Protein AF-0000000078674301 (afdb_homodimer)

Radius of gyration: 21.97 Å; Cα contacts (8 Å, |Δi|>4): 915; chains: 2; bounding box: 63×84×47 Å

Solvent-accessible surface area (backbone atoms only — not comparable to full-atom values): 22573 Å² total; per-residue (Å²): 130,84,71,76,80,65,57,61,42,53,91,57,92,60,60,47,72,66,47,48,52,55,47,49,59,52,52,57,36,29,56,29,76,38,95,85,73,41,79,37,80,34,71,30,40,76,47,84,38,57,36,48,79,76,73,59,85,67,79,62,73,61,69,66,56,79,89,60,79,76,60,46,69,64,46,63,72,61,35,16,27,41,74,49,49,69,79,59,76,49,34,35,72,39,46,37,38,35,37,21,73,89,77,42,33,24,37,30,43,37,36,38,11,31,31,30,21,47,58,88,67,20,46,16,69,22,56,54,46,25,51,52,46,51,46,47,47,52,41,48,24,73,75,66,39,60,61,44,72,37,32,43,38,37,39,48,71,41,86,49,53,42,66,41,39,33,34,34,44,26,37,65,72,49,73,58,89,57,34,40,35,35,36,36,40,32,24,36,70,84,63,82,43,66,27,33,41,35,38,36,34,31,35,50,61,76,71,62,63,75,76,99,128,82,72,75,80,65,60,61,43,53,92,59,91,59,60,47,71,66,48,48,51,55,48,49,59,50,54,56,37,27,56,28,76,38,94,85,75,41,78,36,82,34,71,30,40,76,47,83,37,57,33,48,80,74,72,58,82,66,78,61,71,62,66,66,56,78,90,58,78,75,60,46,68,65,46,62,72,60,34,16,26,41,74,49,47,69,80,59,76,49,35,34,71,38,46,36,39,34,36,22,71,90,78,40,32,24,38,28,42,37,35,37,12,32,31,30,21,47,59,87,67,20,45,16,70,22,55,54,45,26,51,50,44,50,45,47,49,52,41,47,25,74,74,64,38,60,59,42,71,38,32,42,38,39,39,48,70,42,87,48,54,42,66,40,40,35,34,34,44,27,36,66,73,49,72,58,90,56,32,40,34,32,37,36,39,32,22,36,72,84,63,81,44,68,27,33,41,34,40,36,34,30,34,50,62,76,72,61,63,76,76,100

Structure (mmCIF, N/CA/C/O backbone):
data_AF-0000000078674301-model_v1
#
loop_
_entity.id
_entity.type
_entity.pdbx_description
1 polymer 'Acyl-coenzyme A thioesterase THEM4'
#
loop_
_atom_site.group_PDB
_atom_site.id
_atom_site.type_symbol
_atom_site.label_atom_id
_atom_site.label_alt_id
_atom_site.label_comp_id
_atom_site.label_asym_id
_atom_site.label_entity_id
_atom_site.label_seq_id
_atom_site.p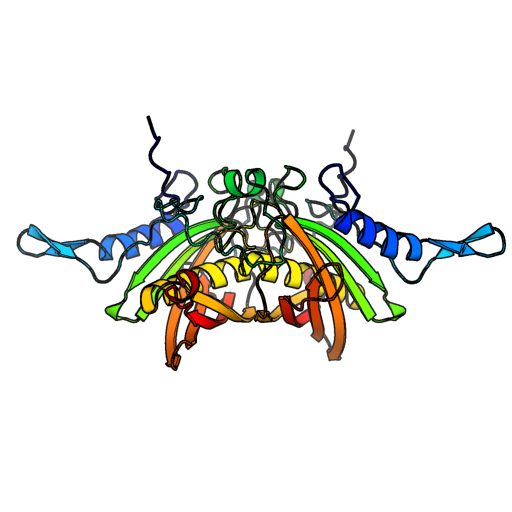dbx_PDB_ins_code
_atom_site.Cartn_x
_atom_site.Cartn_y
_atom_site.Cartn_z
_atom_site.occupancy
_atom_site.B_iso_or_equiv
_atom_site.auth_seq_id
_atom_site.auth_comp_id
_atom_site.auth_asym_id
_atom_site.auth_atom_id
_atom_site.pdbx_PDB_model_num
ATOM 1 N N . PHE A 1 1 ? -22.953 -6.723 -25.891 1 32.94 1 PHE A N 1
ATOM 2 C CA . PHE A 1 1 ? -21.734 -7.508 -25.969 1 32.94 1 PHE A CA 1
ATOM 3 C C . PHE A 1 1 ? -20.906 -7.34 -24.703 1 32.94 1 PHE A C 1
ATOM 5 O O . PHE A 1 1 ? -20.391 -6.254 -24.422 1 32.94 1 PHE A O 1
ATOM 12 N N . PHE A 1 2 ? -21.297 -7.902 -23.578 1 44.72 2 PHE A N 1
ATOM 13 C CA . PHE A 1 2 ? -20.641 -7.816 -22.281 1 44.72 2 PHE A CA 1
ATOM 14 C C . PHE A 1 2 ? -19.172 -8.18 -22.391 1 44.72 2 PHE A C 1
ATOM 16 O O . PHE A 1 2 ? -18.828 -9.305 -22.75 1 44.72 2 PHE A O 1
ATOM 23 N N . SER A 1 3 ? -18.359 -7.301 -22.938 1 56.62 3 SER A N 1
ATOM 24 C CA . SER A 1 3 ? -16.938 -7.527 -23.156 1 56.62 3 SER A CA 1
ATOM 25 C C . SER A 1 3 ? -16.312 -8.266 -21.984 1 56.62 3 SER A C 1
ATOM 27 O O . SER A 1 3 ? -16.656 -8.016 -20.828 1 56.62 3 SER A O 1
ATOM 29 N N . LYS A 1 4 ? -15.922 -9.492 -22.125 1 71.06 4 LYS A N 1
ATOM 30 C CA . LYS A 1 4 ? -15.258 -10.336 -21.141 1 71.06 4 LYS A CA 1
ATOM 31 C C . LYS A 1 4 ? -14.219 -9.547 -20.344 1 71.06 4 LYS A C 1
ATOM 33 O O . LYS A 1 4 ? -13.438 -8.789 -20.922 1 71.06 4 LYS A O 1
ATOM 38 N N . PRO A 1 5 ? -14.375 -9.586 -19.047 1 83 5 PRO A N 1
ATOM 39 C CA . PRO A 1 5 ? -13.398 -8.875 -18.219 1 83 5 PRO A CA 1
ATOM 40 C C . PRO A 1 5 ? -11.961 -9.289 -18.516 1 83 5 PRO A C 1
ATOM 42 O O . PRO A 1 5 ? -11.703 -10.461 -18.812 1 83 5 PRO A O 1
ATOM 45 N N . ARG A 1 6 ? -11.133 -8.391 -18.594 1 87.38 6 ARG A N 1
ATOM 46 C CA . ARG A 1 6 ? -9.711 -8.633 -18.828 1 87.38 6 ARG A CA 1
ATOM 47 C C . ARG A 1 6 ? -9.055 -9.281 -17.609 1 87.38 6 ARG A C 1
ATOM 49 O O . ARG A 1 6 ? -9.203 -8.797 -16.5 1 87.38 6 ARG A O 1
ATOM 56 N N . ASP A 1 7 ? -8.438 -10.375 -17.859 1 92.12 7 ASP A N 1
ATOM 57 C CA . ASP A 1 7 ? -7.652 -11.023 -16.812 1 92.12 7 ASP A CA 1
ATOM 58 C C . ASP A 1 7 ? -6.246 -10.438 -16.734 1 92.12 7 ASP A C 1
ATOM 60 O O . ASP A 1 7 ? -5.418 -10.672 -17.609 1 92.12 7 ASP A O 1
ATOM 64 N N . PHE A 1 8 ? -5.918 -9.734 -15.648 1 94.56 8 PHE A N 1
ATOM 65 C CA . PHE A 1 8 ? -4.664 -9.008 -15.492 1 94.56 8 PHE A CA 1
ATOM 66 C C . PHE A 1 8 ? -3.543 -9.945 -15.062 1 94.56 8 PHE A C 1
ATOM 68 O O . PHE A 1 8 ? -2.389 -9.523 -14.945 1 94.56 8 PHE A O 1
ATOM 75 N N . SER A 1 9 ? -3.836 -11.242 -14.875 1 95.69 9 SER A N 1
ATOM 76 C CA . SER A 1 9 ? -2.83 -12.195 -14.422 1 95.69 9 SER A CA 1
ATOM 77 C C . SER A 1 9 ? -2.152 -12.898 -15.594 1 95.69 9 SER A C 1
ATOM 79 O O . SER A 1 9 ? -1.392 -13.844 -15.398 1 95.69 9 SER A O 1
ATOM 81 N N . LEU A 1 10 ? -2.482 -12.477 -16.812 1 96.44 10 LEU A N 1
ATOM 82 C CA . LEU A 1 10 ? -1.893 -13.062 -18.016 1 96.44 10 LEU A CA 1
ATOM 83 C C . LEU A 1 10 ? -0.792 -12.172 -18.562 1 96.44 10 LEU A C 1
ATOM 85 O O . LEU A 1 10 ? -0.828 -10.945 -18.391 1 96.44 10 LEU A O 1
ATOM 89 N N . PRO A 1 11 ? 0.142 -12.836 -19.219 1 97.56 11 PRO A N 1
ATOM 90 C CA . PRO A 1 11 ? 1.258 -12.062 -19.781 1 97.56 11 PRO A CA 1
ATOM 91 C C . PRO A 1 11 ? 0.798 -10.953 -20.719 1 97.56 11 PRO A C 1
ATOM 93 O O . PRO A 1 11 ? -0.234 -11.086 -21.375 1 97.56 11 PRO A O 1
ATOM 96 N N . ASN A 1 12 ? 1.518 -9.891 -20.766 1 96.62 12 ASN A N 1
ATOM 97 C CA . ASN A 1 12 ? 1.346 -8.781 -21.703 1 96.62 12 ASN A CA 1
ATOM 98 C C . ASN A 1 12 ? 2.689 -8.211 -22.156 1 96.62 12 ASN A C 1
ATOM 100 O O . ASN A 1 12 ? 3.742 -8.688 -21.719 1 96.62 12 ASN A O 1
ATOM 104 N N . SER A 1 13 ? 2.719 -7.219 -22.953 1 96.5 13 SER A N 1
ATOM 105 C CA . SER A 1 13 ? 3.92 -6.734 -23.625 1 96.5 13 SER A CA 1
ATOM 106 C C . SER A 1 13 ? 4.863 -6.047 -22.641 1 96.5 13 SER A C 1
ATOM 108 O O . SER A 1 13 ? 6.043 -5.855 -22.938 1 96.5 13 SER A O 1
ATOM 110 N N . SER A 1 14 ? 4.426 -5.652 -21.453 1 96.88 14 SER A N 1
ATOM 111 C CA . SER A 1 14 ? 5.262 -4.934 -20.5 1 96.88 14 SER A CA 1
ATOM 112 C C . SER A 1 14 ? 6.086 -5.898 -19.656 1 96.88 14 SER A C 1
ATOM 114 O O . SER A 1 14 ? 7.023 -5.488 -18.969 1 96.88 14 SER A O 1
ATOM 116 N N . TRP A 1 15 ? 5.773 -7.195 -19.688 1 97.75 15 TRP A N 1
ATOM 117 C CA . TRP A 1 15 ? 6.496 -8.164 -18.875 1 97.75 15 TRP A CA 1
ATOM 118 C C . TRP A 1 15 ? 7.91 -8.383 -19.406 1 97.75 15 TRP A C 1
ATOM 120 O O . TRP A 1 15 ? 8.102 -8.68 -20.578 1 97.75 15 TRP A O 1
ATOM 130 N N . GLY A 1 16 ? 8.852 -8.156 -18.531 1 97.5 16 GLY A N 1
ATOM 131 C CA . GLY A 1 16 ? 10.242 -8.367 -18.891 1 97.5 16 GLY A CA 1
ATOM 132 C C . GLY A 1 16 ? 10.656 -9.82 -18.859 1 97.5 16 GLY A C 1
ATOM 133 O O . GLY A 1 16 ? 9.852 -10.695 -18.531 1 97.5 16 GLY A O 1
ATOM 134 N N . PRO A 1 17 ? 11.914 -10.07 -19.203 1 97.62 17 PRO A N 1
ATOM 135 C CA . PRO A 1 17 ? 12.391 -11.453 -19.312 1 97.62 17 PRO A CA 1
ATOM 136 C C . PRO A 1 17 ? 12.32 -12.203 -17.984 1 97.62 17 PRO A C 1
ATOM 138 O O . PRO A 1 17 ? 11.992 -13.391 -17.953 1 97.62 17 PRO A O 1
ATOM 141 N N . GLU A 1 18 ? 12.656 -11.531 -16.859 1 97.94 18 GLU A N 1
ATOM 142 C CA . GLU A 1 18 ? 12.633 -12.188 -15.547 1 97.94 18 GLU A CA 1
ATOM 143 C C . GLU A 1 18 ? 11.203 -12.539 -15.133 1 97.94 18 GLU A C 1
ATOM 145 O O . GLU A 1 18 ? 10.961 -13.617 -14.594 1 97.94 18 GLU A O 1
ATOM 150 N N . MET A 1 19 ? 10.273 -11.648 -15.367 1 98.31 19 MET A N 1
ATOM 151 C CA . MET A 1 19 ? 8.859 -11.906 -15.094 1 98.31 19 MET A CA 1
ATOM 152 C C . MET A 1 19 ? 8.359 -13.102 -15.898 1 98.31 19 MET A C 1
ATOM 154 O O . MET A 1 19 ? 7.719 -14 -15.352 1 98.31 19 MET A O 1
ATOM 158 N N . MET A 1 20 ? 8.703 -13.117 -17.156 1 98.62 20 MET A N 1
ATOM 159 C CA . MET A 1 20 ? 8.258 -14.188 -18.047 1 98.62 20 MET A CA 1
ATOM 160 C C . MET A 1 20 ? 8.867 -15.523 -17.641 1 98.62 20 MET A C 1
ATOM 162 O O . MET A 1 20 ? 8.195 -16.562 -17.688 1 98.62 20 MET A O 1
ATOM 166 N N . ARG A 1 21 ? 10.117 -15.453 -17.281 1 98.5 21 ARG A N 1
ATOM 167 C CA . ARG A 1 21 ? 10.797 -16.672 -16.859 1 98.5 21 ARG A CA 1
ATOM 168 C C . ARG A 1 21 ? 10.094 -17.312 -15.656 1 98.5 21 ARG A C 1
ATOM 170 O O . ARG A 1 21 ? 9.812 -18.5 -15.656 1 98.5 21 ARG A O 1
ATOM 177 N N . LEU A 1 22 ? 9.836 -16.531 -14.656 1 98.62 22 LEU A N 1
ATOM 178 C CA . LEU A 1 22 ? 9.172 -17.047 -13.453 1 98.62 22 LEU A CA 1
ATOM 179 C C . LEU A 1 22 ? 7.746 -17.484 -13.766 1 98.62 22 LEU A C 1
ATOM 181 O O . LEU A 1 22 ? 7.293 -18.516 -13.281 1 98.62 22 LEU A O 1
ATOM 185 N N . TYR A 1 23 ? 7.039 -16.688 -14.633 1 98.31 23 TYR A N 1
ATOM 186 C CA . TYR A 1 23 ? 5.688 -17.047 -15.047 1 98.31 23 TYR A CA 1
ATOM 187 C C . TYR A 1 23 ? 5.664 -18.406 -15.711 1 98.31 23 TYR A C 1
ATOM 189 O O . TYR A 1 23 ? 4.844 -19.266 -15.359 1 98.31 23 TYR A O 1
ATOM 197 N N . GLU A 1 24 ? 6.516 -18.609 -16.625 1 97.56 24 GLU A N 1
ATOM 198 C CA . GLU A 1 24 ? 6.559 -19.859 -17.359 1 97.56 24 GLU A CA 1
ATOM 199 C C . GLU A 1 24 ? 6.91 -21.031 -16.438 1 97.56 24 GLU A C 1
ATOM 201 O O . GLU A 1 24 ? 6.367 -22.125 -16.594 1 97.56 24 GLU A O 1
ATOM 206 N N . HIS A 1 25 ? 7.82 -20.766 -15.523 1 97.25 25 HIS A N 1
ATOM 207 C CA . HIS A 1 25 ? 8.203 -21.797 -14.562 1 97.25 25 HIS A CA 1
ATOM 208 C C . HIS A 1 25 ? 6.992 -22.328 -13.797 1 97.25 25 HIS A C 1
ATOM 210 O O . HIS A 1 25 ? 6.746 -23.531 -13.766 1 97.25 25 HIS A O 1
ATOM 216 N N . TYR A 1 26 ? 6.164 -21.484 -13.234 1 97.44 26 TYR A N 1
ATOM 217 C CA . TYR A 1 26 ? 5.023 -21.906 -12.422 1 97.44 26 TYR A CA 1
ATOM 218 C C . TYR A 1 26 ? 3.867 -22.359 -13.312 1 97.44 26 TYR A C 1
ATOM 220 O O . TYR A 1 26 ? 3.17 -23.328 -12.984 1 97.44 26 TYR A O 1
ATOM 228 N N . ASN A 1 27 ? 3.68 -21.625 -14.422 1 96.25 27 ASN A N 1
ATOM 229 C CA . ASN A 1 27 ? 2.588 -21.969 -15.328 1 96.25 27 ASN A CA 1
ATOM 230 C C . ASN A 1 27 ? 2.762 -23.359 -15.906 1 96.25 27 ASN A C 1
ATOM 232 O O . ASN A 1 27 ? 1.782 -24.078 -16.109 1 96.25 27 ASN A O 1
ATOM 236 N N . SER A 1 28 ? 3.992 -23.781 -16.203 1 94.75 28 SER A N 1
ATOM 237 C CA . SER A 1 28 ? 4.266 -25.125 -16.734 1 94.75 28 SER A CA 1
ATOM 238 C C . SER A 1 28 ? 3.902 -26.203 -15.727 1 94.75 28 SER A C 1
ATOM 240 O O . SER A 1 28 ? 3.73 -27.359 -16.094 1 94.75 28 SER A O 1
ATOM 242 N N . GLN A 1 29 ? 3.842 -25.781 -14.477 1 94.69 29 GLN A N 1
ATOM 243 C CA . GLN A 1 29 ? 3.527 -26.734 -13.414 1 94.69 29 GLN A CA 1
ATOM 244 C C . GLN A 1 29 ? 2.029 -26.75 -13.125 1 94.69 29 GLN A C 1
ATOM 246 O O . GLN A 1 29 ? 1.584 -27.406 -12.18 1 94.69 29 GLN A O 1
ATOM 251 N N . CYS A 1 30 ? 1.177 -25.969 -13.742 1 92.69 30 CYS A N 1
ATOM 252 C CA . CYS A 1 30 ? -0.274 -25.984 -13.602 1 92.69 30 CYS A CA 1
ATOM 253 C C . CYS A 1 30 ? -0.896 -27.109 -14.414 1 92.69 30 CYS A C 1
ATOM 255 O O . CYS A 1 30 ? -1.941 -27.641 -14.047 1 92.69 30 CYS A O 1
ATOM 257 N N . GLU A 1 31 ? -0.549 -27.312 -15.727 1 79.31 31 GLU A N 1
ATOM 258 C CA . GLU A 1 31 ? -1.006 -28.422 -16.547 1 79.31 31 GLU A CA 1
ATOM 259 C C . GLU A 1 31 ? 0.14 -29.391 -16.875 1 79.31 31 GLU A C 1
ATOM 261 O O . GLU A 1 31 ? 1.242 -28.953 -17.203 1 79.31 31 GLU A O 1
ATOM 266 N N . ALA A 1 32 ? 0.13 -30.547 -16.219 1 62.53 32 ALA A N 1
ATOM 267 C CA . ALA A 1 32 ? 1.209 -31.484 -16.516 1 62.53 32 ALA A CA 1
ATOM 268 C C . ALA A 1 32 ? 0.761 -32.531 -17.516 1 62.53 32 ALA A C 1
ATOM 270 O O . ALA A 1 32 ? -0.368 -33.031 -17.453 1 62.53 32 ALA A O 1
ATOM 271 N N . GLU A 1 33 ? 1.485 -32.531 -18.625 1 59.09 33 GLU A N 1
ATOM 272 C CA . GLU A 1 33 ? 1.258 -33.625 -19.594 1 59.09 33 GLU A CA 1
ATOM 273 C C . GLU A 1 33 ? 1.597 -34.969 -19 1 59.09 33 GLU A C 1
ATOM 275 O O . GLU A 1 33 ? 2.607 -35.125 -18.297 1 59.09 33 GLU A O 1
ATOM 280 N N . THR A 1 34 ? 0.58 -35.812 -18.891 1 60.25 34 THR A N 1
ATOM 281 C CA . THR A 1 34 ? 0.829 -37.188 -18.438 1 60.25 34 THR A CA 1
ATOM 282 C C . THR A 1 34 ? 1.525 -38 -19.531 1 60.25 34 THR A C 1
ATOM 284 O O . THR A 1 34 ? 1.52 -37.594 -20.703 1 60.25 34 THR A O 1
ATOM 287 N N . GLU A 1 35 ? 2.316 -38.969 -19.156 1 60.12 35 GLU A N 1
ATOM 288 C CA . GLU A 1 35 ? 3.002 -39.844 -20.078 1 60.12 35 GLU A CA 1
ATOM 289 C C . GLU A 1 35 ? 2.051 -40.375 -21.156 1 60.12 35 GLU A C 1
ATOM 291 O O . GLU A 1 35 ? 2.477 -40.688 -22.266 1 60.12 35 GLU A O 1
ATOM 296 N N . GLY A 1 36 ? 0.863 -40.562 -20.875 1 58.81 36 GLY A N 1
ATOM 297 C CA . GLY A 1 36 ? -0.095 -41.125 -21.828 1 58.81 36 GLY A CA 1
ATOM 298 C C . GLY A 1 36 ? -0.779 -40.062 -22.656 1 58.81 36 GLY A C 1
ATOM 299 O O . GLY A 1 36 ? -1.773 -40.312 -23.344 1 58.81 36 GLY A O 1
ATOM 300 N N . GLY A 1 37 ? -0.198 -38.875 -22.719 1 59.34 37 GLY A N 1
ATOM 301 C CA . GLY A 1 37 ? -0.761 -37.812 -23.547 1 59.34 37 GLY A CA 1
ATOM 302 C C . GLY A 1 37 ? -1.894 -37.062 -22.859 1 59.34 37 GLY A C 1
ATOM 303 O O . GLY A 1 37 ? -2.533 -36.219 -23.469 1 59.34 37 GLY A O 1
ATOM 304 N N . GLY A 1 38 ? -2.277 -37.531 -21.672 1 61 38 GLY A N 1
ATOM 305 C CA . GLY A 1 38 ? -3.371 -36.875 -20.969 1 61 38 GLY A CA 1
ATOM 306 C C . GLY A 1 38 ? -2.924 -35.688 -20.156 1 61 38 GLY A C 1
ATOM 307 O O . GLY A 1 38 ? -1.725 -35.469 -20 1 61 38 GLY A O 1
ATOM 308 N N . LYS A 1 39 ? -3.703 -34.688 -20.125 1 67.44 39 LYS A N 1
ATOM 309 C CA . LYS A 1 39 ? -3.42 -33.531 -19.297 1 67.44 39 LYS A CA 1
ATOM 310 C C . LYS A 1 39 ? -3.863 -33.75 -17.859 1 67.44 39 LYS A C 1
ATOM 312 O O . LYS A 1 39 ? -4.996 -34.156 -17.609 1 67.44 39 LYS A O 1
ATOM 317 N N . GLN A 1 40 ? -2.793 -33.938 -17 1 72.44 40 GLN A N 1
ATOM 318 C CA . GLN A 1 40 ? -3.162 -34 -15.594 1 72.44 40 GLN A CA 1
ATOM 319 C C . GLN A 1 40 ? -2.9 -32.656 -14.891 1 72.44 40 GLN A C 1
ATOM 321 O O . GLN A 1 40 ? -1.997 -31.922 -15.281 1 72.44 40 GLN A O 1
ATOM 326 N N . LYS A 1 41 ? -3.771 -32.344 -13.992 1 78.5 41 LYS A N 1
ATOM 327 C CA . LYS A 1 41 ? -3.666 -31.078 -13.234 1 78.5 41 LYS A CA 1
ATOM 328 C C . LYS A 1 41 ? -2.42 -31.078 -12.352 1 78.5 41 LYS A C 1
ATOM 330 O O . LYS A 1 41 ? -2.15 -32.062 -11.648 1 78.5 41 LYS A O 1
ATOM 335 N N . GLY A 1 42 ? -1.396 -30.203 -12.594 1 87.62 42 GLY A N 1
ATOM 336 C CA . GLY A 1 42 ? -0.214 -30.016 -11.773 1 87.62 42 GLY A CA 1
ATOM 337 C C . GLY A 1 42 ? -0.527 -29.422 -10.406 1 87.62 42 GLY A C 1
ATOM 338 O O . GLY A 1 42 ? -1.692 -29.188 -10.078 1 87.62 42 GLY A O 1
ATOM 339 N N . PRO A 1 43 ? 0.483 -29.312 -9.609 1 93.12 43 PRO A N 1
ATOM 340 C CA . PRO A 1 43 ? 0.299 -28.891 -8.219 1 93.12 43 PRO A CA 1
ATOM 341 C C . PRO A 1 43 ? -0.043 -27.406 -8.094 1 93.12 43 PRO A C 1
ATOM 343 O O . PRO A 1 43 ? -0.588 -26.969 -7.074 1 93.12 43 PRO A O 1
ATOM 346 N N . TRP A 1 44 ? 0.276 -26.656 -9.086 1 96.62 44 TRP A N 1
ATOM 347 C CA . TRP A 1 44 ? 0.05 -25.203 -9.023 1 96.62 44 TRP A CA 1
ATOM 348 C C . TRP A 1 44 ? -1.159 -24.812 -9.859 1 96.62 44 TRP A C 1
ATOM 350 O O . TRP A 1 44 ? -1.476 -25.469 -10.859 1 96.62 44 TRP A O 1
ATOM 360 N N . ARG A 1 45 ? -1.853 -23.766 -9.383 1 96 45 ARG A N 1
ATOM 361 C CA . ARG A 1 45 ? -2.971 -23.156 -10.102 1 96 45 ARG A CA 1
ATOM 362 C C . ARG A 1 45 ? -2.848 -21.641 -10.133 1 96 45 ARG A C 1
ATOM 364 O O . ARG A 1 45 ? -2.609 -21 -9.094 1 96 45 ARG A O 1
ATOM 371 N N . ARG A 1 46 ? -2.949 -21.109 -11.305 1 97 46 ARG A N 1
ATOM 372 C CA . ARG A 1 46 ? -2.926 -19.656 -11.43 1 97 46 ARG A CA 1
ATOM 373 C C . ARG A 1 46 ? -4.211 -19.047 -10.883 1 97 46 ARG A C 1
ATOM 375 O O . ARG A 1 46 ? -5.301 -19.562 -11.125 1 97 46 ARG A O 1
ATOM 382 N N . ILE A 1 47 ? -4.109 -17.953 -10.219 1 95.81 47 ILE A N 1
ATOM 383 C CA . ILE A 1 47 ? -5.27 -17.219 -9.711 1 95.81 47 ILE A CA 1
ATOM 384 C C . ILE A 1 47 ? -5.602 -16.062 -10.641 1 95.81 47 ILE A C 1
ATOM 386 O O . ILE A 1 47 ? -4.82 -15.109 -10.766 1 95.81 47 ILE A O 1
ATOM 390 N N . PRO A 1 48 ? -6.738 -16.109 -11.305 1 93.81 48 PRO A N 1
ATOM 391 C CA . PRO A 1 48 ? -7.121 -14.969 -12.133 1 93.81 48 PRO A CA 1
ATOM 392 C C . PRO A 1 48 ? -7.297 -13.688 -11.328 1 93.81 48 PRO A C 1
ATOM 394 O O . PRO A 1 48 ? -7.504 -13.734 -10.117 1 93.81 48 PRO A O 1
ATOM 397 N N . SER A 1 49 ? -7.102 -12.586 -11.992 1 93.31 49 SER A N 1
ATOM 398 C CA . SER A 1 49 ? -7.199 -11.281 -11.352 1 93.31 49 SER A CA 1
ATOM 399 C C . SER A 1 49 ? -7.898 -10.266 -12.25 1 93.31 49 SER A C 1
ATOM 401 O O . SER A 1 49 ? -7.5 -10.078 -13.398 1 93.31 49 SER A O 1
ATOM 403 N N . TYR A 1 50 ? -8.938 -9.617 -11.711 1 90.12 50 TYR A N 1
ATOM 404 C CA . TYR A 1 50 ? -9.727 -8.633 -12.445 1 90.12 50 TYR A CA 1
ATOM 405 C C . TYR A 1 50 ? -9.773 -7.305 -11.703 1 90.12 50 TYR A C 1
ATOM 407 O O . TYR A 1 50 ? -9.414 -7.23 -10.523 1 90.12 50 TYR A O 1
ATOM 415 N N . ASN A 1 51 ? -10.062 -6.238 -12.414 1 90.81 51 ASN A N 1
ATOM 416 C CA . ASN A 1 51 ? -10.055 -4.926 -11.781 1 90.81 51 ASN A CA 1
ATOM 417 C C . ASN A 1 51 ? -11.383 -4.621 -11.094 1 90.81 51 ASN A C 1
ATOM 419 O O . ASN A 1 51 ? -11.516 -3.6 -10.422 1 90.81 51 ASN A O 1
ATOM 423 N N . ARG A 1 52 ? -12.406 -5.414 -11.352 1 82.62 52 ARG A N 1
ATOM 424 C CA . ARG A 1 52 ? -13.695 -5.285 -10.68 1 82.62 52 ARG A CA 1
ATOM 425 C C . ARG A 1 52 ? -14.141 -6.621 -10.086 1 82.62 52 ARG A C 1
ATOM 427 O O . ARG A 1 52 ? -13.82 -7.684 -10.633 1 82.62 52 ARG A O 1
ATOM 434 N N . SER A 1 53 ? -14.617 -6.496 -8.938 1 64.25 53 SER A N 1
ATOM 435 C CA . SER A 1 53 ? -15.203 -7.727 -8.406 1 64.25 53 SER A CA 1
ATOM 436 C C . SER A 1 53 ? -16.312 -8.25 -9.312 1 64.25 53 SER A C 1
ATOM 438 O O . SER A 1 53 ? -17.125 -7.473 -9.82 1 64.25 53 SER A O 1
ATOM 440 N N . LEU A 1 54 ? -16.062 -9.258 -10.055 1 53.91 54 LEU A N 1
ATOM 441 C CA . LEU A 1 54 ? -17.094 -9.859 -10.891 1 53.91 54 LEU A CA 1
ATOM 442 C C . LEU A 1 54 ? -18.391 -10.055 -10.102 1 53.91 54 LEU A C 1
ATOM 444 O O . LEU A 1 54 ? -18.359 -10.602 -8.992 1 53.91 54 LEU A O 1
ATOM 448 N N . LYS A 1 55 ? -19.156 -8.914 -10.266 1 45.97 55 LYS A N 1
ATOM 449 C CA . LYS A 1 55 ? -20.469 -8.93 -9.641 1 45.97 55 LYS A CA 1
ATOM 450 C C . LYS A 1 55 ? -21.094 -10.32 -9.703 1 45.97 55 LYS A C 1
ATOM 452 O O . LYS A 1 55 ? -21.531 -10.766 -10.773 1 45.97 55 LYS A O 1
ATOM 457 N N . ARG A 1 56 ? -20.578 -11.422 -9.234 1 38.25 56 ARG A N 1
ATOM 458 C CA . ARG A 1 56 ? -21.703 -12.344 -9.172 1 38.25 56 ARG A CA 1
ATOM 459 C C . ARG A 1 56 ? -22.953 -11.641 -8.625 1 38.25 56 ARG A C 1
ATOM 461 O O . ARG A 1 56 ? -22.844 -10.742 -7.797 1 38.25 56 ARG A O 1
ATOM 468 N N . LYS A 1 57 ? -24.078 -11.719 -9.234 1 32.88 57 LYS A N 1
ATOM 469 C CA . LYS A 1 57 ? -25.422 -11.289 -8.898 1 32.88 57 LYS A CA 1
ATOM 470 C C . LYS A 1 57 ? -25.609 -11.18 -7.383 1 32.88 57 LYS A C 1
ATOM 472 O O . LYS A 1 57 ? -26.734 -11.203 -6.883 1 32.88 57 LYS A O 1
ATOM 477 N N . THR A 1 58 ? -24.609 -11.602 -6.547 1 30.97 58 THR A N 1
ATOM 478 C CA . THR A 1 58 ? -25.172 -11.625 -5.199 1 30.97 58 THR A CA 1
ATOM 479 C C . THR A 1 58 ? -25.359 -10.203 -4.672 1 30.97 58 THR A C 1
ATOM 481 O O . THR A 1 58 ? -24.438 -9.398 -4.684 1 30.97 58 THR A O 1
ATOM 484 N N . SER A 1 59 ? -26.516 -9.539 -4.773 1 32.59 59 SER A N 1
ATOM 485 C CA . SER A 1 59 ? -27.141 -8.406 -4.086 1 32.59 59 SER A CA 1
ATOM 486 C C . SER A 1 59 ? -26.453 -8.133 -2.75 1 32.59 59 SER A C 1
ATOM 488 O O . SER A 1 59 ? -26.75 -7.137 -2.086 1 32.59 59 SER A O 1
ATOM 490 N N . PHE A 1 60 ? -26.047 -9.227 -1.98 1 32.12 60 PHE A N 1
ATOM 491 C CA . PHE A 1 60 ? -26 -9.242 -0.523 1 32.12 60 PHE A CA 1
ATOM 492 C C . PHE A 1 60 ? -24.859 -8.367 -0.01 1 32.12 60 PHE A C 1
ATOM 494 O O . PHE A 1 60 ? -24.906 -7.871 1.119 1 32.12 60 PHE A O 1
ATOM 501 N N . PHE A 1 61 ? -23.703 -8.555 -0.593 1 33.19 61 PHE A N 1
ATOM 502 C CA . PHE A 1 61 ? -22.734 -8.047 0.372 1 33.19 61 PHE A CA 1
ATOM 503 C C . PHE A 1 61 ? -22.75 -6.523 0.406 1 33.19 61 PHE A C 1
ATOM 505 O O . PHE A 1 61 ? -21.703 -5.887 0.539 1 33.19 61 PHE A O 1
ATOM 512 N N . CYS A 1 62 ? -23.656 -5.965 -0.281 1 34.38 62 CYS A N 1
ATOM 513 C CA . CYS A 1 62 ? -23.812 -4.582 0.155 1 34.38 62 CYS A CA 1
ATOM 514 C C . CYS A 1 62 ? -23.859 -4.492 1.676 1 34.38 62 CYS A C 1
ATOM 516 O O . CYS A 1 62 ? -24.875 -4.828 2.293 1 34.38 62 CYS A O 1
ATOM 518 N N . VAL A 1 63 ? -23.031 -5.184 2.367 1 33.66 63 VAL A N 1
ATOM 519 C CA . VAL A 1 63 ? -23.016 -4.887 3.795 1 33.66 63 VAL A CA 1
ATOM 520 C C . VAL A 1 63 ? -23.469 -3.443 4.023 1 33.66 63 VAL A C 1
ATOM 522 O O . VAL A 1 63 ? -22.766 -2.502 3.648 1 33.66 63 VAL A O 1
ATOM 525 N N . CYS A 1 64 ? -24.719 -3.213 3.848 1 33.66 64 CYS A N 1
ATOM 526 C CA . CYS A 1 64 ? -25.312 -2.01 4.426 1 33.66 64 CYS A CA 1
ATOM 527 C C . CYS A 1 64 ? -24.844 -1.812 5.863 1 33.66 64 CYS A C 1
ATOM 529 O O . CYS A 1 64 ? -25.281 -2.523 6.766 1 33.66 64 CYS A O 1
ATOM 531 N N . PHE A 1 65 ? -23.641 -1.973 6.207 1 33.19 65 PHE A N 1
ATOM 532 C CA . PHE A 1 65 ? -23.469 -1.438 7.555 1 33.19 65 PHE A CA 1
ATOM 533 C C . PHE A 1 65 ? -24.438 -0.286 7.805 1 33.19 65 PHE A C 1
ATOM 535 O O . PHE A 1 65 ? -24.609 0.587 6.949 1 33.19 65 PHE A O 1
ATOM 542 N N . SER A 1 66 ? -25.547 -0.593 8.523 1 34.5 66 SER A N 1
ATOM 543 C CA . SER A 1 66 ? -26.594 0.317 8.969 1 34.5 66 SER A CA 1
ATOM 544 C C . SER A 1 66 ? -26.125 1.768 8.93 1 34.5 66 SER A C 1
ATOM 546 O O . SER A 1 66 ? -26.844 2.643 8.438 1 34.5 66 SER A O 1
ATOM 548 N N . GLY A 1 67 ? -25.438 2.213 9.992 1 37.22 67 GLY A N 1
ATOM 549 C CA . GLY A 1 67 ? -25.219 3.639 10.18 1 37.22 67 GLY A CA 1
ATOM 550 C C . GLY A 1 67 ? -24.484 4.285 9.023 1 37.22 67 GLY A C 1
ATOM 551 O O . GLY A 1 67 ? -24.266 5.496 9.023 1 37.22 67 GLY A O 1
ATOM 552 N N . GLY A 1 68 ? -23.453 3.656 8.43 1 37.41 68 GLY A N 1
ATOM 553 C CA . GLY A 1 68 ? -22.5 4.297 7.52 1 37.41 68 GLY A CA 1
ATOM 554 C C . GLY A 1 68 ? -23.109 4.594 6.156 1 37.41 68 GLY A C 1
ATOM 555 O O . GLY A 1 68 ? -24.172 4.078 5.816 1 37.41 68 GLY A O 1
ATOM 556 N N . VAL A 1 69 ? -22.359 5.543 5.32 1 44.03 69 VAL A N 1
ATOM 557 C CA . VAL A 1 69 ? -22.516 6.352 4.117 1 44.03 69 VAL A CA 1
ATOM 558 C C . VAL A 1 69 ? -22.781 5.449 2.916 1 44.03 69 VAL A C 1
ATOM 560 O O . VAL A 1 69 ? -22.109 4.426 2.74 1 44.03 69 VAL A O 1
ATOM 563 N N . TYR A 1 70 ? -24.062 5.207 2.619 1 47.53 70 TYR A N 1
ATOM 564 C CA . TYR A 1 70 ? -24.453 4.91 1.244 1 47.53 70 TYR A CA 1
ATOM 565 C C . TYR A 1 70 ? -23.344 5.297 0.272 1 47.53 70 TYR A C 1
ATOM 567 O O . TYR A 1 70 ? -23.062 6.484 0.076 1 47.53 70 TYR A O 1
ATOM 575 N N . LEU A 1 71 ? -22.312 4.371 0.347 1 59.09 71 LEU A N 1
ATOM 576 C CA . LEU A 1 71 ? -21.422 4.637 -0.767 1 59.09 71 LEU A CA 1
ATOM 577 C C . LEU A 1 71 ? -22.203 4.902 -2.049 1 59.09 71 LEU A C 1
ATOM 579 O O . LEU A 1 71 ? -23.094 4.129 -2.41 1 59.09 71 LEU A O 1
ATOM 583 N N . SER A 1 72 ? -22.094 6.027 -2.508 1 65 72 SER A N 1
ATOM 584 C CA . SER A 1 72 ? -22.781 6.438 -3.727 1 65 72 SER A CA 1
ATOM 585 C C . SER A 1 72 ? -22.656 5.383 -4.82 1 65 72 SER A C 1
ATOM 587 O O . SER A 1 72 ? -21.656 4.672 -4.891 1 65 72 SER A O 1
ATOM 589 N N . LYS A 1 73 ? -23.781 4.93 -5.242 1 66.88 73 LYS A N 1
ATOM 590 C CA . LYS A 1 73 ? -23.828 4.051 -6.406 1 66.88 73 LYS A CA 1
ATOM 591 C C . LYS A 1 73 ? -22.719 4.414 -7.406 1 66.88 73 LYS A C 1
ATOM 593 O O . LYS A 1 73 ? -22.125 3.531 -8.031 1 66.88 73 LYS A O 1
ATOM 598 N N . LEU A 1 74 ? -22.453 5.695 -7.406 1 68.38 74 LEU A N 1
ATOM 599 C CA . LEU A 1 74 ? -21.422 6.168 -8.336 1 68.38 74 LEU A CA 1
ATOM 600 C C . LEU A 1 74 ? -20.047 5.664 -7.93 1 68.38 74 LEU A C 1
ATOM 602 O O . LEU A 1 74 ? -19.281 5.203 -8.773 1 68.38 74 LEU A O 1
ATOM 606 N N . ILE A 1 75 ? -19.812 5.699 -6.691 1 73.88 75 ILE A N 1
ATOM 607 C CA . ILE A 1 75 ? -18.5 5.242 -6.219 1 73.88 75 ILE A CA 1
ATOM 608 C C . ILE A 1 75 ? -18.375 3.738 -6.445 1 73.88 75 ILE A C 1
ATOM 610 O O . ILE A 1 75 ? -17.328 3.262 -6.902 1 73.88 75 ILE A O 1
ATOM 614 N N . GLN A 1 76 ? -19.406 3.092 -6.258 1 75.94 76 GLN A N 1
ATOM 615 C CA . GLN A 1 76 ? -19.391 1.64 -6.406 1 75.94 76 GLN A CA 1
ATOM 616 C C . GLN A 1 76 ? -19.188 1.241 -7.863 1 75.94 76 GLN A C 1
ATOM 618 O O . GLN A 1 76 ? -18.453 0.295 -8.156 1 75.94 76 GLN A O 1
ATOM 623 N N . SER A 1 77 ? -19.797 2.018 -8.688 1 80.44 77 SER A N 1
ATOM 624 C CA . SER A 1 77 ? -19.719 1.675 -10.102 1 80.44 77 SER A CA 1
ATOM 625 C C . SER A 1 77 ? -18.328 1.952 -10.656 1 80.44 77 SER A C 1
ATOM 627 O O . SER A 1 77 ? -17.875 1.284 -11.586 1 80.44 77 SER A O 1
ATOM 629 N N . LYS A 1 78 ? -17.641 2.875 -10.016 1 88.81 78 LYS A N 1
ATOM 630 C CA . LYS A 1 78 ? -16.328 3.287 -10.516 1 88.81 78 LYS A CA 1
ATOM 631 C C . LYS A 1 78 ? -15.203 2.605 -9.75 1 88.81 78 LYS A C 1
ATOM 633 O O . LYS A 1 78 ? -14.031 2.74 -10.102 1 88.81 78 LYS A O 1
ATOM 638 N N . ALA A 1 79 ? -15.578 1.898 -8.75 1 91.81 79 ALA A N 1
ATOM 639 C CA . ALA A 1 79 ? -14.57 1.297 -7.875 1 91.81 79 ALA A CA 1
ATOM 640 C C . ALA A 1 79 ? -13.75 0.25 -8.625 1 91.81 79 ALA A C 1
ATOM 642 O O . ALA A 1 79 ? -14.281 -0.478 -9.469 1 91.81 79 ALA A O 1
ATOM 643 N N . ARG A 1 80 ? -12.445 0.259 -8.422 1 93.75 80 ARG A N 1
ATOM 644 C CA . ARG A 1 80 ? -11.516 -0.729 -8.969 1 93.75 80 ARG A CA 1
ATOM 645 C C . ARG A 1 80 ? -10.594 -1.275 -7.883 1 93.75 80 ARG A C 1
ATOM 647 O O . ARG A 1 80 ? -10.258 -0.564 -6.934 1 93.75 80 ARG A O 1
ATOM 654 N N . LEU A 1 81 ? -10.25 -2.512 -8.094 1 95.81 81 LEU A N 1
ATOM 655 C CA . LEU A 1 81 ? -9.258 -3.117 -7.211 1 95.81 81 LEU A CA 1
ATOM 656 C C . LEU A 1 81 ? -7.965 -2.303 -7.207 1 95.81 81 LEU A C 1
ATOM 658 O O . LEU A 1 81 ? -7.398 -2.027 -8.266 1 95.81 81 LEU A O 1
ATOM 662 N N . PHE A 1 82 ? -7.527 -2.016 -6.086 1 98.12 82 PHE A N 1
ATOM 663 C CA . PHE A 1 82 ? -6.418 -1.096 -5.863 1 98.12 82 PHE A CA 1
ATOM 664 C C . PHE A 1 82 ? -5.195 -1.512 -6.676 1 98.12 82 PHE A C 1
ATOM 666 O O . PHE A 1 82 ? -4.582 -0.684 -7.352 1 98.12 82 PHE A O 1
ATOM 673 N N . THR A 1 83 ? -4.863 -2.773 -6.723 1 98.19 83 THR A N 1
ATOM 674 C CA . THR A 1 83 ? -3.643 -3.246 -7.363 1 98.19 83 THR A CA 1
ATOM 675 C C . THR A 1 83 ? -3.854 -3.414 -8.867 1 98.19 83 THR A C 1
ATOM 677 O O . THR A 1 83 ? -2.922 -3.77 -9.594 1 98.19 83 THR A O 1
ATOM 680 N N . ARG A 1 84 ? -5.062 -3.197 -9.312 1 97.06 84 ARG A N 1
ATOM 681 C CA . ARG A 1 84 ? -5.383 -3.312 -10.734 1 97.06 84 ARG A CA 1
ATOM 682 C C . ARG A 1 84 ? -6.047 -2.041 -11.25 1 97.06 84 ARG A C 1
ATOM 684 O O . ARG A 1 84 ? -6.789 -2.076 -12.234 1 97.06 84 ARG A O 1
ATOM 691 N N . SER A 1 85 ? -5.812 -0.934 -10.602 1 95.25 85 SER A N 1
ATOM 692 C CA . SER A 1 85 ? -6.539 0.299 -10.891 1 95.25 85 SER A CA 1
ATOM 693 C C . SER A 1 85 ? -5.844 1.104 -11.984 1 95.25 85 SER A C 1
ATOM 695 O O . SER A 1 85 ? -6.441 2.018 -12.562 1 95.25 85 SER A O 1
ATOM 697 N N . ILE A 1 86 ? -4.586 0.862 -12.227 1 94.06 86 ILE A N 1
ATOM 698 C CA . ILE A 1 86 ? -3.84 1.579 -13.258 1 94.06 86 ILE A CA 1
ATOM 699 C C . ILE A 1 86 ? -3.883 0.795 -14.57 1 94.06 86 ILE A C 1
ATOM 701 O O . ILE A 1 86 ? -3.449 -0.358 -14.625 1 94.06 86 ILE A O 1
ATOM 705 N N . LYS A 1 87 ? -4.273 1.42 -15.586 1 87.5 87 LYS A N 1
ATOM 706 C CA . LYS A 1 87 ? -4.543 0.752 -16.859 1 87.5 87 LYS A CA 1
ATOM 707 C C . LYS A 1 87 ? -3.266 0.607 -17.688 1 87.5 87 LYS A C 1
ATOM 709 O O . LYS A 1 87 ? -3.135 -0.325 -18.469 1 87.5 87 LYS A O 1
ATOM 714 N N . GLU A 1 88 ? -2.396 1.518 -17.5 1 93.5 88 GLU A N 1
ATOM 715 C CA . GLU A 1 88 ? -1.168 1.478 -18.297 1 93.5 88 GLU A CA 1
ATOM 716 C C . GLU A 1 88 ? -0.32 0.262 -17.922 1 93.5 88 GLU A C 1
ATOM 718 O O . GLU A 1 88 ? 0.212 0.178 -16.812 1 93.5 88 GLU A O 1
ATOM 723 N N . ALA A 1 89 ? -0.199 -0.637 -18.906 1 95.25 89 ALA A N 1
ATOM 724 C CA . ALA A 1 89 ? 0.574 -1.856 -18.688 1 95.25 89 ALA A CA 1
ATOM 725 C C . ALA A 1 89 ? 2.01 -1.532 -18.281 1 95.25 89 ALA A C 1
ATOM 727 O O . ALA A 1 89 ? 2.646 -0.662 -18.875 1 95.25 89 ALA A O 1
ATOM 728 N N . GLY A 1 90 ? 2.432 -2.107 -17.234 1 96.69 90 GLY A N 1
ATOM 729 C CA . GLY A 1 90 ? 3.828 -2.016 -16.828 1 96.69 90 GLY A CA 1
ATOM 730 C C . GLY A 1 90 ? 4.109 -0.84 -15.922 1 96.69 90 GLY A C 1
ATOM 731 O O . GLY A 1 90 ? 5.215 -0.714 -15.383 1 96.69 90 GLY A O 1
ATOM 732 N N . ALA A 1 91 ? 3.176 0.019 -15.664 1 96.81 91 ALA A N 1
ATOM 733 C CA . ALA A 1 91 ? 3.441 1.291 -15 1 96.81 91 ALA A CA 1
ATOM 734 C C . ALA A 1 91 ? 3.396 1.134 -13.477 1 96.81 91 ALA A C 1
ATOM 736 O O . ALA A 1 91 ? 4.055 1.881 -12.75 1 96.81 91 ALA A O 1
ATOM 737 N N . ALA A 1 92 ? 2.588 0.201 -13.039 1 97.75 92 ALA A N 1
ATOM 738 C CA . ALA A 1 92 ? 2.4 0.026 -11.602 1 97.75 92 ALA A CA 1
ATOM 739 C C . ALA A 1 92 ? 2.604 -1.431 -11.195 1 97.75 92 ALA A C 1
ATOM 741 O O . ALA A 1 92 ? 3.68 -1.996 -11.406 1 97.75 92 ALA A O 1
ATOM 742 N N . PHE A 1 93 ? 1.619 -2.105 -10.594 1 98.38 93 PHE A N 1
ATOM 743 C CA . PHE A 1 93 ? 1.733 -3.488 -10.141 1 98.38 93 PHE A CA 1
ATOM 744 C C . PHE A 1 93 ? 1.479 -4.457 -11.289 1 98.38 93 PHE A C 1
ATOM 746 O O . PHE A 1 93 ? 0.332 -4.676 -11.688 1 98.38 93 PHE A O 1
ATOM 753 N N . GLU A 1 94 ? 2.459 -5.043 -11.93 1 98.25 94 GLU A N 1
ATOM 754 C CA . GLU A 1 94 ? 2.326 -6.203 -12.805 1 98.25 94 GLU A CA 1
ATOM 755 C C . GLU A 1 94 ? 2.582 -7.5 -12.047 1 98.25 94 GLU A C 1
ATOM 757 O O . GLU A 1 94 ? 3.717 -7.785 -11.656 1 98.25 94 GLU A O 1
ATOM 762 N N . TYR A 1 95 ? 1.475 -8.273 -11.828 1 98.69 95 TYR A N 1
ATOM 763 C CA . TYR A 1 95 ? 1.737 -9.445 -11 1 98.69 95 TYR A CA 1
ATOM 764 C C . TYR A 1 95 ? 0.827 -10.602 -11.383 1 98.69 95 TYR A C 1
ATOM 766 O O . TYR A 1 95 ? -0.169 -10.414 -12.086 1 98.69 95 TYR A O 1
ATOM 774 N N . VAL A 1 96 ? 1.189 -11.773 -10.969 1 98.69 96 VAL A N 1
ATOM 775 C CA . VAL A 1 96 ? 0.413 -13 -11.102 1 98.69 96 VAL A CA 1
ATOM 776 C C . VAL A 1 96 ? 0.609 -13.875 -9.867 1 98.69 96 VAL A C 1
ATOM 778 O O . VAL A 1 96 ? 1.701 -13.914 -9.289 1 98.69 96 VAL A O 1
ATOM 781 N N . LEU A 1 97 ? -0.463 -14.5 -9.484 1 98.81 97 LEU A N 1
ATOM 782 C CA . LEU A 1 97 ? -0.434 -15.383 -8.32 1 98.81 97 LEU A CA 1
ATOM 783 C C . LEU A 1 97 ? -0.65 -16.828 -8.727 1 98.81 97 LEU A C 1
ATOM 785 O O . LEU A 1 97 ? -1.448 -17.125 -9.625 1 98.81 97 LEU A O 1
ATOM 789 N N . PHE A 1 98 ? 0.035 -17.734 -8.07 1 98.56 98 PHE A N 1
ATOM 790 C CA . PHE A 1 98 ? -0.149 -19.172 -8.188 1 98.56 98 PHE A CA 1
ATOM 791 C C . PHE A 1 98 ? -0.357 -19.797 -6.812 1 98.56 98 PHE A C 1
ATOM 793 O O . PHE A 1 98 ? 0.307 -19.422 -5.844 1 98.56 98 PHE A O 1
ATOM 800 N N . ASP A 1 99 ? -1.273 -20.703 -6.766 1 97.69 99 ASP A N 1
ATOM 801 C CA . ASP A 1 99 ? -1.571 -21.375 -5.508 1 97.69 99 ASP A CA 1
ATOM 802 C C . ASP A 1 99 ? -1.236 -22.859 -5.594 1 97.69 99 ASP A C 1
ATOM 804 O O . ASP A 1 99 ? -1.45 -23.5 -6.629 1 97.69 99 ASP A O 1
ATOM 808 N N . ASN A 1 100 ? -0.572 -23.391 -4.629 1 97.94 100 ASN A N 1
ATOM 809 C CA . ASN A 1 100 ? -0.386 -24.828 -4.371 1 97.94 100 ASN A CA 1
ATOM 810 C C . ASN A 1 100 ? -1.04 -25.25 -3.059 1 97.94 100 ASN A C 1
ATOM 812 O O . ASN A 1 100 ? -0.4 -25.219 -2.006 1 97.94 100 ASN A O 1
ATOM 816 N N . SER A 1 101 ? -2.295 -25.609 -3.148 1 94.69 101 SER A N 1
ATOM 817 C CA . SER A 1 101 ? -3.094 -25.891 -1.964 1 94.69 101 SER A CA 1
ATOM 818 C C . SER A 1 101 ? -2.537 -27.094 -1.207 1 94.69 101 SER A C 1
ATOM 820 O O . SER A 1 101 ? -2.545 -27.125 0.025 1 94.69 101 SER A O 1
ATOM 822 N N . ASP A 1 102 ? -2.076 -28.062 -1.927 1 95 102 ASP A N 1
ATOM 823 C CA . ASP A 1 102 ? -1.529 -29.25 -1.29 1 95 102 ASP A CA 1
ATOM 824 C C . ASP A 1 102 ? -0.334 -28.906 -0.406 1 95 102 ASP A C 1
ATOM 826 O O . ASP A 1 102 ? -0.212 -29.422 0.71 1 95 102 ASP A O 1
ATOM 830 N N . ALA A 1 103 ? 0.493 -28.031 -0.92 1 97.38 103 ALA A N 1
ATOM 831 C CA . ALA A 1 103 ? 1.675 -27.625 -0.163 1 97.38 103 ALA A CA 1
ATOM 832 C C . ALA A 1 103 ? 1.356 -26.453 0.767 1 97.38 103 ALA A C 1
ATOM 834 O O . ALA A 1 103 ? 2.219 -26 1.525 1 97.38 103 ALA A O 1
ATOM 835 N N . GLN A 1 104 ? 0.129 -25.906 0.746 1 98.12 104 GLN A N 1
ATOM 836 C CA . GLN A 1 104 ? -0.295 -24.734 1.518 1 98.12 104 GLN A CA 1
ATOM 837 C C . GLN A 1 104 ? 0.635 -23.547 1.279 1 98.12 104 GLN A C 1
ATOM 839 O O . GLN A 1 104 ? 1.101 -22.922 2.23 1 98.12 104 GLN A O 1
ATOM 844 N N . LYS A 1 105 ? 0.886 -23.328 0.002 1 98.75 105 LYS A N 1
ATOM 845 C CA . LYS A 1 105 ? 1.75 -22.234 -0.439 1 98.75 105 LYS A CA 1
ATOM 846 C C . LYS A 1 105 ? 1.074 -21.406 -1.526 1 98.75 105 LYS A C 1
ATOM 848 O O . LYS A 1 105 ? 0.237 -21.922 -2.273 1 98.75 105 LYS A O 1
ATOM 853 N N . CYS A 1 106 ? 1.375 -20.219 -1.582 1 98.81 106 CYS A N 1
ATOM 854 C CA . CYS A 1 106 ? 1.003 -19.297 -2.646 1 98.81 106 CYS A CA 1
ATOM 855 C C . CYS A 1 106 ? 2.195 -18.438 -3.07 1 98.81 106 CYS A C 1
ATOM 857 O O . CYS A 1 106 ? 2.982 -18 -2.229 1 98.81 106 CYS A O 1
ATOM 859 N N . VAL A 1 107 ? 2.35 -18.25 -4.336 1 98.88 107 VAL A N 1
ATOM 860 C CA . VAL A 1 107 ? 3.459 -17.453 -4.852 1 98.88 107 VAL A CA 1
ATOM 861 C C . VAL A 1 107 ? 2.922 -16.297 -5.688 1 98.88 107 VAL A C 1
ATOM 863 O O . VAL A 1 107 ? 1.947 -16.453 -6.426 1 98.88 107 VAL A O 1
ATOM 866 N N . GLY A 1 108 ? 3.486 -15.164 -5.469 1 98.88 108 GLY A N 1
ATOM 867 C CA . GLY A 1 108 ? 3.264 -14.008 -6.328 1 98.88 108 GLY A CA 1
ATOM 868 C C . GLY A 1 108 ? 4.512 -13.57 -7.074 1 98.88 108 GLY A C 1
ATOM 869 O O . GLY A 1 108 ? 5.598 -13.516 -6.492 1 98.88 108 GLY A O 1
ATOM 870 N N . ILE A 1 109 ? 4.398 -13.367 -8.32 1 98.94 109 ILE A N 1
ATOM 871 C CA . ILE A 1 109 ? 5.438 -12.742 -9.133 1 98.94 109 ILE A CA 1
ATOM 872 C C . ILE A 1 109 ? 5.066 -11.289 -9.422 1 98.94 109 ILE A C 1
ATOM 874 O O . ILE A 1 109 ? 3.969 -11.016 -9.914 1 98.94 109 ILE A O 1
ATOM 878 N N . LEU A 1 110 ? 6 -10.398 -9.102 1 98.94 110 LEU A N 1
ATOM 879 C CA . LEU A 1 110 ? 5.719 -8.977 -9.273 1 98.94 110 LEU A CA 1
ATOM 880 C C . LEU A 1 110 ? 6.816 -8.297 -10.086 1 98.94 110 LEU A C 1
ATOM 882 O O . LEU A 1 110 ? 8 -8.445 -9.781 1 98.94 110 LEU A O 1
ATOM 886 N N . GLN A 1 111 ? 6.492 -7.645 -11.117 1 98.75 111 GLN A N 1
ATOM 887 C CA . GLN A 1 111 ? 7.316 -6.629 -11.758 1 98.75 111 GLN A CA 1
ATOM 888 C C . GLN A 1 111 ? 6.836 -5.227 -11.406 1 98.75 111 GLN A C 1
ATOM 890 O O . GLN A 1 111 ? 5.715 -4.844 -11.75 1 98.75 111 GLN A O 1
ATOM 895 N N . ALA A 1 112 ? 7.668 -4.496 -10.695 1 98.25 112 ALA A N 1
ATOM 896 C CA . ALA A 1 112 ? 7.27 -3.215 -10.109 1 98.25 112 ALA A CA 1
ATOM 897 C C . ALA A 1 112 ? 7.531 -2.068 -11.086 1 98.25 112 ALA A C 1
ATOM 899 O O . ALA A 1 112 ? 8.68 -1.795 -11.445 1 98.25 112 ALA A O 1
ATOM 900 N N . GLY A 1 113 ? 6.488 -1.326 -11.406 1 97.44 113 GLY A N 1
ATOM 901 C CA . GLY A 1 113 ? 6.598 -0.276 -12.406 1 97.44 113 GLY A CA 1
ATOM 902 C C . GLY A 1 113 ? 7.02 1.06 -11.828 1 97.44 113 GLY A C 1
ATOM 903 O O . GLY A 1 113 ? 7.184 1.19 -10.609 1 97.44 113 GLY A O 1
ATOM 904 N N . HIS A 1 114 ? 7.199 2.041 -12.727 1 96.19 114 HIS A N 1
ATOM 905 C CA . HIS A 1 114 ? 7.801 3.328 -12.391 1 96.19 114 HIS A CA 1
ATOM 906 C C . HIS A 1 114 ? 6.855 4.18 -11.555 1 96.19 114 HIS A C 1
ATOM 908 O O . HIS A 1 114 ? 7.277 5.156 -10.93 1 96.19 114 HIS A O 1
ATOM 914 N N . LEU A 1 115 ? 5.57 3.834 -11.461 1 97.62 115 LEU A N 1
ATOM 915 C CA . LEU A 1 115 ? 4.605 4.625 -10.711 1 97.62 115 LEU A CA 1
ATOM 916 C C . LEU A 1 115 ? 4.574 4.191 -9.25 1 97.62 115 LEU A C 1
ATOM 918 O O . LEU A 1 115 ? 3.785 4.715 -8.453 1 97.62 115 LEU A O 1
ATOM 922 N N . LEU A 1 116 ? 5.434 3.238 -8.875 1 98 116 LEU A N 1
ATOM 923 C CA . LEU A 1 116 ? 5.43 2.701 -7.52 1 98 116 LEU A CA 1
ATOM 924 C C . LEU A 1 116 ? 6.598 3.262 -6.711 1 98 116 LEU A C 1
ATOM 926 O O . LEU A 1 116 ? 6.992 2.678 -5.699 1 98 116 LEU A O 1
ATOM 930 N N . GLU A 1 117 ? 7.117 4.422 -7.102 1 96.44 117 GLU A N 1
ATOM 931 C CA . GLU A 1 117 ? 8.359 4.926 -6.516 1 96.44 117 GLU A CA 1
ATOM 932 C C . GLU A 1 117 ? 8.117 5.477 -5.113 1 96.44 117 GLU A C 1
ATOM 934 O O . GLU A 1 117 ? 7.105 6.141 -4.863 1 96.44 117 GLU A O 1
ATOM 939 N N . GLY A 1 118 ? 8.938 5.086 -4.215 1 94.88 118 GLY A N 1
ATOM 940 C CA . GLY A 1 118 ? 9.141 5.742 -2.934 1 94.88 118 GLY A CA 1
ATOM 941 C C . GLY A 1 118 ? 10.422 6.539 -2.865 1 94.88 118 GLY A C 1
ATOM 942 O O . GLY A 1 118 ? 10.523 7.625 -3.439 1 94.88 118 GLY A O 1
ATOM 943 N N . PRO A 1 119 ? 11.508 6.012 -2.191 1 91.12 119 PRO A N 1
ATOM 944 C CA . PRO A 1 119 ? 12.805 6.672 -2.395 1 91.12 119 PRO A CA 1
ATOM 945 C C . PRO A 1 119 ? 13.25 6.652 -3.854 1 91.12 119 PRO A C 1
ATOM 947 O O . PRO A 1 119 ? 12.828 5.785 -4.621 1 91.12 119 PRO A O 1
ATOM 950 N N . PRO A 1 120 ? 14.023 7.586 -4.207 1 88.06 120 PRO A N 1
ATOM 951 C CA . PRO A 1 120 ? 14.43 7.664 -5.613 1 88.06 120 PRO A CA 1
ATOM 952 C C . PRO A 1 120 ? 15 6.348 -6.141 1 88.06 120 PRO A C 1
ATOM 954 O O . PRO A 1 120 ? 15.984 5.836 -5.602 1 88.06 120 PRO A O 1
ATOM 957 N N . GLY A 1 121 ? 14.281 5.781 -7.152 1 91.56 121 GLY A N 1
ATOM 958 C CA . GLY A 1 121 ? 14.766 4.598 -7.844 1 91.56 121 GLY A CA 1
ATOM 959 C C . GLY A 1 121 ? 14.273 3.303 -7.227 1 91.56 121 GLY A C 1
ATOM 960 O O . GLY A 1 121 ? 14.531 2.219 -7.754 1 91.56 121 GLY A O 1
ATOM 961 N N . PHE A 1 122 ? 13.531 3.441 -6.121 1 95.25 122 PHE A N 1
ATOM 962 C CA . PHE A 1 122 ? 13.156 2.223 -5.414 1 95.25 122 PHE A CA 1
ATOM 963 C C . PHE A 1 122 ? 11.656 2.211 -5.125 1 95.25 122 PHE A C 1
ATOM 965 O O . PHE A 1 122 ? 11.023 3.268 -5.051 1 95.25 122 PHE A O 1
ATOM 972 N N . VAL A 1 123 ? 11.141 1.041 -4.953 1 97.81 123 VAL A N 1
ATOM 973 C CA . VAL A 1 123 ? 9.719 0.825 -4.723 1 97.81 123 VAL A CA 1
ATOM 974 C C . VAL A 1 123 ? 9.328 1.348 -3.342 1 97.81 123 VAL A C 1
ATOM 976 O O . VAL A 1 123 ? 10.047 1.134 -2.365 1 97.81 123 VAL A O 1
ATOM 979 N N . HIS A 1 124 ? 8.242 2.025 -3.277 1 98.25 124 HIS A N 1
ATOM 980 C CA . HIS A 1 124 ? 7.684 2.551 -2.039 1 98.25 124 HIS A CA 1
ATOM 981 C C . HIS A 1 124 ? 7.426 1.434 -1.033 1 98.25 124 HIS A C 1
ATOM 983 O O . HIS A 1 124 ? 6.91 0.374 -1.395 1 98.25 124 HIS A O 1
ATOM 989 N N . GLY A 1 125 ? 7.785 1.626 0.24 1 98.62 125 GLY A N 1
ATOM 990 C CA . GLY A 1 125 ? 7.516 0.631 1.266 1 98.62 125 GLY A CA 1
ATOM 991 C C . GLY A 1 125 ? 6.051 0.239 1.349 1 98.62 125 GLY A C 1
ATOM 992 O O . GLY A 1 125 ? 5.73 -0.924 1.6 1 98.62 125 GLY A O 1
ATOM 993 N N . GLY A 1 126 ? 5.16 1.177 1.215 1 98.88 126 GLY A N 1
ATOM 994 C CA . GLY A 1 126 ? 3.73 0.904 1.188 1 98.88 126 GLY A CA 1
ATOM 995 C C . GLY A 1 126 ? 3.307 0.058 0.003 1 98.88 126 GLY A C 1
ATOM 996 O O . GLY A 1 126 ? 2.363 -0.729 0.102 1 98.88 126 GLY A O 1
ATOM 997 N N . ALA A 1 127 ? 3.947 0.236 -1.152 1 98.88 127 ALA A N 1
ATOM 998 C CA . ALA A 1 127 ? 3.668 -0.604 -2.314 1 98.88 127 ALA A CA 1
ATOM 999 C C . ALA A 1 127 ? 4.074 -2.051 -2.055 1 98.88 127 ALA A C 1
ATOM 1001 O O . ALA A 1 127 ? 3.365 -2.982 -2.441 1 98.88 127 ALA A O 1
ATOM 1002 N N . ILE A 1 128 ? 5.211 -2.201 -1.416 1 98.94 128 ILE A N 1
ATOM 1003 C CA . ILE A 1 128 ? 5.664 -3.539 -1.045 1 98.94 128 ILE A CA 1
ATOM 1004 C C . ILE A 1 128 ? 4.664 -4.172 -0.081 1 98.94 128 ILE A C 1
ATOM 1006 O O . ILE A 1 128 ? 4.27 -5.328 -0.257 1 98.94 128 ILE A O 1
ATOM 1010 N N . ALA A 1 129 ? 4.211 -3.412 0.947 1 98.94 129 ALA A N 1
ATOM 1011 C CA . ALA A 1 129 ? 3.205 -3.885 1.895 1 98.94 129 ALA A CA 1
ATOM 1012 C C . ALA A 1 129 ? 1.923 -4.293 1.175 1 98.94 129 ALA A C 1
ATOM 1014 O O . ALA A 1 129 ? 1.295 -5.293 1.533 1 98.94 129 ALA A O 1
ATOM 1015 N N . THR A 1 130 ? 1.531 -3.504 0.192 1 98.94 130 TH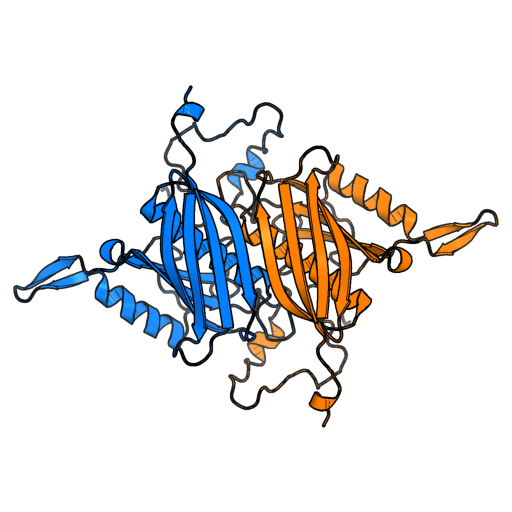R A N 1
ATOM 1016 C CA . THR A 1 130 ? 0.334 -3.775 -0.596 1 98.94 130 THR A CA 1
ATOM 1017 C C . THR A 1 130 ? 0.422 -5.152 -1.253 1 98.94 130 THR A C 1
ATOM 1019 O O . THR A 1 130 ? -0.531 -5.93 -1.201 1 98.94 130 THR A O 1
ATOM 1022 N N . MET A 1 131 ? 1.557 -5.434 -1.856 1 98.94 131 MET A N 1
ATOM 1023 C CA . MET A 1 131 ? 1.698 -6.707 -2.559 1 98.94 131 MET A CA 1
ATOM 1024 C C . MET A 1 131 ? 1.753 -7.871 -1.574 1 98.94 131 MET A C 1
ATOM 1026 O O . MET A 1 131 ? 1.208 -8.945 -1.843 1 98.94 131 MET A O 1
ATOM 1030 N N . ILE A 1 132 ? 2.432 -7.664 -0.45 1 98.94 132 ILE A N 1
ATOM 1031 C CA . ILE A 1 132 ? 2.451 -8.695 0.58 1 98.94 132 ILE A CA 1
ATOM 1032 C C . ILE A 1 132 ? 1.027 -8.977 1.057 1 98.94 132 ILE A C 1
ATOM 1034 O O . ILE A 1 132 ? 0.616 -10.141 1.159 1 98.94 132 ILE A O 1
ATOM 1038 N N . ASP A 1 133 ? 0.25 -7.949 1.333 1 98.94 133 ASP A N 1
ATOM 1039 C CA . ASP A 1 133 ? -1.15 -8.086 1.72 1 98.94 133 ASP A CA 1
ATOM 1040 C C . ASP A 1 133 ? -1.938 -8.859 0.663 1 98.94 133 ASP A C 1
ATOM 1042 O O . ASP A 1 133 ? -2.746 -9.727 0.996 1 98.94 133 ASP A O 1
ATOM 1046 N N . THR A 1 134 ? -1.702 -8.547 -0.597 1 98.75 134 THR A N 1
ATOM 1047 C CA . THR A 1 134 ? -2.414 -9.156 -1.716 1 98.75 134 THR A CA 1
ATOM 1048 C C . THR A 1 134 ? -2.104 -10.648 -1.809 1 98.75 134 THR A C 1
ATOM 1050 O O . THR A 1 134 ? -3.016 -11.477 -1.896 1 98.75 134 THR A O 1
ATOM 1053 N N . VAL A 1 135 ? -0.851 -11.055 -1.739 1 98.88 135 VAL A N 1
ATOM 1054 C CA . VAL A 1 135 ? -0.44 -12.445 -1.914 1 98.88 135 VAL A CA 1
ATOM 1055 C C . VAL A 1 135 ? -0.884 -13.266 -0.709 1 98.88 135 VAL A C 1
ATOM 1057 O O . VAL A 1 135 ? -1.458 -14.352 -0.867 1 98.88 135 VAL A O 1
ATOM 1060 N N . THR A 1 136 ? -0.636 -12.719 0.494 1 98.88 136 THR A N 1
ATOM 1061 C CA . THR A 1 136 ? -1.003 -13.469 1.692 1 98.88 136 THR A CA 1
ATOM 1062 C C . THR A 1 136 ? -2.52 -13.523 1.853 1 98.88 136 THR A C 1
ATOM 1064 O O . THR A 1 136 ? -3.064 -14.523 2.32 1 98.88 136 THR A O 1
ATOM 1067 N N . GLY A 1 137 ? -3.195 -12.414 1.505 1 98.56 137 GLY A N 1
ATOM 1068 C CA . GLY A 1 137 ? -4.648 -12.422 1.53 1 98.56 137 GLY A CA 1
ATOM 1069 C C . GLY A 1 137 ? -5.258 -13.438 0.583 1 98.56 137 GLY A C 1
ATOM 1070 O O . GLY A 1 137 ? -6.195 -14.156 0.949 1 98.56 137 GLY A O 1
ATOM 1071 N N . ALA A 1 138 ? -4.777 -13.484 -0.647 1 98.19 138 ALA A N 1
ATOM 1072 C CA . ALA A 1 138 ? -5.234 -14.484 -1.611 1 98.19 138 ALA A CA 1
ATOM 1073 C C . ALA A 1 138 ? -4.98 -15.898 -1.096 1 98.19 138 ALA A C 1
ATOM 1075 O O . ALA A 1 138 ? -5.836 -16.781 -1.228 1 98.19 138 ALA A O 1
ATOM 1076 N N . HIS A 1 139 ? -3.795 -16.109 -0.532 1 98.69 139 HIS A N 1
ATOM 1077 C CA . HIS A 1 139 ? -3.443 -17.406 0.039 1 98.69 139 HIS A CA 1
ATOM 1078 C C . HIS A 1 139 ? -4.441 -17.812 1.113 1 98.69 139 HIS A C 1
ATOM 1080 O O . HIS A 1 139 ? -4.977 -18.922 1.069 1 98.69 139 HIS A O 1
ATOM 1086 N N . ALA A 1 140 ? -4.691 -16.906 2.031 1 98.31 140 ALA A N 1
ATOM 1087 C CA . ALA A 1 140 ? -5.633 -17.172 3.115 1 98.31 140 ALA A CA 1
ATOM 1088 C C . ALA A 1 140 ? -7.031 -17.453 2.572 1 98.31 140 ALA A C 1
ATOM 1090 O O . ALA A 1 140 ? -7.73 -18.344 3.066 1 98.31 140 ALA A O 1
ATOM 1091 N N . ALA A 1 141 ? -7.453 -16.672 1.565 1 96.69 141 ALA A N 1
ATOM 1092 C CA . ALA A 1 141 ? -8.789 -16.828 0.994 1 96.69 141 ALA A CA 1
ATOM 1093 C C . ALA A 1 141 ? -8.945 -18.203 0.335 1 96.69 141 ALA A C 1
ATOM 1095 O O . ALA A 1 141 ? -10.016 -18.812 0.41 1 96.69 141 ALA A O 1
ATOM 1096 N N . VAL A 1 142 ? -7.906 -18.625 -0.367 1 95.81 142 VAL A N 1
ATOM 1097 C CA . VAL A 1 142 ? -7.938 -19.938 -0.994 1 95.81 142 VAL A CA 1
ATOM 1098 C C . VAL A 1 142 ? -8.117 -21.016 0.074 1 95.81 142 VAL A C 1
ATOM 1100 O O . VAL A 1 142 ? -8.852 -21.984 -0.129 1 95.81 142 VAL A O 1
ATOM 1103 N N . LEU A 1 143 ? -7.531 -20.797 1.216 1 94.69 143 LEU A N 1
ATOM 1104 C CA . LEU A 1 143 ? -7.5 -21.797 2.271 1 94.69 143 LEU A CA 1
ATOM 1105 C C . LEU A 1 143 ? -8.789 -21.781 3.09 1 94.69 143 LEU A C 1
ATOM 1107 O O . LEU A 1 143 ? -9.25 -22.812 3.568 1 94.69 143 LEU A O 1
ATOM 1111 N N . SER A 1 144 ? -9.406 -20.578 3.205 1 93.19 144 SER A N 1
ATOM 1112 C CA . SER A 1 144 ? -10.445 -20.484 4.23 1 93.19 144 SER A CA 1
ATOM 1113 C C . SER A 1 144 ? -11.672 -19.734 3.715 1 93.19 144 SER A C 1
ATOM 1115 O O . SER A 1 144 ? -12.633 -19.531 4.453 1 93.19 144 SER A O 1
ATOM 1117 N N . GLY A 1 145 ? -11.641 -19.328 2.459 1 91 145 GLY A N 1
ATOM 1118 C CA . GLY A 1 145 ? -12.703 -18.484 1.952 1 91 145 GLY A CA 1
ATOM 1119 C C . GLY A 1 145 ? -12.438 -17 2.178 1 91 145 GLY A C 1
ATOM 1120 O O . GLY A 1 145 ? -11.297 -16.609 2.443 1 91 145 GLY A O 1
ATOM 1121 N N . PRO A 1 146 ? -13.453 -16.156 2.1 1 91.88 146 PRO A N 1
ATOM 1122 C CA . PRO A 1 146 ? -13.266 -14.719 2.277 1 91.88 146 PRO A CA 1
ATOM 1123 C C . PRO A 1 146 ? -12.68 -14.367 3.643 1 91.88 146 PRO A C 1
ATOM 1125 O O . PRO A 1 146 ? -13.109 -14.914 4.664 1 91.88 146 PRO A O 1
ATOM 1128 N N . VAL A 1 147 ? -11.703 -13.477 3.652 1 96 147 VAL A N 1
ATOM 1129 C CA . VAL A 1 147 ? 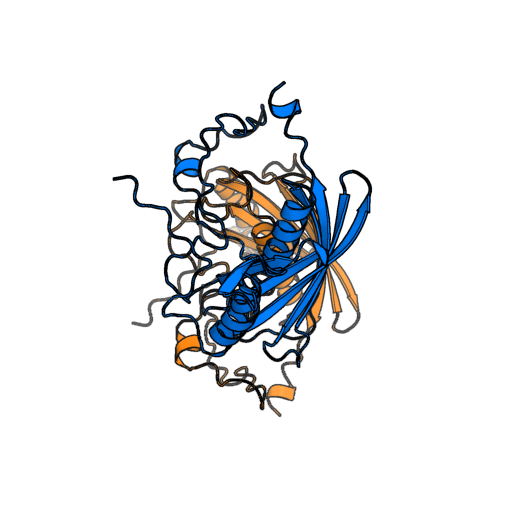-11.008 -13.117 4.883 1 96 147 VAL A CA 1
ATOM 1130 C C . VAL A 1 147 ? -10.812 -11.609 4.941 1 96 147 VAL A C 1
ATOM 1132 O O . VAL A 1 147 ? -10.938 -10.922 3.926 1 96 147 VAL A O 1
ATOM 1135 N N . MET A 1 148 ? -10.516 -11.086 6.16 1 96.19 148 MET A N 1
ATOM 1136 C CA . MET A 1 148 ? -10.055 -9.719 6.402 1 96.19 148 MET A CA 1
ATOM 1137 C C . MET A 1 148 ? -8.711 -9.711 7.117 1 96.19 148 MET A C 1
ATOM 1139 O O . MET A 1 148 ? -8.461 -10.547 7.984 1 96.19 148 MET A O 1
ATOM 1143 N N . THR A 1 149 ? -7.938 -8.773 6.668 1 98.25 149 THR A N 1
ATOM 1144 C CA . THR A 1 149 ? -6.641 -8.648 7.32 1 98.25 149 THR A CA 1
ATOM 1145 C C . THR A 1 149 ? -6.801 -8.172 8.758 1 98.25 149 THR A C 1
ATOM 1147 O O . THR A 1 149 ? -7.461 -7.16 9.016 1 98.25 149 THR A O 1
ATOM 1150 N N . ALA A 1 150 ? -6.246 -8.891 9.672 1 98.81 150 ALA A N 1
ATOM 1151 C CA . ALA A 1 150 ? -6.277 -8.5 11.078 1 98.81 150 ALA A CA 1
ATOM 1152 C C . ALA A 1 150 ? -4.934 -7.922 11.516 1 98.81 150 ALA A C 1
ATOM 1154 O O . ALA A 1 150 ? -4.891 -6.973 12.305 1 98.81 150 ALA A O 1
ATOM 1155 N N . ASN A 1 151 ? -3.887 -8.523 11.047 1 98.94 151 ASN A N 1
ATOM 1156 C CA . ASN A 1 151 ? -2.553 -8 11.328 1 98.94 151 ASN A CA 1
ATOM 1157 C C . ASN A 1 151 ? -1.61 -8.195 10.148 1 98.94 151 ASN A C 1
ATOM 1159 O O . ASN A 1 151 ? -1.669 -9.227 9.469 1 98.94 151 ASN A O 1
ATOM 1163 N N . LEU A 1 152 ? -0.807 -7.297 9.859 1 98.94 152 LEU A N 1
ATOM 1164 C CA . LEU A 1 152 ? 0.282 -7.336 8.891 1 98.94 152 LEU A CA 1
ATOM 1165 C C . LEU A 1 152 ? 1.578 -6.82 9.508 1 98.94 152 LEU A C 1
ATOM 1167 O O . LEU A 1 152 ? 1.655 -5.66 9.93 1 98.94 152 LEU A O 1
ATOM 1171 N N . ASN A 1 153 ? 2.592 -7.641 9.656 1 99 153 ASN A N 1
ATOM 1172 C CA . ASN A 1 153 ? 3.895 -7.316 10.227 1 99 153 ASN A CA 1
ATOM 1173 C C . ASN A 1 153 ? 5.02 -7.527 9.219 1 99 153 ASN A C 1
ATOM 1175 O O . ASN A 1 153 ? 5.285 -8.656 8.805 1 99 153 ASN A O 1
ATOM 1179 N N . ILE A 1 154 ? 5.719 -6.465 8.883 1 98.94 154 ILE A N 1
ATOM 1180 C CA . ILE A 1 154 ? 6.656 -6.508 7.766 1 98.94 154 ILE A CA 1
ATOM 1181 C C . ILE A 1 154 ? 8.031 -6.02 8.227 1 98.94 154 ILE A C 1
ATOM 1183 O O . ILE A 1 154 ? 8.156 -4.926 8.781 1 98.94 154 ILE A O 1
ATOM 1187 N N . ASN A 1 155 ? 9.016 -6.781 7.996 1 98.94 155 ASN A N 1
ATOM 1188 C CA . ASN A 1 155 ? 10.414 -6.418 8.188 1 98.94 155 ASN A CA 1
ATOM 1189 C C . ASN A 1 155 ? 11.109 -6.164 6.852 1 98.94 155 ASN A C 1
ATOM 1191 O O . ASN A 1 155 ? 11.305 -7.094 6.062 1 98.94 155 ASN A O 1
ATOM 1195 N N . TYR A 1 156 ? 11.469 -4.949 6.645 1 98.81 156 TYR A N 1
ATOM 1196 C CA . TYR A 1 156 ? 12.156 -4.566 5.418 1 98.81 156 TYR A CA 1
ATOM 1197 C C . TYR A 1 156 ? 13.664 -4.773 5.551 1 98.81 156 TYR A C 1
ATOM 1199 O O . TYR A 1 156 ? 14.289 -4.258 6.484 1 98.81 156 TYR A O 1
ATOM 1207 N N . ARG A 1 157 ? 14.258 -5.469 4.547 1 98.56 157 ARG A N 1
ATOM 1208 C CA . ARG A 1 157 ? 15.664 -5.848 4.656 1 98.56 157 ARG A CA 1
ATOM 1209 C C . ARG A 1 157 ? 16.5 -5.129 3.609 1 98.56 157 ARG A C 1
ATOM 1211 O O . ARG A 1 157 ? 17.594 -4.633 3.914 1 98.56 157 ARG A O 1
ATOM 1218 N N . SER A 1 158 ? 16.078 -5.109 2.391 1 97.88 158 SER A N 1
ATOM 1219 C CA . SER A 1 158 ? 16.781 -4.426 1.308 1 97.88 158 SER A CA 1
ATOM 1220 C C . SER A 1 158 ? 15.797 -3.785 0.334 1 97.88 158 SER A C 1
ATOM 1222 O O . SER A 1 158 ? 14.695 -4.289 0.137 1 97.88 158 SER A O 1
ATOM 1224 N N . PRO A 1 159 ? 16.188 -2.686 -0.225 1 96.88 159 PRO A N 1
ATOM 1225 C CA . PRO A 1 159 ? 15.273 -1.998 -1.146 1 96.88 159 PRO A CA 1
ATOM 1226 C C . PRO A 1 159 ? 15.023 -2.791 -2.426 1 96.88 159 PRO A C 1
ATOM 1228 O O . PRO A 1 159 ? 15.805 -3.678 -2.771 1 96.88 159 PRO A O 1
ATOM 1231 N N . ILE A 1 160 ? 13.906 -2.58 -3.057 1 97.69 160 ILE A N 1
ATOM 1232 C CA . ILE A 1 160 ? 13.555 -3.17 -4.344 1 97.69 160 ILE A CA 1
ATOM 1233 C C . ILE A 1 160 ? 13.68 -2.119 -5.445 1 97.69 160 ILE A C 1
ATOM 1235 O O . ILE A 1 160 ? 12.961 -1.116 -5.438 1 97.69 160 ILE A O 1
ATOM 1239 N N . PRO A 1 161 ? 14.547 -2.295 -6.43 1 95.94 161 PRO A N 1
ATOM 1240 C CA . PRO A 1 161 ? 14.656 -1.314 -7.512 1 95.94 161 PRO A CA 1
ATOM 1241 C C . PRO A 1 161 ? 13.414 -1.268 -8.391 1 95.94 161 PRO A C 1
ATOM 1243 O O . PRO A 1 161 ? 12.805 -2.307 -8.664 1 95.94 161 PRO A O 1
ATOM 1246 N N . LEU A 1 162 ? 13.094 -0.074 -8.836 1 95.81 162 LEU A N 1
ATOM 1247 C CA . LEU A 1 162 ? 12.023 0.031 -9.828 1 95.81 162 LEU A CA 1
ATOM 1248 C C . LEU A 1 162 ? 12.367 -0.77 -11.078 1 95.81 162 LEU A C 1
ATOM 1250 O O . LEU A 1 162 ? 13.523 -0.837 -11.484 1 95.81 162 LEU A O 1
ATOM 1254 N N . GLY A 1 163 ? 11.336 -1.386 -11.602 1 95 163 GLY A N 1
ATOM 1255 C CA . GLY A 1 163 ? 11.523 -2.139 -12.836 1 95 163 GLY A CA 1
ATOM 1256 C C . GLY A 1 163 ? 11.953 -3.574 -12.594 1 95 163 GLY A C 1
ATOM 1257 O O . GLY A 1 163 ? 11.922 -4.398 -13.508 1 95 163 GLY A O 1
ATOM 1258 N N . SER A 1 164 ? 12.344 -3.889 -11.398 1 96.5 164 SER A N 1
ATOM 1259 C CA . SER A 1 164 ? 12.828 -5.238 -11.117 1 96.5 164 SER A CA 1
ATOM 1260 C C . SER A 1 164 ? 11.664 -6.203 -10.906 1 96.5 164 SER A C 1
ATOM 1262 O O . SER A 1 164 ? 10.516 -5.781 -10.742 1 96.5 164 SER A O 1
ATOM 1264 N N . THR A 1 165 ? 11.953 -7.453 -11.039 1 98.56 165 THR A N 1
ATOM 1265 C CA . THR A 1 165 ? 11.023 -8.539 -10.75 1 98.56 165 THR A CA 1
ATOM 1266 C C . THR A 1 165 ? 11.383 -9.227 -9.438 1 98.56 165 THR A C 1
ATOM 1268 O O . THR A 1 165 ? 12.547 -9.523 -9.18 1 98.56 165 THR A O 1
ATOM 1271 N N . VAL A 1 166 ? 10.406 -9.398 -8.602 1 98.88 166 VAL A N 1
ATOM 1272 C CA . VAL A 1 166 ? 10.625 -10.062 -7.316 1 98.88 166 VAL A CA 1
ATOM 1273 C C . VAL A 1 166 ? 9.633 -11.211 -7.152 1 98.88 166 VAL A C 1
ATOM 1275 O O . VAL A 1 166 ? 8.617 -11.266 -7.855 1 98.88 166 VAL A O 1
ATOM 1278 N N . LEU A 1 167 ? 9.977 -12.141 -6.328 1 98.94 167 LEU A N 1
ATOM 1279 C CA . LEU A 1 167 ? 9.141 -13.289 -5.977 1 98.94 167 LEU A CA 1
ATOM 1280 C C . LEU A 1 167 ? 8.633 -13.172 -4.539 1 98.94 167 LEU A C 1
ATOM 1282 O O . LEU A 1 167 ? 9.422 -12.922 -3.621 1 98.94 167 LEU A O 1
ATOM 1286 N N . LEU A 1 168 ? 7.344 -13.219 -4.355 1 98.94 168 LEU A N 1
ATOM 1287 C CA . LEU A 1 168 ? 6.723 -13.305 -3.037 1 98.94 168 LEU A CA 1
ATOM 1288 C C . LEU A 1 168 ? 6.266 -14.734 -2.744 1 98.94 168 LEU A C 1
ATOM 1290 O O . LEU A 1 168 ? 5.492 -15.312 -3.512 1 98.94 168 LEU A O 1
ATOM 1294 N N . GLU A 1 169 ? 6.715 -15.305 -1.686 1 98.94 169 GLU A N 1
ATOM 1295 C CA . GLU A 1 169 ? 6.332 -16.656 -1.303 1 98.94 169 GLU A CA 1
ATOM 1296 C C . GLU A 1 169 ? 5.605 -16.672 0.04 1 98.94 169 GLU A C 1
ATOM 1298 O O . GLU A 1 169 ? 6.176 -16.281 1.062 1 98.94 169 GLU A O 1
ATOM 1303 N N . SER A 1 170 ? 4.406 -17.094 0.002 1 98.94 170 SER A N 1
ATOM 1304 C CA . SER A 1 170 ? 3.559 -17.188 1.186 1 98.94 170 SER A CA 1
ATOM 1305 C C . SER A 1 170 ? 3.373 -18.625 1.619 1 98.94 170 SER A C 1
ATOM 1307 O O . SER A 1 170 ? 3.16 -19.516 0.784 1 98.94 170 SER A O 1
ATOM 1309 N N . SER A 1 171 ? 3.461 -18.875 2.9 1 98.94 171 SER A N 1
ATOM 1310 C CA . SER A 1 171 ? 3.25 -20.203 3.469 1 98.94 171 SER A CA 1
ATOM 1311 C C . SER A 1 171 ? 2.311 -20.156 4.668 1 98.94 171 SER A C 1
ATOM 1313 O O . SER A 1 171 ? 2.393 -19.234 5.484 1 98.94 171 SER A O 1
ATOM 1315 N N . LEU A 1 172 ? 1.504 -21.141 4.793 1 98.88 172 LEU A N 1
ATOM 1316 C CA . LEU A 1 172 ? 0.643 -21.25 5.969 1 98.88 172 LEU A CA 1
ATOM 1317 C C . LEU A 1 172 ? 1.446 -21.656 7.199 1 98.88 172 LEU A C 1
ATOM 1319 O O . LEU A 1 172 ? 2.209 -22.625 7.152 1 98.88 172 LEU A O 1
ATOM 1323 N N . ASP A 1 173 ? 1.326 -20.891 8.227 1 98.81 173 ASP A N 1
ATOM 1324 C CA . ASP A 1 173 ? 1.946 -21.281 9.492 1 98.81 173 ASP A CA 1
ATOM 1325 C C . ASP A 1 173 ? 1.012 -22.172 10.312 1 98.81 173 ASP A C 1
ATOM 1327 O O . ASP A 1 173 ? 1.396 -23.25 10.734 1 98.81 173 ASP A O 1
ATOM 1331 N N . LYS A 1 174 ? -0.185 -21.656 10.5 1 98.56 174 LYS A N 1
ATOM 1332 C CA . LYS A 1 174 ? -1.196 -22.391 11.258 1 98.56 174 LYS A CA 1
ATOM 1333 C C . LYS A 1 174 ? -2.578 -21.766 11.078 1 98.56 174 LYS A C 1
ATOM 1335 O O . LYS A 1 174 ? -2.695 -20.641 10.602 1 98.56 174 LYS A O 1
ATOM 1340 N N . THR A 1 175 ? -3.566 -22.547 11.406 1 98.06 175 THR A N 1
ATOM 1341 C CA . THR A 1 175 ? -4.953 -22.094 11.484 1 98.06 175 THR A CA 1
ATOM 1342 C C . THR A 1 175 ? -5.523 -22.344 12.875 1 98.06 175 THR A C 1
ATOM 1344 O O . THR A 1 175 ? -5.348 -23.438 13.438 1 98.06 175 THR A O 1
ATOM 1347 N N . GLU A 1 176 ? -6.07 -21.344 13.461 1 98.06 176 GLU A N 1
ATOM 1348 C CA . GLU A 1 176 ? -6.75 -21.422 14.75 1 98.06 176 GLU A CA 1
ATOM 1349 C C . GLU A 1 176 ? -8.156 -20.844 14.672 1 98.06 176 GLU A C 1
ATOM 1351 O O . GLU A 1 176 ? -8.344 -19.641 14.812 1 98.06 176 GLU A O 1
ATOM 1356 N N . GLY A 1 177 ? -9.172 -21.734 14.609 1 96.44 177 GLY A N 1
ATOM 1357 C CA . GLY A 1 177 ? -10.523 -21.234 14.383 1 96.44 177 GLY A CA 1
ATOM 1358 C C . GLY A 1 177 ? -10.664 -20.453 13.102 1 96.44 177 GLY A C 1
ATOM 1359 O O . GLY A 1 177 ? -10.359 -20.953 12.016 1 96.44 177 GLY A O 1
ATOM 1360 N N . ARG A 1 178 ? -11.094 -19.25 13.289 1 97 178 ARG A N 1
ATOM 1361 C CA . ARG A 1 178 ? -11.289 -18.391 12.125 1 97 178 ARG A CA 1
ATOM 1362 C C . ARG A 1 178 ? -9.992 -17.688 11.742 1 97 178 ARG A C 1
ATOM 1364 O O . ARG A 1 178 ? -9.945 -16.938 10.758 1 97 178 ARG A O 1
ATOM 1371 N N . LYS A 1 179 ? -8.961 -17.922 12.484 1 98.31 179 LYS A N 1
ATOM 1372 C CA . LYS A 1 179 ? -7.703 -17.203 12.273 1 98.31 179 LYS A CA 1
ATOM 1373 C C . LYS A 1 179 ? -6.75 -18.016 11.391 1 98.31 179 LYS A C 1
ATOM 1375 O O . LYS A 1 179 ? -6.496 -19.188 11.656 1 98.31 179 LYS A O 1
ATOM 1380 N N . THR A 1 180 ? -6.289 -17.422 10.344 1 98.69 180 THR A N 1
ATOM 1381 C CA . THR A 1 180 ? -5.27 -18 9.477 1 98.69 180 THR A CA 1
ATOM 1382 C C . THR A 1 180 ? -3.961 -17.219 9.586 1 98.69 180 THR A C 1
ATOM 1384 O O . THR A 1 180 ? -3.924 -16.016 9.312 1 98.69 180 THR A O 1
ATOM 1387 N N . PHE A 1 181 ? -2.891 -17.875 10.047 1 98.88 181 PHE A N 1
ATOM 1388 C CA . PHE A 1 181 ? -1.564 -17.281 10.188 1 98.88 181 PHE A CA 1
ATOM 1389 C C . PHE A 1 181 ? -0.676 -17.672 9.008 1 98.88 181 PHE A C 1
ATOM 1391 O O . PHE A 1 181 ? -0.5 -18.859 8.727 1 98.88 181 PHE A O 1
ATOM 1398 N N . VAL A 1 182 ? -0.106 -16.641 8.336 1 98.88 182 VAL A N 1
ATOM 1399 C CA . VAL A 1 182 ? 0.702 -16.906 7.148 1 98.88 182 VAL A CA 1
ATOM 1400 C C . VAL A 1 182 ? 2.016 -16.125 7.242 1 98.88 182 VAL A C 1
ATOM 1402 O O . VAL A 1 182 ? 2.072 -15.062 7.848 1 98.88 182 VAL A O 1
ATOM 1405 N N . SER A 1 183 ? 3.047 -16.672 6.68 1 98.94 183 SER A N 1
ATOM 1406 C CA . SER A 1 183 ? 4.328 -16 6.5 1 98.94 183 SER A CA 1
ATOM 1407 C C . SER A 1 183 ? 4.609 -15.727 5.027 1 98.94 183 SER A C 1
ATOM 1409 O O . SER A 1 183 ? 4.078 -16.406 4.152 1 98.94 183 SER A O 1
ATOM 1411 N N . CYS A 1 184 ? 5.445 -14.734 4.781 1 98.94 184 CYS A N 1
ATOM 1412 C CA . CYS A 1 184 ? 5.758 -14.344 3.408 1 98.94 184 CYS A CA 1
ATOM 1413 C C . CYS A 1 184 ? 7.184 -13.812 3.303 1 98.94 184 CYS A C 1
ATOM 1415 O O . CYS A 1 184 ? 7.637 -13.07 4.172 1 98.94 184 CYS A O 1
ATOM 1417 N N . GLN A 1 185 ? 7.863 -14.188 2.295 1 98.94 185 GLN A N 1
ATOM 1418 C CA . GLN A 1 185 ? 9.172 -13.641 1.943 1 98.94 185 GLN A CA 1
ATOM 1419 C C . GLN A 1 185 ? 9.156 -13.039 0.539 1 98.94 185 GLN A C 1
ATOM 1421 O O . GLN A 1 185 ? 8.547 -13.602 -0.374 1 98.94 185 GLN A O 1
ATOM 1426 N N . VAL A 1 186 ? 9.805 -11.914 0.385 1 98.94 186 VAL A N 1
ATOM 1427 C CA . VAL A 1 186 ? 10.016 -11.289 -0.918 1 98.94 186 VAL A CA 1
ATOM 1428 C C . VAL A 1 186 ? 11.492 -11.352 -1.289 1 98.94 186 VAL A C 1
ATOM 1430 O O . VAL A 1 186 ? 12.344 -10.828 -0.568 1 98.94 186 VAL A O 1
ATOM 1433 N N . THR A 1 187 ? 11.805 -11.961 -2.385 1 98.94 187 THR A N 1
ATOM 1434 C CA . THR A 1 187 ? 13.18 -12.109 -2.834 1 98.94 187 THR A CA 1
ATOM 1435 C C . THR A 1 187 ? 13.328 -11.656 -4.285 1 98.94 187 THR A C 1
ATOM 1437 O O . THR A 1 187 ? 12.336 -11.523 -5.004 1 98.94 187 THR A O 1
ATOM 1440 N N . SER A 1 188 ? 14.562 -11.398 -4.625 1 98.5 188 SER A N 1
ATOM 1441 C CA . SER A 1 188 ? 14.859 -11.148 -6.035 1 98.5 188 SER A CA 1
ATOM 1442 C C . SER A 1 188 ? 14.477 -12.344 -6.902 1 98.5 188 SER A C 1
ATOM 1444 O O . SER A 1 188 ? 14.25 -13.445 -6.391 1 98.5 188 SER A O 1
ATOM 1446 N N . SER A 1 189 ? 14.391 -12.117 -8.148 1 97.56 189 SER A N 1
ATOM 1447 C CA . SER A 1 189 ? 13.914 -13.148 -9.07 1 97.56 189 SER A CA 1
ATOM 1448 C C . SER A 1 189 ? 14.82 -14.375 -9.039 1 97.56 189 SER A C 1
ATOM 1450 O O . SER A 1 189 ? 14.359 -15.492 -9.289 1 97.56 189 SER A O 1
ATOM 1452 N N . ASP A 1 190 ? 16.047 -14.164 -8.758 1 96.56 190 ASP A N 1
ATOM 1453 C CA . ASP A 1 190 ? 16.969 -15.289 -8.711 1 96.56 190 ASP A CA 1
ATOM 1454 C C . ASP A 1 190 ? 17.094 -15.852 -7.293 1 96.56 190 ASP A C 1
ATOM 1456 O O . ASP A 1 190 ? 17.859 -16.781 -7.055 1 96.56 190 ASP A O 1
ATOM 1460 N N . GLY A 1 191 ? 16.453 -15.281 -6.336 1 97.31 191 GLY A N 1
ATOM 1461 C CA . GLY A 1 191 ? 16.438 -15.766 -4.969 1 97.31 191 GLY A CA 1
ATOM 1462 C C . GLY A 1 191 ? 17.641 -15.328 -4.156 1 97.31 191 GLY A C 1
ATOM 1463 O O . GLY A 1 191 ? 17.766 -15.664 -2.979 1 97.31 191 GLY A O 1
ATOM 1464 N N . ALA A 1 192 ? 18.484 -14.469 -4.703 1 97.31 192 ALA A N 1
ATOM 1465 C CA . ALA A 1 192 ? 19.781 -14.148 -4.09 1 97.31 192 ALA A CA 1
ATOM 1466 C C . ALA A 1 192 ? 19.625 -13.078 -3.008 1 97.31 192 ALA A C 1
ATOM 1468 O O . ALA A 1 192 ? 20.406 -13.031 -2.053 1 97.31 192 ALA A O 1
ATOM 1469 N N . THR A 1 193 ? 18.688 -12.195 -3.203 1 98.31 193 THR A N 1
ATOM 1470 C CA . THR A 1 193 ? 18.516 -11.078 -2.289 1 98.31 193 THR A CA 1
ATOM 1471 C C . THR A 1 193 ? 17.172 -11.172 -1.564 1 98.31 193 THR A C 1
ATOM 1473 O O . THR A 1 193 ? 16.141 -11.328 -2.199 1 98.31 193 THR A O 1
ATOM 1476 N N . LEU A 1 194 ? 17.219 -11.195 -0.196 1 98.81 194 LEU A N 1
ATOM 1477 C CA . LEU A 1 194 ? 16.016 -11.062 0.611 1 98.81 194 LEU A CA 1
ATOM 1478 C C . LEU A 1 194 ? 15.641 -9.602 0.789 1 98.81 194 LEU A C 1
ATOM 1480 O O . LEU A 1 194 ? 16.391 -8.828 1.393 1 98.81 194 LEU A O 1
ATOM 1484 N N . HIS A 1 195 ? 14.469 -9.164 0.271 1 98.88 195 HIS A N 1
ATOM 1485 C CA . HIS A 1 195 ? 14.039 -7.77 0.349 1 98.88 195 HIS A CA 1
ATOM 1486 C C . HIS A 1 195 ? 13.148 -7.535 1.564 1 98.88 195 HIS A C 1
ATOM 1488 O O . HIS A 1 195 ? 13.219 -6.473 2.191 1 98.88 195 HIS A O 1
ATOM 1494 N N . THR A 1 196 ? 12.258 -8.516 1.876 1 98.88 196 THR A N 1
ATOM 1495 C CA . THR A 1 196 ? 11.289 -8.32 2.947 1 98.88 196 THR A CA 1
ATOM 1496 C C . THR A 1 196 ? 10.844 -9.656 3.529 1 98.88 196 THR A C 1
ATOM 1498 O O . THR A 1 196 ? 10.734 -10.648 2.803 1 98.88 196 THR A O 1
ATOM 1501 N N . GLU A 1 197 ? 10.617 -9.719 4.797 1 98.88 197 GLU A N 1
ATOM 1502 C CA . GLU A 1 197 ? 9.93 -10.797 5.512 1 98.88 197 GLU A CA 1
ATOM 1503 C C . GLU A 1 197 ? 8.688 -10.273 6.23 1 98.88 197 GLU A C 1
ATOM 1505 O O . GLU A 1 197 ? 8.703 -9.172 6.789 1 98.88 197 GLU A O 1
ATOM 1510 N N . ALA A 1 198 ? 7.672 -11.125 6.211 1 98.94 198 ALA A N 1
ATOM 1511 C CA . ALA A 1 198 ? 6.438 -10.633 6.809 1 98.94 198 ALA A CA 1
ATOM 1512 C C . ALA A 1 198 ? 5.605 -11.773 7.379 1 98.94 198 ALA A C 1
ATOM 1514 O O . ALA A 1 198 ? 5.797 -12.938 7.012 1 98.94 198 ALA A O 1
ATOM 1515 N N . THR A 1 199 ? 4.781 -11.469 8.32 1 98.94 199 THR A N 1
ATOM 1516 C CA . THR A 1 199 ? 3.691 -12.32 8.789 1 98.94 199 THR A CA 1
ATOM 1517 C C . THR A 1 199 ? 2.357 -11.586 8.688 1 98.94 199 THR A C 1
ATOM 1519 O O . THR A 1 199 ? 2.311 -10.359 8.758 1 98.94 199 THR A O 1
ATOM 1522 N N . ALA A 1 200 ? 1.374 -12.344 8.477 1 98.94 200 ALA A N 1
ATOM 1523 C CA . ALA A 1 200 ? 0.027 -11.789 8.391 1 98.94 200 ALA A CA 1
ATOM 1524 C C . ALA A 1 200 ? -0.982 -12.672 9.117 1 98.94 200 ALA A C 1
ATOM 1526 O O . ALA A 1 200 ? -0.825 -13.898 9.156 1 98.94 200 ALA A O 1
ATOM 1527 N N . LEU A 1 201 ? -1.922 -12.055 9.711 1 98.94 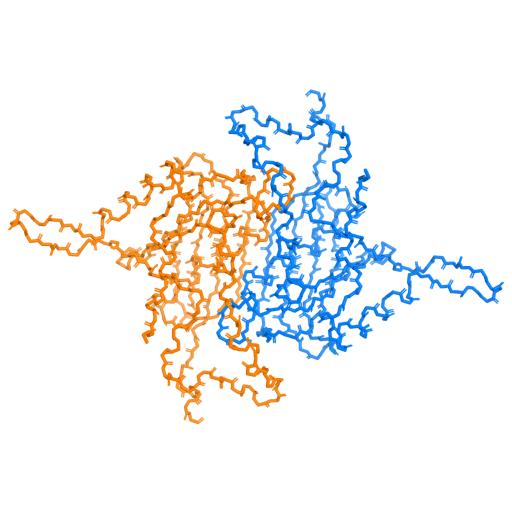201 LEU A N 1
ATOM 1528 C CA . LEU A 1 201 ? -3.074 -12.711 10.328 1 98.94 201 LEU A CA 1
ATOM 1529 C C . LEU A 1 201 ? -4.363 -12.312 9.617 1 98.94 201 LEU A C 1
ATOM 1531 O O . LEU A 1 201 ? -4.652 -11.125 9.477 1 98.94 201 LEU A O 1
ATOM 1535 N N . PHE A 1 202 ? -5.098 -13.266 9.172 1 98.69 202 PHE A N 1
ATOM 1536 C CA . PHE A 1 202 ? -6.398 -13.047 8.555 1 98.69 202 PHE A CA 1
ATOM 1537 C C . PHE A 1 202 ? -7.504 -13.727 9.359 1 98.69 202 PHE A C 1
ATOM 1539 O O . PHE A 1 202 ? -7.277 -14.766 9.984 1 98.69 202 PHE A O 1
ATOM 1546 N N . VAL A 1 203 ? -8.688 -13.156 9.305 1 97.88 203 VAL A N 1
ATOM 1547 C CA . VAL A 1 203 ? -9.867 -13.711 9.961 1 97.88 203 VAL A CA 1
ATOM 1548 C C . VAL A 1 203 ? -10.961 -13.977 8.938 1 97.88 203 VAL A C 1
ATOM 1550 O O . VAL A 1 203 ? -11.328 -13.086 8.164 1 97.88 203 VAL A O 1
ATOM 1553 N N . SER A 1 204 ? -11.484 -15.172 8.922 1 95.81 204 SER A N 1
ATOM 1554 C CA . SER A 1 204 ? -12.555 -15.531 7.992 1 95.81 204 SER A CA 1
ATOM 1555 C C . SER A 1 204 ? -13.852 -14.805 8.336 1 95.81 204 SER A C 1
ATOM 1557 O O . SER A 1 204 ? -14.164 -14.609 9.516 1 95.81 204 SER A O 1
ATOM 1559 N N . ILE A 1 205 ? -14.578 -14.375 7.305 1 88.81 205 ILE A N 1
ATOM 1560 C CA . ILE A 1 205 ? -15.836 -13.664 7.512 1 88.81 205 ILE A CA 1
ATOM 1561 C C . ILE A 1 205 ? -17 -14.609 7.23 1 88.81 205 ILE A C 1
ATOM 1563 O O . ILE A 1 205 ? -16.953 -15.414 6.305 1 88.81 205 ILE A O 1
ATOM 1567 N N . SER A 1 206 ? -17.906 -14.891 8.234 1 73.38 206 SER A N 1
ATOM 1568 C CA . SER A 1 206 ? -19.062 -15.766 8.062 1 73.38 206 SER A CA 1
ATOM 1569 C C . SER A 1 206 ? -20.094 -15.133 7.137 1 73.38 206 SER A C 1
ATOM 1571 O O . SER A 1 206 ? -20.484 -13.977 7.316 1 73.38 206 SER A O 1
ATOM 1573 N N . VAL A 1 207 ? -20.219 -15.508 5.934 1 56.28 207 VAL A N 1
ATOM 1574 C CA . VAL A 1 207 ? -21.25 -15.047 5.012 1 56.28 207 VAL A CA 1
ATOM 1575 C C . VAL A 1 207 ? -22.625 -15.359 5.578 1 56.28 207 VAL A C 1
ATOM 1577 O O . VAL A 1 207 ? -23.656 -14.93 5.027 1 56.28 207 VAL A O 1
ATOM 1580 N N . ARG A 1 208 ? -22.906 -16.234 6.461 1 41.53 208 ARG A N 1
ATOM 1581 C CA . ARG A 1 208 ? -24.281 -16.484 6.879 1 41.53 208 ARG A CA 1
ATOM 1582 C C . ARG A 1 208 ? -24.938 -15.203 7.398 1 41.53 208 ARG A C 1
ATOM 1584 O O . ARG A 1 208 ? -26.109 -14.953 7.137 1 41.53 208 ARG A O 1
ATOM 1591 N N . LYS A 1 209 ? -24.438 -14.727 8.453 1 37.97 209 LYS A N 1
ATOM 1592 C CA . LYS A 1 209 ? -25.234 -13.711 9.141 1 37.97 209 LYS A CA 1
ATOM 1593 C C . LYS A 1 209 ? -25.531 -12.531 8.219 1 37.97 209 LYS A C 1
ATOM 1595 O O . LYS A 1 209 ? -26.234 -11.602 8.602 1 37.97 209 LYS A O 1
ATOM 1600 N N . ILE A 1 210 ? -24.703 -12.305 7.234 1 35.25 210 ILE A N 1
ATOM 1601 C CA . ILE A 1 210 ? -25.188 -11.125 6.523 1 35.25 210 ILE A CA 1
ATOM 1602 C C . ILE A 1 210 ? -26.562 -11.406 5.93 1 35.25 210 ILE A C 1
ATOM 1604 O O . ILE A 1 210 ? -27.297 -10.484 5.582 1 35.25 210 ILE A O 1
ATOM 1608 N N . LEU A 1 211 ? -26.891 -12.633 5.664 1 31.28 211 LEU A N 1
ATOM 1609 C CA . LEU A 1 211 ? -28.234 -12.93 5.148 1 31.28 211 LEU A CA 1
ATOM 1610 C C . LEU A 1 211 ? -29.25 -12.992 6.281 1 31.28 211 LEU A C 1
ATOM 1612 O O . LEU A 1 211 ? -30.453 -13.094 6.035 1 31.28 211 LEU A O 1
ATOM 1616 N N . ASP A 1 212 ? -28.891 -13.078 7.504 1 29.56 212 ASP A N 1
ATOM 1617 C CA . ASP A 1 212 ? -30.016 -12.992 8.422 1 29.56 212 ASP A CA 1
ATOM 1618 C C . ASP A 1 212 ? -30.281 -11.547 8.844 1 29.56 212 ASP A C 1
ATOM 1620 O O . ASP A 1 212 ? -29.344 -10.781 9.055 1 29.56 212 ASP A O 1
ATOM 1624 N N . PHE B 1 1 ? 9.75 27.438 -19.844 1 32.69 1 PHE B N 1
ATOM 1625 C CA . PHE B 1 1 ? 8.844 27.766 -18.734 1 32.69 1 PHE B CA 1
ATOM 1626 C C . PHE B 1 1 ? 8.664 26.562 -17.812 1 32.69 1 PHE B C 1
ATOM 1628 O O . PHE B 1 1 ? 8.102 25.547 -18.203 1 32.69 1 PHE B O 1
ATOM 1635 N N . PHE B 1 2 ? 9.625 26.234 -17.016 1 44.62 2 PHE B N 1
ATOM 1636 C CA . PHE B 1 2 ? 9.625 25.094 -16.094 1 44.62 2 PHE B CA 1
ATOM 1637 C C . PHE B 1 2 ? 8.383 25.125 -15.211 1 44.62 2 PHE B C 1
ATOM 1639 O O . PHE B 1 2 ? 8.18 26.047 -14.438 1 44.62 2 PHE B O 1
ATOM 1646 N N . SER B 1 3 ? 7.262 24.766 -15.742 1 56.41 3 SER B N 1
ATOM 1647 C CA . SER B 1 3 ? 5.977 24.781 -15.047 1 56.41 3 SER B CA 1
ATOM 1648 C C . SER B 1 3 ? 6.121 24.297 -13.609 1 56.41 3 SER B C 1
ATOM 1650 O O . SER B 1 3 ? 6.91 23.391 -13.32 1 56.41 3 SER B O 1
ATOM 1652 N N . LYS B 1 4 ? 5.969 25.156 -12.633 1 70.75 4 LYS B N 1
ATOM 1653 C CA . LYS B 1 4 ? 6.023 24.875 -11.203 1 70.75 4 LYS B CA 1
ATOM 1654 C C . LYS B 1 4 ? 5.328 23.562 -10.875 1 70.75 4 LYS B C 1
ATOM 1656 O O . LYS B 1 4 ? 4.227 23.297 -11.359 1 70.75 4 LYS B O 1
ATOM 1661 N N . PRO B 1 5 ? 6.066 22.703 -10.227 1 83 5 PRO B N 1
ATOM 1662 C CA . PRO B 1 5 ? 5.445 21.422 -9.844 1 83 5 PRO B CA 1
ATOM 1663 C C . PRO B 1 5 ? 4.16 21.609 -9.047 1 83 5 PRO B C 1
ATOM 1665 O O . PRO B 1 5 ? 4.047 22.547 -8.258 1 83 5 PRO B O 1
ATOM 1668 N N . ARG B 1 6 ? 3.217 20.891 -9.352 1 87.44 6 ARG B N 1
ATOM 1669 C CA . ARG B 1 6 ? 1.937 20.922 -8.656 1 87.44 6 ARG B CA 1
ATOM 1670 C C . ARG B 1 6 ? 2.07 20.359 -7.242 1 87.44 6 ARG B C 1
ATOM 1672 O O . ARG B 1 6 ? 2.605 19.266 -7.051 1 87.44 6 ARG B O 1
ATOM 1679 N N . ASP B 1 7 ? 1.661 21.141 -6.312 1 92.19 7 ASP B N 1
ATOM 1680 C CA . ASP B 1 7 ? 1.604 20.656 -4.93 1 92.19 7 ASP B CA 1
ATOM 1681 C C . ASP B 1 7 ? 0.299 19.922 -4.66 1 92.19 7 ASP B C 1
ATOM 1683 O O . ASP B 1 7 ? -0.768 20.531 -4.582 1 92.19 7 ASP B O 1
ATOM 1687 N N . PHE B 1 8 ? 0.368 18.609 -4.426 1 94.56 8 PHE B N 1
ATOM 1688 C CA . PHE B 1 8 ? -0.798 17.75 -4.285 1 94.56 8 PHE B CA 1
ATOM 1689 C C . PHE B 1 8 ? -1.366 17.828 -2.873 1 94.56 8 PHE B C 1
ATOM 1691 O O . PHE B 1 8 ? -2.398 17.234 -2.576 1 94.56 8 PHE B O 1
ATOM 1698 N N . SER B 1 9 ? -0.755 18.641 -1.989 1 95.69 9 SER B N 1
ATOM 1699 C CA . SER B 1 9 ? -1.21 18.734 -0.606 1 95.69 9 SER B CA 1
ATOM 1700 C C . SER B 1 9 ? -2.182 19.906 -0.427 1 95.69 9 SER B C 1
ATOM 1702 O O . SER B 1 9 ? -2.545 20.25 0.7 1 95.69 9 SER B O 1
ATOM 1704 N N . LEU B 1 10 ? -2.537 20.547 -1.516 1 96.44 10 LEU B N 1
ATOM 1705 C CA . LEU B 1 10 ? -3.471 21.672 -1.466 1 96.44 10 LEU B CA 1
ATOM 1706 C C . LEU B 1 10 ? -4.867 21.234 -1.893 1 96.44 10 LEU B C 1
ATOM 1708 O O . LEU B 1 10 ? -5.016 20.297 -2.682 1 96.44 10 LEU B O 1
ATOM 1712 N N . PRO B 1 11 ? -5.84 21.953 -1.345 1 97.56 11 PRO B N 1
ATOM 1713 C CA . PRO B 1 11 ? -7.219 21.578 -1.675 1 97.56 11 PRO B CA 1
ATOM 1714 C C . PRO B 1 11 ? -7.492 21.609 -3.176 1 97.56 11 PRO B C 1
ATOM 1716 O O . PRO B 1 11 ? -6.879 22.391 -3.908 1 97.56 11 PRO B O 1
ATOM 1719 N N . ASN B 1 12 ? -8.359 20.766 -3.621 1 96.62 12 ASN B N 1
ATOM 1720 C CA . ASN B 1 12 ? -8.875 20.719 -4.984 1 96.62 12 ASN B CA 1
ATOM 1721 C C . ASN B 1 12 ? -10.359 20.359 -5.012 1 96.62 12 ASN B C 1
ATOM 1723 O O . ASN B 1 12 ? -10.969 20.156 -3.963 1 96.62 12 ASN B O 1
ATOM 1727 N N . SER B 1 13 ? -10.961 20.266 -6.141 1 96.44 13 SER B N 1
ATOM 1728 C CA . SER B 1 13 ? -12.414 20.156 -6.293 1 96.44 13 SER B CA 1
ATOM 1729 C C . SER B 1 13 ? -12.914 18.797 -5.82 1 96.44 13 SER B C 1
ATOM 1731 O O . SER B 1 13 ? -14.109 18.625 -5.574 1 96.44 13 SER B O 1
ATOM 1733 N N . SER B 1 14 ? -12.094 17.797 -5.676 1 96.81 14 SER B N 1
ATOM 1734 C CA . SER B 1 14 ? -12.523 16.453 -5.285 1 96.81 14 SER B CA 1
ATOM 1735 C C . SER B 1 14 ? -12.641 16.328 -3.771 1 96.81 14 SER B C 1
ATOM 1737 O O . SER B 1 14 ? -13.219 15.367 -3.266 1 96.81 14 SER B O 1
ATOM 1739 N N . TRP B 1 15 ? -12.102 17.281 -3.014 1 97.75 15 TRP B N 1
ATOM 1740 C CA . TRP B 1 15 ? -12.141 17.203 -1.558 1 97.75 15 TRP B CA 1
ATOM 1741 C C . TRP B 1 15 ? -13.555 17.422 -1.034 1 97.75 15 TRP B C 1
ATOM 1743 O O . TRP B 1 15 ? -14.195 18.422 -1.368 1 97.75 15 TRP B O 1
ATOM 1753 N N . GLY B 1 16 ? -14.023 16.453 -0.278 1 97.44 16 GLY B N 1
ATOM 1754 C CA . GLY B 1 16 ? -15.344 16.562 0.313 1 97.44 16 GLY B CA 1
ATOM 1755 C C . GLY B 1 16 ? -15.375 17.438 1.555 1 97.44 16 GLY B C 1
ATOM 1756 O O . GLY B 1 16 ? -14.344 17.953 1.979 1 97.44 16 GLY B O 1
ATOM 1757 N N . PRO B 1 17 ? -16.562 17.578 2.127 1 97.56 17 PRO B N 1
ATOM 1758 C CA . PRO B 1 17 ? -16.719 18.484 3.27 1 97.56 17 PRO B CA 1
ATOM 1759 C C . PRO B 1 17 ? -15.898 18.047 4.48 1 97.56 17 PRO B C 1
ATOM 1761 O O . PRO B 1 17 ? -15.352 18.906 5.191 1 97.56 17 PRO B O 1
ATOM 1764 N N . GLU B 1 18 ? -15.805 16.734 4.754 1 97.88 18 GLU B N 1
ATOM 1765 C CA . GLU B 1 18 ? -15.047 16.25 5.902 1 97.88 18 GLU B CA 1
ATOM 1766 C C . GLU B 1 18 ? -13.555 16.5 5.727 1 97.88 18 GLU B C 1
ATOM 1768 O O . GLU B 1 18 ? -12.867 16.891 6.672 1 97.88 18 GLU B O 1
ATOM 1773 N N . MET B 1 19 ? -13.047 16.266 4.539 1 98.31 19 MET B N 1
ATOM 1774 C CA . MET B 1 19 ? -11.656 16.547 4.215 1 98.31 19 MET B CA 1
ATOM 1775 C C . MET B 1 19 ? -11.336 18.031 4.402 1 98.31 19 MET B C 1
ATOM 1777 O O . MET B 1 19 ? -10.344 18.375 5.035 1 98.31 19 MET B O 1
ATOM 1781 N N . MET B 1 20 ? -12.203 18.859 3.902 1 98.56 20 MET B N 1
ATOM 1782 C CA . MET B 1 20 ? -12 20.297 3.98 1 98.56 20 MET B CA 1
ATOM 1783 C C . MET B 1 20 ? -12.055 20.781 5.426 1 98.56 20 MET B C 1
ATOM 1785 O O . MET B 1 20 ? -11.273 21.656 5.828 1 98.56 20 MET B O 1
ATOM 1789 N N . ARG B 1 21 ? -12.977 20.203 6.148 1 98.5 21 ARG B N 1
ATOM 1790 C CA . ARG B 1 21 ? -13.109 20.594 7.551 1 98.5 21 ARG B CA 1
ATOM 1791 C C . ARG B 1 21 ? -11.82 20.312 8.312 1 98.5 21 ARG B C 1
ATOM 1793 O O . ARG B 1 21 ? -11.32 21.172 9.039 1 98.5 21 ARG B O 1
ATOM 1800 N N . LEU B 1 22 ? -11.289 19.141 8.188 1 98.56 22 LEU B N 1
ATOM 1801 C CA . LEU B 1 22 ? -10.062 18.766 8.875 1 98.56 22 LEU B CA 1
ATOM 1802 C C . LEU B 1 22 ? -8.883 19.594 8.359 1 98.56 22 LEU B C 1
ATOM 1804 O O . LEU B 1 22 ? -8.047 20.031 9.148 1 98.56 22 LEU B O 1
ATOM 1808 N N . TYR B 1 23 ? -8.852 19.812 7.016 1 98.25 23 TYR B N 1
ATOM 1809 C CA . TYR B 1 23 ? -7.797 20.641 6.43 1 98.25 23 TYR B CA 1
ATOM 1810 C C . TYR B 1 23 ? -7.789 22.031 7.035 1 98.25 23 TYR B C 1
ATOM 1812 O O . TYR B 1 23 ? -6.738 22.531 7.453 1 98.25 23 TYR B O 1
ATOM 1820 N N . GLU B 1 24 ? -8.898 22.609 7.082 1 97.5 24 GLU B N 1
ATOM 1821 C CA . GLU B 1 24 ? -9.008 23.984 7.602 1 97.5 24 GLU B CA 1
ATOM 1822 C C . GLU B 1 24 ? -8.641 24.031 9.086 1 97.5 24 GLU B C 1
ATOM 1824 O O . GLU B 1 24 ? -8.008 24.984 9.531 1 97.5 24 GLU B O 1
ATOM 1829 N N . HIS B 1 25 ? -9.055 23.016 9.805 1 97.19 25 HIS B N 1
ATOM 1830 C CA . HIS B 1 25 ? -8.727 22.953 11.227 1 97.19 25 HIS B CA 1
ATOM 1831 C C .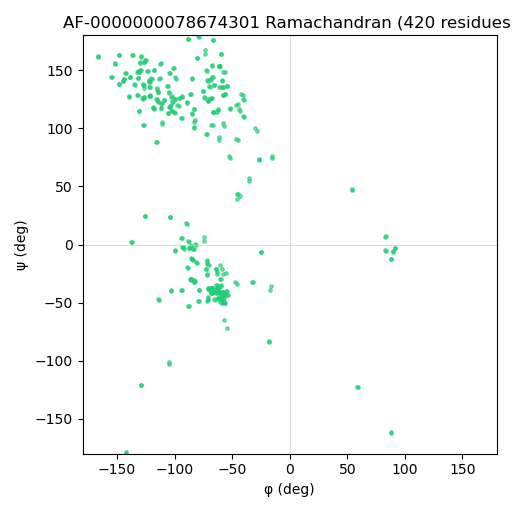 HIS B 1 25 ? -7.223 23.016 11.445 1 97.19 25 HIS B C 1
ATOM 1833 O O . HIS B 1 25 ? -6.738 23.844 12.211 1 97.19 25 HIS B O 1
ATOM 1839 N N . TYR B 1 26 ? -6.43 22.234 10.766 1 97.38 26 TYR B N 1
ATOM 1840 C CA . TYR B 1 26 ? -4.988 22.188 10.969 1 97.38 26 TYR B CA 1
ATOM 1841 C C . TYR B 1 26 ? -4.301 23.359 10.289 1 97.38 26 TYR B C 1
ATOM 1843 O O . TYR B 1 26 ? -3.35 23.922 10.82 1 97.38 26 TYR B O 1
ATOM 1851 N N . ASN B 1 27 ? -4.805 23.688 9.086 1 96.25 27 ASN B N 1
ATOM 1852 C CA . ASN B 1 27 ? -4.207 24.797 8.352 1 96.25 27 ASN B CA 1
ATOM 1853 C C . ASN B 1 27 ? -4.332 26.109 9.117 1 96.25 27 ASN B C 1
ATOM 1855 O O . ASN B 1 27 ? -3.43 26.953 9.062 1 96.25 27 ASN B O 1
ATOM 1859 N N . SER B 1 28 ? -5.438 26.328 9.812 1 94.75 28 SER B N 1
ATOM 1860 C CA . SER B 1 28 ? -5.637 27.547 10.602 1 94.75 28 SER B CA 1
ATOM 1861 C C . SER B 1 28 ? -4.633 27.641 11.742 1 94.75 28 SER B C 1
ATOM 1863 O O . SER B 1 28 ? -4.402 28.719 12.297 1 94.75 28 SER B O 1
ATOM 1865 N N . GLN B 1 29 ? -4.098 26.484 12.094 1 94.62 29 GLN B N 1
ATOM 1866 C CA . GLN B 1 29 ? -3.133 26.438 13.188 1 94.62 29 GLN B CA 1
ATOM 1867 C C . GLN B 1 29 ? -1.704 26.562 12.672 1 94.62 29 GLN B C 1
ATOM 1869 O O . GLN B 1 29 ? -0.747 26.422 13.438 1 94.62 29 GLN B O 1
ATOM 1874 N N . CYS B 1 30 ? -1.431 26.656 11.391 1 92.75 30 CYS B N 1
ATOM 1875 C CA . CYS B 1 30 ? -0.111 26.875 10.805 1 92.75 30 CYS B CA 1
ATOM 1876 C C . CYS B 1 30 ? 0.29 28.344 10.883 1 92.75 30 CYS B C 1
ATOM 1878 O O . CYS B 1 30 ? 1.476 28.656 10.977 1 92.75 30 CYS B O 1
ATOM 1880 N N . GLU B 1 31 ? -0.567 29.344 10.492 1 79.19 31 GLU B N 1
ATOM 1881 C CA . GLU B 1 31 ? -0.312 30.766 10.617 1 79.19 31 GLU B CA 1
ATOM 1882 C C . GLU B 1 31 ? -1.229 31.406 11.664 1 79.19 31 GLU B C 1
ATOM 1884 O O . GLU B 1 31 ? -2.424 31.094 11.711 1 79.19 31 GLU B O 1
ATOM 1889 N N . ALA B 1 32 ? -0.682 31.703 12.844 1 62.31 32 ALA B N 1
ATOM 1890 C CA . ALA B 1 32 ? -1.534 32.312 13.859 1 62.31 32 ALA B CA 1
ATOM 1891 C C . ALA B 1 32 ? -1.386 33.844 13.859 1 62.31 32 ALA B C 1
ATOM 1893 O O . ALA B 1 32 ? -0.276 34.344 13.727 1 62.31 32 ALA B O 1
ATOM 1894 N N . GLU B 1 33 ? -2.518 34.469 13.602 1 58.94 33 GLU B N 1
ATOM 1895 C CA . GLU B 1 33 ? -2.543 35.906 13.734 1 58.94 33 GLU B CA 1
ATOM 1896 C C . GLU B 1 33 ? -2.26 36.344 15.172 1 58.94 33 GLU B C 1
ATOM 1898 O O . GLU B 1 33 ? -2.76 35.719 16.125 1 58.94 33 GLU B O 1
ATOM 1903 N N . THR B 1 34 ? -1.16 37.031 15.344 1 59.84 34 THR B N 1
ATOM 1904 C CA . THR B 1 34 ? -0.869 37.594 16.656 1 59.84 34 THR B CA 1
ATOM 1905 C C . THR B 1 34 ? -1.796 38.781 16.969 1 59.84 34 THR B C 1
ATOM 1907 O O . THR B 1 34 ? -2.426 39.312 16.078 1 59.84 34 THR B O 1
ATOM 1910 N N . GLU B 1 35 ? -2.1 39 18.219 1 59.72 35 GLU B N 1
ATOM 1911 C CA . GLU B 1 35 ? -2.92 40.094 18.688 1 59.72 35 GLU B CA 1
ATOM 1912 C C . GLU B 1 35 ? -2.49 41.406 18.031 1 59.72 35 GLU B C 1
ATOM 1914 O O . GLU B 1 35 ? -3.301 42.344 17.875 1 59.72 35 GLU B O 1
ATOM 1919 N N . GLY B 1 36 ? -1.317 41.594 17.766 1 57.78 36 GLY B N 1
ATOM 1920 C CA . GLY B 1 36 ? -0.819 42.844 17.188 1 57.78 36 GLY B CA 1
ATOM 1921 C C . GLY B 1 36 ? -0.838 42.875 15.68 1 57.78 36 GLY B C 1
ATOM 1922 O O . GLY B 1 36 ? -0.222 43.719 15.055 1 57.78 36 GLY B O 1
ATOM 1923 N N . GLY B 1 37 ? -1.621 41.969 15.078 1 58.75 37 GLY B N 1
ATOM 1924 C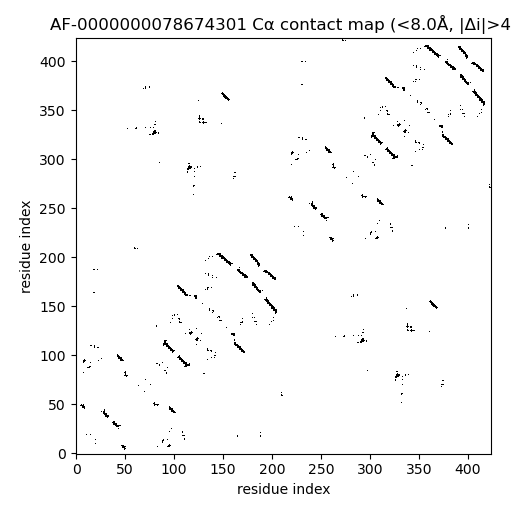 CA . GLY B 1 37 ? -1.736 41.969 13.633 1 58.75 37 GLY B CA 1
ATOM 1925 C C . GLY B 1 37 ? -0.603 41.219 12.953 1 58.75 37 GLY B C 1
ATOM 1926 O O . GLY B 1 37 ? -0.51 41.219 11.719 1 58.75 37 GLY B O 1
ATOM 1927 N N . GLY B 1 38 ? 0.37 40.781 13.75 1 60.53 38 GLY B N 1
ATOM 1928 C CA . GLY B 1 38 ? 1.497 40.062 13.156 1 60.53 38 GLY B CA 1
ATOM 1929 C C . GLY B 1 38 ? 1.239 38.594 12.961 1 60.53 38 GLY B C 1
ATOM 1930 O O . GLY B 1 38 ? 0.223 38.062 13.414 1 60.53 38 GLY B O 1
ATOM 1931 N N . LYS B 1 39 ? 1.72 38.062 11.914 1 67 39 LYS B N 1
ATOM 1932 C CA . LYS B 1 39 ? 1.604 36.625 11.648 1 67 39 LYS B CA 1
ATOM 1933 C C . LYS B 1 39 ? 2.693 35.844 12.367 1 67 39 LYS B C 1
ATOM 1935 O O . LYS B 1 39 ? 3.877 36.188 12.273 1 67 39 LYS B O 1
ATOM 1940 N N . GLN B 1 40 ? 2.203 35.156 13.469 1 72.06 40 GLN B N 1
ATOM 1941 C CA . GLN B 1 40 ? 3.186 34.281 14.102 1 72.06 40 GLN B CA 1
ATOM 1942 C C . GLN B 1 40 ? 2.996 32.812 13.648 1 72.06 40 GLN B C 1
ATOM 1944 O O . GLN B 1 40 ? 1.88 32.406 13.336 1 72.06 40 GLN B O 1
ATOM 1949 N N . LYS B 1 41 ? 4.09 32.156 13.484 1 78.25 41 LYS B N 1
ATOM 1950 C CA . LYS B 1 41 ? 4.082 30.75 13.062 1 78.25 41 LYS B CA 1
ATOM 1951 C C . LYS B 1 41 ? 3.41 29.859 14.102 1 78.25 41 LYS B C 1
ATOM 1953 O O . LYS B 1 41 ? 3.711 29.953 15.289 1 78.25 41 LYS B O 1
ATOM 1958 N N . GLY B 1 42 ? 2.238 29.234 13.812 1 87.5 42 GLY B N 1
ATOM 1959 C CA . GLY B 1 42 ? 1.559 28.266 14.664 1 87.5 42 GLY B CA 1
ATOM 1960 C C . GLY B 1 42 ? 2.328 26.969 14.828 1 87.5 42 GLY B C 1
ATOM 1961 O O . GLY B 1 42 ? 3.434 26.828 14.305 1 87.5 42 GLY B O 1
ATOM 1962 N N . PRO B 1 43 ? 1.797 26.109 15.641 1 93.12 43 PRO B N 1
ATOM 1963 C CA . PRO B 1 43 ? 2.506 24.875 15.992 1 93.12 43 PRO B CA 1
ATOM 1964 C C . PRO B 1 43 ? 2.541 23.875 14.852 1 93.12 43 PRO B C 1
ATOM 1966 O O . PRO B 1 43 ? 3.389 22.969 14.836 1 93.12 43 PRO B O 1
ATOM 1969 N N . TRP B 1 44 ? 1.65 24 13.93 1 96.62 44 TRP B N 1
ATOM 1970 C CA . TRP B 1 44 ? 1.566 23.031 12.836 1 96.62 44 TRP B CA 1
ATOM 1971 C C . TRP B 1 44 ? 2.135 23.625 11.547 1 96.62 44 TRP B C 1
ATOM 1973 O O . TRP B 1 44 ? 2.078 24.828 11.328 1 96.62 44 TRP B O 1
ATOM 1983 N N . ARG B 1 45 ? 2.732 22.734 10.742 1 96 45 ARG B N 1
ATOM 1984 C CA . ARG B 1 45 ? 3.236 23.062 9.422 1 96 45 ARG B CA 1
ATOM 1985 C C . ARG B 1 45 ? 2.793 22.047 8.383 1 96 45 ARG B C 1
ATOM 1987 O O . ARG B 1 45 ? 2.932 20.844 8.602 1 96 45 ARG B O 1
ATOM 1994 N N . ARG B 1 46 ? 2.234 22.547 7.332 1 96.94 46 ARG B N 1
ATOM 1995 C CA . ARG B 1 46 ? 1.851 21.641 6.25 1 96.94 46 ARG B CA 1
ATOM 1996 C C . ARG B 1 46 ? 3.078 21.125 5.512 1 96.94 46 ARG B C 1
ATOM 1998 O O . ARG B 1 46 ? 4.02 21.875 5.25 1 96.94 46 ARG B O 1
ATOM 2005 N N . ILE B 1 47 ? 3.061 19.891 5.129 1 95.81 47 ILE B N 1
ATOM 2006 C CA . ILE B 1 47 ? 4.141 19.297 4.352 1 95.81 47 ILE B CA 1
ATOM 2007 C C . ILE B 1 47 ? 3.748 19.234 2.879 1 95.81 47 ILE B C 1
ATOM 2009 O O . ILE B 1 47 ? 2.82 18.516 2.502 1 95.81 47 ILE B O 1
ATOM 2013 N N . PRO B 1 48 ? 4.441 19.984 2.045 1 93.75 48 PRO B N 1
ATOM 2014 C CA . PRO B 1 48 ? 4.145 19.891 0.612 1 93.75 48 PRO B CA 1
ATOM 2015 C C . PRO B 1 48 ? 4.391 18.5 0.049 1 93.75 48 PRO B C 1
ATOM 2017 O O . PRO B 1 48 ? 5.141 17.703 0.635 1 93.75 48 PRO B O 1
ATOM 2020 N N . SER B 1 49 ? 3.682 18.188 -0.993 1 93.5 49 SER B N 1
ATOM 2021 C CA . SER B 1 49 ? 3.777 16.875 -1.622 1 93.5 49 SER B CA 1
ATOM 2022 C C . SER B 1 49 ? 3.754 16.984 -3.143 1 93.5 49 SER B C 1
ATOM 2024 O O . SER B 1 49 ? 2.846 17.594 -3.711 1 93.5 49 SER B O 1
ATOM 2026 N N . TYR B 1 50 ? 4.75 16.375 -3.797 1 90.19 50 TYR B N 1
ATOM 2027 C CA . TYR B 1 50 ? 4.887 16.406 -5.25 1 90.19 50 TYR B CA 1
ATOM 2028 C C . TYR B 1 50 ? 4.984 14.992 -5.82 1 90.19 50 TYR B C 1
ATOM 2030 O O . TYR B 1 50 ? 5.211 14.031 -5.082 1 90.19 50 TYR B O 1
ATOM 2038 N N . ASN B 1 51 ? 4.68 14.836 -7.086 1 90.88 51 ASN B N 1
ATOM 2039 C CA . ASN B 1 51 ? 4.68 13.5 -7.672 1 90.88 51 ASN B CA 1
ATOM 2040 C C . ASN B 1 51 ? 6.074 13.102 -8.148 1 90.88 51 ASN B C 1
ATOM 2042 O O . ASN B 1 51 ? 6.285 11.961 -8.578 1 90.88 51 ASN B O 1
ATOM 2046 N N . ARG B 1 52 ? 7.008 14.039 -8.203 1 82.56 52 ARG B N 1
ATOM 2047 C CA . ARG B 1 52 ? 8.398 13.75 -8.539 1 82.56 52 ARG B CA 1
ATOM 2048 C C . ARG B 1 52 ? 9.344 14.305 -7.473 1 82.56 52 ARG B C 1
ATOM 2050 O O . ARG B 1 52 ? 9.055 15.328 -6.852 1 82.56 52 ARG B O 1
ATOM 2057 N N . SER B 1 53 ? 10.242 13.477 -7.148 1 63.91 53 SER B N 1
ATOM 2058 C CA . SER B 1 53 ? 11.258 14.031 -6.258 1 63.91 53 SER B CA 1
ATOM 2059 C C . SER B 1 53 ? 11.93 15.25 -6.875 1 63.91 53 SER B C 1
ATOM 2061 O O . SER B 1 53 ? 12.234 15.258 -8.07 1 63.91 53 SER B O 1
ATOM 2063 N N . LEU B 1 54 ? 11.562 16.406 -6.465 1 53.16 54 LEU B N 1
ATOM 2064 C CA . LEU B 1 54 ? 12.219 17.625 -6.957 1 53.16 54 LEU B CA 1
ATOM 2065 C C . LEU B 1 54 ? 13.734 17.453 -6.961 1 53.16 54 LEU B C 1
ATOM 2067 O O . LEU B 1 54 ? 14.32 17.031 -5.961 1 53.16 54 LEU B O 1
ATOM 2071 N N . LYS B 1 55 ? 14.086 16.938 -8.195 1 45.66 55 LYS B N 1
ATOM 2072 C CA . LYS B 1 55 ? 15.516 16.781 -8.43 1 45.66 55 LYS B CA 1
ATOM 2073 C C . LYS B 1 55 ? 16.312 17.906 -7.777 1 45.66 55 LYS B C 1
ATOM 2075 O O . LYS B 1 55 ? 16.297 19.047 -8.266 1 45.66 55 LYS B O 1
ATOM 2080 N N . ARG B 1 56 ? 16.25 18.25 -6.516 1 38.03 56 ARG B N 1
ATOM 2081 C CA . ARG B 1 56 ? 17.438 19.062 -6.336 1 38.03 56 ARG B CA 1
ATOM 2082 C C . ARG B 1 56 ? 18.641 18.469 -7.082 1 38.03 56 ARG B C 1
ATOM 2084 O O . ARG B 1 56 ? 18.734 17.25 -7.23 1 38.03 56 ARG B O 1
ATOM 2091 N N . LYS B 1 57 ? 19.328 19.203 -7.863 1 32.81 57 LYS B N 1
ATOM 2092 C CA . LYS B 1 57 ? 20.578 18.953 -8.586 1 32.81 57 LYS B CA 1
ATOM 2093 C C . LYS B 1 57 ? 21.406 17.875 -7.906 1 32.81 57 LYS B C 1
ATOM 2095 O O . LYS B 1 57 ? 22.625 17.781 -8.125 1 32.81 57 LYS B O 1
ATOM 2100 N N . THR B 1 58 ? 21.031 17.375 -6.707 1 30.56 58 THR B N 1
ATOM 2101 C CA . THR B 1 58 ? 22.141 16.562 -6.215 1 30.56 58 THR B CA 1
ATOM 2102 C C . THR B 1 58 ? 22.266 15.281 -7.016 1 30.56 58 THR B C 1
ATOM 2104 O O . THR B 1 58 ? 21.297 14.531 -7.156 1 30.56 58 THR B O 1
ATOM 2107 N N . SER B 1 59 ? 23.078 15.148 -8.047 1 32.44 59 SER B N 1
ATOM 2108 C CA . SER B 1 59 ? 23.703 14.023 -8.742 1 32.44 59 SER B CA 1
ATOM 2109 C C . SER B 1 59 ? 23.656 12.758 -7.895 1 32.44 59 SER B C 1
ATOM 2111 O O . SER B 1 59 ? 24.062 11.688 -8.352 1 32.44 59 SER B O 1
ATOM 2113 N N . PHE B 1 60 ? 23.797 12.883 -6.523 1 31.73 60 PHE B N 1
ATOM 2114 C CA . PHE B 1 60 ? 24.391 11.859 -5.672 1 31.73 60 PHE B CA 1
ATOM 2115 C C . PHE B 1 60 ? 23.453 10.664 -5.531 1 31.73 60 PHE B C 1
ATOM 2117 O O . PHE B 1 60 ? 23.906 9.539 -5.293 1 31.73 60 PHE B O 1
ATOM 2124 N N . PHE B 1 61 ? 22.203 10.953 -5.234 1 33.09 61 PHE B N 1
ATOM 2125 C CA . PHE B 1 61 ? 21.656 9.719 -4.691 1 33.09 61 PHE B CA 1
ATOM 2126 C C . PHE B 1 61 ? 21.406 8.703 -5.797 1 33.09 61 PHE B C 1
ATOM 2128 O O . PHE B 1 61 ? 20.484 7.898 -5.723 1 33.09 61 PHE B O 1
ATOM 2135 N N . CYS B 1 62 ? 21.766 9.055 -6.977 1 34.47 62 CYS B N 1
ATOM 2136 C CA . CYS B 1 62 ? 21.875 7.867 -7.824 1 34.47 62 CYS B CA 1
ATOM 2137 C C . CYS B 1 62 ? 22.625 6.75 -7.105 1 34.47 62 CYS B C 1
ATOM 2139 O O . CYS B 1 62 ? 23.844 6.781 -7.008 1 34.47 62 CYS B O 1
ATOM 2141 N N . VAL B 1 63 ? 22.406 6.562 -5.844 1 33.28 63 VAL B N 1
ATOM 2142 C CA . VAL B 1 63 ? 23.031 5.355 -5.301 1 33.28 63 VAL B CA 1
ATOM 2143 C C . VAL B 1 63 ? 23.203 4.32 -6.41 1 33.28 63 VAL B C 1
ATOM 2145 O O . VAL B 1 63 ? 22.219 3.791 -6.938 1 33.28 63 VAL B O 1
ATOM 2148 N N . CYS B 1 64 ? 24.141 4.582 -7.266 1 33.66 64 CYS B N 1
ATOM 2149 C CA . CYS B 1 64 ? 24.672 3.492 -8.078 1 33.66 64 CYS B CA 1
ATOM 2150 C C . CYS B 1 64 ? 24.891 2.24 -7.23 1 33.66 64 CYS B C 1
ATOM 2152 O O . CYS B 1 64 ? 25.828 2.176 -6.434 1 33.66 64 CYS B O 1
ATOM 2154 N N . PHE B 1 65 ? 24.047 1.857 -6.355 1 33.31 65 PHE B N 1
ATOM 2155 C CA . PHE B 1 65 ? 24.406 0.498 -5.965 1 33.31 65 PHE B CA 1
ATOM 2156 C C . PHE B 1 65 ? 25.109 -0.225 -7.102 1 33.31 65 PHE B C 1
ATOM 2158 O O . PHE B 1 65 ? 24.672 -0.17 -8.25 1 33.31 65 PHE B O 1
ATOM 2165 N N . SER B 1 66 ? 26.453 -0.228 -7.039 1 34.47 66 SER B N 1
ATOM 2166 C CA . SER B 1 66 ? 27.391 -0.896 -7.941 1 34.47 66 SER B CA 1
ATOM 2167 C C . SER B 1 66 ? 26.703 -1.981 -8.75 1 34.47 66 SER B C 1
ATOM 2169 O O . SER B 1 66 ? 26.906 -2.084 -9.961 1 34.47 66 SER B O 1
ATOM 2171 N N . GLY B 1 67 ? 26.547 -3.176 -8.156 1 37.25 67 GLY B N 1
ATOM 2172 C CA . GLY B 1 67 ? 26.188 -4.34 -8.945 1 37.25 67 GLY B CA 1
ATOM 2173 C C . GLY B 1 67 ? 24.875 -4.164 -9.695 1 37.25 67 GLY B C 1
ATOM 2174 O O . GLY B 1 67 ? 24.469 -5.051 -10.445 1 37.25 67 GLY B O 1
ATOM 2175 N N . GLY B 1 68 ? 23.812 -3.574 -9.102 1 37.44 68 GLY B N 1
ATOM 2176 C CA . GLY B 1 68 ? 22.453 -3.625 -9.617 1 37.44 68 GLY B CA 1
ATOM 2177 C C . GLY B 1 68 ? 22.25 -2.754 -10.844 1 37.44 68 GLY B C 1
ATOM 2178 O O . GLY B 1 68 ? 23.094 -1.918 -11.164 1 37.44 68 GLY B O 1
ATOM 2179 N N . VAL B 1 69 ? 21 -2.975 -11.594 1 43.62 69 VAL B N 1
ATOM 2180 C CA . VAL B 1 69 ? 20.391 -2.65 -12.875 1 43.62 69 VAL B CA 1
ATOM 2181 C C . VAL B 1 69 ? 20.25 -1.136 -13.008 1 43.62 69 VAL B C 1
ATOM 2183 O O . VAL B 1 69 ? 19.812 -0.459 -12.078 1 43.62 69 VAL B O 1
ATOM 2186 N N . TYR B 1 70 ? 21.281 -0.483 -13.555 1 46.91 70 TYR B N 1
ATOM 2187 C CA . TYR B 1 70 ? 21.047 0.777 -14.25 1 46.91 70 TYR B CA 1
ATOM 2188 C C . TYR B 1 70 ? 19.562 0.958 -14.555 1 46.91 70 TYR B C 1
ATOM 2190 O O . TYR B 1 70 ? 19 0.235 -15.375 1 46.91 70 TYR B O 1
ATOM 2198 N N . LEU B 1 71 ? 18.891 1.33 -13.391 1 58.91 71 LEU B N 1
ATOM 2199 C CA . LEU B 1 71 ? 17.547 1.736 -13.781 1 58.91 71 LEU B CA 1
ATOM 2200 C C . LEU B 1 71 ? 17.578 2.623 -15.023 1 58.91 71 LEU B C 1
ATOM 2202 O O . LEU B 1 71 ? 18.328 3.592 -15.078 1 58.91 71 LEU B O 1
ATOM 2206 N N . SER B 1 72 ? 17.031 2.172 -16.016 1 64.69 72 SER B N 1
ATOM 2207 C CA . SER B 1 72 ? 16.984 2.902 -17.281 1 64.69 72 SER B CA 1
ATOM 2208 C C . SER B 1 72 ? 16.578 4.359 -17.062 1 64.69 72 SER B C 1
ATOM 2210 O O . SER B 1 72 ? 15.828 4.668 -16.141 1 64.69 72 SER B O 1
ATOM 2212 N N . LYS B 1 73 ? 17.469 5.215 -17.453 1 66.38 73 LYS B N 1
ATOM 2213 C CA . LYS B 1 73 ? 17.141 6.641 -17.469 1 66.38 73 LYS B CA 1
ATOM 2214 C C . LYS B 1 73 ? 15.664 6.867 -17.766 1 66.38 73 LYS B C 1
ATOM 2216 O O . LYS B 1 73 ? 15.047 7.773 -17.203 1 66.38 73 LYS B O 1
ATOM 2221 N N . LEU B 1 74 ? 15.156 5.945 -18.562 1 68.12 74 LEU B N 1
ATOM 2222 C CA . LEU B 1 74 ? 13.75 6.066 -18.922 1 68.12 74 LEU B CA 1
ATOM 2223 C C . LEU B 1 74 ? 12.852 5.824 -17.719 1 68.12 74 LEU B C 1
ATOM 2225 O O . LEU B 1 74 ? 11.891 6.57 -17.5 1 68.12 74 LEU B O 1
ATOM 2229 N N . ILE B 1 75 ? 13.195 4.871 -16.969 1 73.44 75 ILE B N 1
ATOM 2230 C CA . ILE B 1 75 ? 12.383 4.57 -15.805 1 73.44 75 ILE B CA 1
ATOM 2231 C C . ILE B 1 75 ? 12.484 5.715 -14.797 1 73.44 75 ILE B C 1
ATOM 2233 O O . ILE B 1 75 ? 11.477 6.137 -14.227 1 73.44 75 ILE B O 1
ATOM 2237 N N . GLN B 1 76 ? 13.609 6.238 -14.711 1 75.69 76 GLN B N 1
ATOM 2238 C CA . GLN B 1 76 ? 13.828 7.32 -13.75 1 75.69 76 GLN B CA 1
ATOM 2239 C C . GLN B 1 76 ? 13.055 8.57 -14.148 1 75.69 76 GLN B C 1
ATOM 2241 O O . GLN B 1 76 ? 12.492 9.258 -13.289 1 75.69 76 GLN B O 1
ATOM 2246 N N . SER B 1 77 ? 13.039 8.758 -15.422 1 80.25 77 SER B N 1
ATOM 2247 C CA . SER B 1 77 ? 12.383 9.969 -15.898 1 80.25 77 SER B CA 1
ATOM 2248 C C . SER B 1 77 ? 10.867 9.875 -15.742 1 80.25 77 SER B C 1
ATOM 2250 O O . SER B 1 77 ? 10.188 10.891 -15.562 1 80.25 77 SER B O 1
ATOM 2252 N N . LYS B 1 78 ? 10.375 8.648 -15.75 1 88.88 78 LYS B N 1
ATOM 2253 C CA . LYS B 1 78 ? 8.93 8.445 -15.711 1 88.88 78 LYS B CA 1
ATOM 2254 C C . LYS B 1 78 ? 8.461 8.109 -14.297 1 88.88 78 LYS B C 1
ATOM 2256 O O . LYS B 1 78 ? 7.254 8.016 -14.039 1 88.88 78 LYS B O 1
ATOM 2261 N N . ALA B 1 79 ? 9.398 7.965 -13.438 1 91.94 79 ALA B N 1
ATOM 2262 C CA . ALA B 1 79 ? 9.055 7.531 -12.078 1 91.94 79 ALA B CA 1
ATOM 2263 C C . ALA B 1 79 ? 8.227 8.586 -11.359 1 91.94 79 ALA B C 1
ATOM 2265 O O . ALA B 1 79 ? 8.453 9.789 -11.539 1 91.94 79 ALA B O 1
ATOM 2266 N N . ARG B 1 80 ? 7.191 8.164 -10.656 1 93.75 80 ARG B N 1
ATOM 2267 C CA . ARG B 1 80 ? 6.348 9.016 -9.82 1 93.75 80 ARG B CA 1
ATOM 2268 C C . ARG B 1 80 ? 6.168 8.414 -8.43 1 93.75 80 ARG B C 1
ATOM 2270 O O . ARG B 1 80 ? 6.16 7.191 -8.273 1 93.75 80 ARG B O 1
ATOM 2277 N N . LEU B 1 81 ? 6.039 9.312 -7.508 1 95.88 81 LEU B N 1
ATOM 2278 C CA . LEU B 1 81 ? 5.715 8.883 -6.152 1 95.88 81 LEU B CA 1
ATOM 2279 C C . LEU B 1 81 ? 4.434 8.055 -6.133 1 95.88 81 LEU B C 1
ATOM 2281 O O . LEU B 1 81 ? 3.398 8.5 -6.633 1 95.88 81 LEU B O 1
ATOM 2285 N N . PHE B 1 82 ? 4.512 6.98 -5.535 1 98.12 82 PHE B N 1
ATOM 2286 C CA . PHE B 1 82 ? 3.463 5.969 -5.559 1 98.12 82 PHE B CA 1
ATOM 2287 C C . PHE B 1 82 ? 2.127 6.566 -5.133 1 98.12 82 PHE B C 1
ATOM 2289 O O . PHE B 1 82 ? 1.108 6.359 -5.797 1 98.12 82 PHE B O 1
ATOM 2296 N N . THR B 1 83 ? 2.088 7.371 -4.109 1 98.19 83 THR B N 1
ATOM 2297 C CA . THR B 1 83 ? 0.842 7.887 -3.557 1 98.19 83 THR B CA 1
ATOM 2298 C C . THR B 1 83 ? 0.368 9.109 -4.336 1 98.19 83 THR B C 1
ATOM 2300 O O . THR B 1 83 ? -0.693 9.664 -4.043 1 98.19 83 THR B O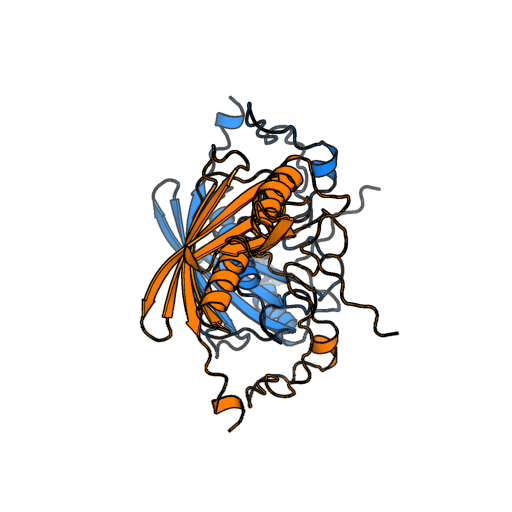 1
ATOM 2303 N N . ARG B 1 84 ? 1.16 9.539 -5.285 1 97.06 84 ARG B N 1
ATOM 2304 C CA . ARG B 1 84 ? 0.809 10.688 -6.109 1 97.06 84 ARG B CA 1
ATOM 2305 C C . ARG B 1 84 ? 0.866 10.344 -7.59 1 97.06 84 ARG B C 1
ATOM 2307 O O . ARG B 1 84 ? 1.054 11.219 -8.438 1 97.06 84 ARG B O 1
ATOM 2314 N N . SER B 1 85 ? 0.72 9.094 -7.926 1 95.25 85 SER B N 1
ATOM 2315 C CA . SER B 1 85 ? 0.95 8.625 -9.289 1 95.25 85 SER B CA 1
ATOM 2316 C C . SER B 1 85 ? -0.324 8.703 -10.125 1 95.25 85 SER B C 1
ATOM 2318 O O . SER B 1 85 ? -0.273 8.617 -11.352 1 95.25 85 SER B O 1
ATOM 2320 N N . ILE B 1 86 ? -1.466 8.781 -9.508 1 94.12 86 ILE B N 1
ATOM 2321 C CA . ILE B 1 86 ? -2.736 8.867 -10.227 1 94.12 86 ILE B CA 1
ATOM 2322 C C . ILE B 1 86 ? -3.135 10.328 -10.398 1 94.12 86 ILE B C 1
ATOM 2324 O O . ILE B 1 86 ? -3.283 11.055 -9.414 1 94.12 86 ILE B O 1
ATOM 2328 N N . LYS B 1 87 ? -3.408 10.695 -11.562 1 87.5 87 LYS B N 1
ATOM 2329 C CA . LYS B 1 87 ? -3.617 12.102 -11.906 1 87.5 87 LYS B CA 1
ATOM 2330 C C . LYS B 1 87 ? -5.062 12.516 -11.648 1 87.5 87 LYS B C 1
ATOM 2332 O O . LYS B 1 87 ? -5.336 13.688 -11.359 1 87.5 87 LYS B O 1
ATOM 2337 N N . GLU B 1 88 ? -5.922 11.609 -11.781 1 93.56 88 GLU B N 1
ATOM 2338 C CA . GLU B 1 88 ? -7.332 11.938 -11.602 1 93.56 88 GLU B CA 1
ATOM 2339 C C . GLU B 1 88 ? -7.633 12.32 -10.156 1 93.56 88 GLU B C 1
ATOM 2341 O O . GLU B 1 88 ? -7.566 11.477 -9.258 1 93.56 88 GLU B O 1
ATOM 2346 N N . ALA B 1 89 ? -7.996 13.594 -9.984 1 95.19 89 ALA B N 1
ATOM 2347 C CA . ALA B 1 89 ? -8.297 14.094 -8.641 1 95.19 89 ALA B CA 1
ATOM 2348 C C . ALA B 1 89 ? -9.414 13.281 -7.992 1 95.19 89 ALA B C 1
ATOM 2350 O O . ALA B 1 89 ? -10.43 12.992 -8.633 1 95.19 89 ALA B O 1
ATOM 2351 N N . GLY B 1 90 ? -9.164 12.844 -6.84 1 96.62 90 GLY B N 1
ATOM 2352 C CA . GLY B 1 90 ? -10.195 12.203 -6.043 1 96.62 90 GLY B CA 1
ATOM 2353 C C . GLY B 1 90 ? -10.273 10.703 -6.258 1 96.62 90 GLY B C 1
ATOM 2354 O O . GLY B 1 90 ? -11.008 10.008 -5.555 1 96.62 90 GLY B O 1
ATOM 2355 N N . ALA B 1 91 ? -9.547 10.141 -7.172 1 96.81 91 ALA B N 1
ATOM 2356 C CA . ALA B 1 91 ? -9.742 8.758 -7.594 1 96.81 91 ALA B CA 1
ATOM 2357 C C . ALA B 1 91 ? -8.977 7.793 -6.695 1 96.81 91 ALA B C 1
ATOM 2359 O O . ALA B 1 91 ? -9.367 6.637 -6.527 1 96.81 91 ALA B O 1
ATOM 2360 N N . ALA B 1 92 ? -7.879 8.273 -6.168 1 97.69 92 ALA B N 1
ATOM 2361 C CA . ALA B 1 92 ? -7.02 7.414 -5.359 1 97.69 92 ALA B CA 1
ATOM 2362 C C . ALA B 1 92 ? -6.699 8.062 -4.02 1 97.69 92 ALA B C 1
ATOM 2364 O O . ALA B 1 92 ? -7.602 8.367 -3.236 1 97.69 92 ALA B O 1
ATOM 2365 N N . PHE B 1 93 ? -5.422 8.297 -3.672 1 98.38 93 PHE B N 1
ATOM 2366 C CA . PHE B 1 93 ? -5.016 8.883 -2.398 1 98.38 93 PHE B CA 1
ATOM 2367 C C . PHE B 1 93 ? -5.121 10.406 -2.445 1 98.38 93 PHE B C 1
ATOM 2369 O O . PHE B 1 93 ? -4.273 11.07 -3.037 1 98.38 93 PHE B O 1
ATOM 2376 N N . GLU B 1 94 ? -6.129 11.047 -1.915 1 98.25 94 GLU B N 1
ATOM 2377 C CA . GLU B 1 94 ? -6.172 12.477 -1.623 1 98.25 94 GLU B CA 1
ATOM 2378 C C . GLU B 1 94 ? -5.77 12.758 -0.178 1 98.25 94 GLU B C 1
ATOM 2380 O O . GLU B 1 94 ? -6.508 12.43 0.752 1 98.25 94 GLU B O 1
ATOM 2385 N N . TYR B 1 95 ? -4.547 13.352 -0.016 1 98.69 95 TYR B N 1
ATOM 2386 C CA . TYR B 1 95 ? -4.145 13.492 1.379 1 98.69 95 TYR B CA 1
ATOM 2387 C C . TYR B 1 95 ? -3.295 14.742 1.576 1 98.69 95 TYR B C 1
ATOM 2389 O O . TYR B 1 95 ? -2.799 15.32 0.607 1 98.69 95 TYR B O 1
ATOM 2397 N N . VAL B 1 96 ? -3.162 15.156 2.799 1 98.69 96 VAL B N 1
ATOM 2398 C CA . VAL B 1 96 ? -2.295 16.25 3.244 1 98.69 96 VAL B CA 1
ATOM 2399 C C . VAL B 1 96 ? -1.709 15.906 4.613 1 98.69 96 VAL B C 1
ATOM 2401 O O . VAL B 1 96 ? -2.375 15.289 5.445 1 98.69 96 VAL B O 1
ATOM 2404 N N . LEU B 1 97 ? -0.477 16.297 4.766 1 98.81 97 LEU B N 1
ATOM 2405 C CA . LEU B 1 97 ? 0.221 16.047 6.023 1 98.81 97 LEU B CA 1
ATOM 2406 C C . LEU B 1 97 ? 0.528 17.359 6.738 1 98.81 97 LEU B C 1
ATOM 2408 O O . LEU B 1 97 ? 0.87 18.359 6.094 1 98.81 97 LEU B O 1
ATOM 2412 N N . PHE B 1 98 ? 0.433 17.359 8.039 1 98.56 98 PHE B N 1
ATOM 2413 C CA . PHE B 1 98 ? 0.844 18.438 8.914 1 98.56 98 PHE B CA 1
ATOM 2414 C C . PHE B 1 98 ? 1.789 17.938 10 1 98.56 98 PHE B C 1
ATOM 2416 O O . PHE B 1 98 ? 1.583 16.859 10.555 1 98.56 98 PHE B O 1
ATOM 2423 N N . ASP B 1 99 ? 2.785 18.688 10.234 1 97.69 99 ASP B N 1
ATOM 2424 C CA . ASP B 1 99 ? 3.764 18.312 11.25 1 97.69 99 ASP B CA 1
ATOM 2425 C C . ASP B 1 99 ? 3.752 19.312 12.414 1 97.69 99 ASP B C 1
ATOM 2427 O O . ASP B 1 99 ? 3.594 20.516 12.211 1 97.69 99 ASP B O 1
ATOM 2431 N N . ASN B 1 100 ? 3.754 18.844 13.617 1 97.94 100 ASN B N 1
ATOM 2432 C CA . ASN B 1 100 ? 4.016 19.578 14.844 1 97.94 100 ASN B CA 1
ATOM 2433 C C . ASN B 1 100 ? 5.273 19.078 15.547 1 97.94 100 ASN B C 1
ATOM 2435 O O . ASN B 1 100 ? 5.207 18.172 16.375 1 97.94 100 ASN B O 1
ATOM 2439 N N . SER B 1 101 ? 6.387 19.641 15.172 1 94.69 101 SER B N 1
ATOM 2440 C CA . SER B 1 101 ? 7.684 19.172 15.648 1 94.69 101 SER B CA 1
ATOM 2441 C C . SER B 1 101 ? 7.809 19.328 17.156 1 94.69 101 SER B C 1
ATOM 2443 O O . SER B 1 101 ? 8.391 18.469 17.828 1 94.69 101 SER B O 1
ATOM 2445 N N . ASP B 1 102 ? 7.285 20.391 17.672 1 94.94 102 ASP B N 1
ATOM 2446 C CA . ASP B 1 102 ? 7.359 20.609 19.109 1 94.94 102 ASP B CA 1
ATOM 2447 C C . ASP B 1 102 ? 6.664 19.5 19.875 1 94.94 102 ASP B C 1
ATOM 2449 O O . ASP B 1 102 ? 7.18 19.016 20.891 1 94.94 102 ASP B O 1
ATOM 2453 N N . ALA B 1 103 ? 5.527 19.094 19.359 1 97.38 103 ALA B N 1
ATOM 2454 C CA . ALA B 1 103 ? 4.773 18.031 20.016 1 97.38 103 ALA B CA 1
ATOM 2455 C C . ALA B 1 103 ? 5.227 16.656 19.531 1 97.38 103 ALA B C 1
ATOM 2457 O O . ALA B 1 103 ? 4.738 15.625 20.016 1 97.38 103 ALA B O 1
ATOM 2458 N N . GLN B 1 104 ? 6.152 16.562 18.578 1 98.12 104 GLN B N 1
ATOM 2459 C CA . GLN B 1 104 ? 6.625 15.32 17.969 1 98.12 104 GLN B CA 1
ATOM 2460 C C . GLN B 1 104 ? 5.461 14.492 17.422 1 98.12 104 GLN B C 1
ATOM 2462 O O . GLN B 1 104 ? 5.363 13.297 17.703 1 98.12 104 GLN B O 1
ATOM 2467 N N . LYS B 1 105 ? 4.609 15.203 16.703 1 98.75 105 LYS B N 1
ATOM 2468 C CA . LYS B 1 105 ? 3.428 14.594 16.078 1 98.75 105 LYS B CA 1
ATOM 2469 C C . LYS B 1 105 ? 3.332 14.953 14.602 1 98.75 105 LYS B C 1
ATOM 2471 O O . LYS B 1 105 ? 3.818 16 14.18 1 98.75 105 LYS B O 1
ATOM 2476 N N . CYS B 1 106 ? 2.797 14.117 13.875 1 98.81 106 CYS B N 1
ATOM 2477 C CA . CYS B 1 106 ? 2.432 14.328 12.477 1 98.81 106 CYS B CA 1
ATOM 2478 C C . CYS B 1 106 ? 1.029 13.805 12.195 1 98.81 106 CYS B C 1
ATOM 2480 O O . CYS B 1 106 ? 0.646 12.75 12.695 1 98.81 106 CYS B O 1
ATOM 2482 N N . VAL B 1 107 ? 0.277 14.555 11.461 1 98.88 107 VAL B N 1
ATOM 2483 C CA . VAL B 1 107 ? -1.088 14.156 11.133 1 98.88 107 VAL B CA 1
ATOM 2484 C C . VAL B 1 107 ? -1.255 14.078 9.617 1 98.88 107 VAL B C 1
ATOM 2486 O O . VAL B 1 107 ? -0.721 14.914 8.883 1 98.88 107 VAL B O 1
ATOM 2489 N N . GLY B 1 108 ? -1.889 13.039 9.188 1 98.88 108 GLY B N 1
ATOM 2490 C CA . GLY B 1 108 ? -2.338 12.922 7.809 1 98.88 108 GLY B CA 1
ATOM 2491 C C . GLY B 1 108 ? -3.848 12.891 7.676 1 98.88 108 GLY B C 1
ATOM 2492 O O . GLY B 1 108 ? -4.531 12.203 8.438 1 98.88 108 GLY B O 1
ATOM 2493 N N . ILE B 1 109 ? -4.359 13.672 6.82 1 98.94 109 ILE B N 1
ATOM 2494 C CA . ILE B 1 109 ? -5.762 13.602 6.426 1 98.94 109 ILE B CA 1
ATOM 2495 C C . ILE B 1 109 ? -5.879 12.914 5.066 1 98.94 109 ILE B C 1
ATOM 2497 O O . ILE B 1 109 ? -5.219 13.312 4.105 1 98.94 109 ILE B O 1
ATOM 2501 N N . LEU B 1 110 ? -6.738 11.891 5.027 1 98.94 110 LEU B N 1
ATOM 2502 C CA . LEU B 1 110 ? -6.879 11.117 3.797 1 98.94 110 LEU B CA 1
ATOM 2503 C C . LEU B 1 110 ? -8.344 11 3.391 1 98.94 110 LEU B C 1
ATOM 2505 O O . LEU B 1 110 ? -9.188 10.633 4.207 1 98.94 110 LEU B O 1
ATOM 2509 N N . GLN B 1 111 ? -8.672 11.359 2.223 1 98.75 111 GLN B N 1
ATOM 2510 C CA . GLN B 1 111 ? -9.898 10.961 1.539 1 98.75 111 GLN B CA 1
ATOM 2511 C C . GLN B 1 111 ? -9.617 9.867 0.511 1 98.75 111 GLN B C 1
ATOM 2513 O O . GLN B 1 111 ? -8.891 10.094 -0.46 1 98.75 111 GLN B O 1
ATOM 2518 N N . ALA B 1 112 ? -10.172 8.695 0.758 1 98.19 112 ALA B N 1
ATOM 2519 C CA . ALA B 1 112 ? -9.836 7.504 -0.023 1 98.19 112 ALA B CA 1
ATOM 2520 C C . ALA B 1 112 ? -10.75 7.367 -1.234 1 98.19 112 ALA B C 1
ATOM 2522 O O . ALA B 1 112 ? -11.961 7.188 -1.085 1 98.19 112 ALA B O 1
ATOM 2523 N N . GLY B 1 113 ? -10.164 7.332 -2.416 1 97.38 113 GLY B N 1
ATOM 2524 C CA . GLY B 1 113 ? -10.945 7.312 -3.643 1 97.38 113 GLY B CA 1
ATOM 2525 C C . GLY B 1 113 ? -11.32 5.914 -4.086 1 97.38 113 GLY B C 1
ATOM 2526 O O . GLY B 1 113 ? -10.938 4.93 -3.451 1 97.38 113 GLY B O 1
ATOM 2527 N N . HIS B 1 114 ? -12.094 5.848 -5.168 1 96.19 114 HIS B N 1
ATOM 2528 C CA . HIS B 1 114 ? -12.742 4.621 -5.629 1 96.19 114 HIS B CA 1
ATOM 2529 C C . HIS B 1 114 ? -11.719 3.652 -6.219 1 96.19 114 HIS B C 1
ATOM 2531 O O . HIS B 1 114 ? -12.008 2.465 -6.387 1 96.19 114 HIS B O 1
ATOM 2537 N N . LEU B 1 115 ? -10.508 4.086 -6.523 1 97.69 115 LEU B N 1
ATOM 2538 C CA . LEU B 1 115 ? -9.492 3.223 -7.125 1 97.69 115 LEU B CA 1
ATOM 2539 C C . LEU B 1 115 ? -8.703 2.486 -6.051 1 97.69 115 LEU B C 1
ATOM 2541 O O . LEU B 1 115 ? -7.77 1.74 -6.363 1 97.69 115 LEU B O 1
ATOM 2545 N N . LEU B 1 116 ? -9.062 2.678 -4.777 1 98 116 LEU B N 1
ATOM 2546 C CA . LEU B 1 116 ? -8.328 2.076 -3.674 1 98 116 LEU B CA 1
ATOM 2547 C C . LEU B 1 116 ? -9.078 0.881 -3.1 1 98 116 LEU B C 1
ATOM 2549 O O . LEU B 1 116 ? -8.828 0.476 -1.96 1 98 116 LEU B O 1
ATOM 2553 N N . GLU B 1 117 ? -9.945 0.273 -3.893 1 96.44 117 GLU B N 1
ATOM 2554 C CA . GLU B 1 117 ? -10.852 -0.749 -3.371 1 96.44 117 GLU B CA 1
ATOM 2555 C C . GLU B 1 117 ? -10.117 -2.064 -3.129 1 96.44 117 GLU B C 1
ATOM 2557 O O . GLU B 1 117 ? -9.273 -2.469 -3.934 1 96.44 117 GLU B O 1
ATOM 2562 N N . GLY B 1 118 ? -10.328 -2.619 -1.993 1 94.88 118 GLY B N 1
ATOM 2563 C CA . GLY B 1 118 ? -10.047 -4.012 -1.688 1 94.88 118 GLY B CA 1
ATOM 2564 C C . GLY B 1 118 ? -11.289 -4.875 -1.623 1 94.88 118 GLY B C 1
ATOM 2565 O O . GLY B 1 118 ? -11.867 -5.219 -2.656 1 94.88 118 GLY B O 1
ATOM 2566 N N . PRO B 1 119 ? -11.812 -5.215 -0.379 1 91.06 119 PRO B N 1
ATOM 2567 C CA . PRO B 1 119 ? -13.156 -5.789 -0.356 1 91.06 119 PRO B CA 1
ATOM 2568 C C . PRO B 1 119 ? -14.211 -4.84 -0.914 1 91.06 119 PRO B C 1
ATOM 2570 O O . PRO B 1 119 ? -14.016 -3.621 -0.912 1 91.06 119 PRO B O 1
ATOM 2573 N N . PRO B 1 120 ? -15.25 -5.391 -1.41 1 88.06 120 PRO B N 1
ATOM 2574 C CA . PRO B 1 120 ? -16.266 -4.531 -2.027 1 88.06 120 PRO B CA 1
ATOM 2575 C C . PRO B 1 120 ? -16.703 -3.393 -1.113 1 88.06 120 PRO B C 1
ATOM 2577 O O . PRO B 1 120 ? -17.188 -3.639 -0.005 1 88.06 120 PRO B O 1
ATOM 2580 N N . GLY B 1 121 ? -16.438 -2.141 -1.587 1 91.69 121 GLY B N 1
ATOM 2581 C CA . GLY B 1 121 ? -16.922 -0.957 -0.896 1 91.69 121 GLY B CA 1
ATOM 2582 C C . GLY B 1 121 ? -15.938 -0.419 0.125 1 91.69 121 GLY B C 1
ATOM 2583 O O . GLY B 1 121 ? -16.172 0.629 0.729 1 91.69 121 GLY B O 1
ATOM 2584 N N . PHE B 1 122 ? -14.82 -1.135 0.281 1 95.19 122 PHE B N 1
ATOM 2585 C CA . PHE B 1 122 ? -13.906 -0.731 1.345 1 95.19 122 PHE B CA 1
ATOM 2586 C C . PHE B 1 122 ? -12.484 -0.611 0.818 1 95.19 122 PHE B C 1
ATOM 2588 O O . PHE B 1 122 ? -12.133 -1.24 -0.181 1 95.19 122 PHE B O 1
ATOM 2595 N N . VAL B 1 123 ? -11.711 0.161 1.506 1 97.81 123 VAL B N 1
ATOM 2596 C CA . VAL B 1 123 ? -10.328 0.447 1.124 1 97.81 123 VAL B CA 1
ATOM 2597 C C . VAL B 1 123 ? -9.477 -0.802 1.312 1 97.81 123 VAL B C 1
ATOM 2599 O O . VAL B 1 123 ? -9.602 -1.505 2.316 1 97.81 123 VAL B O 1
ATOM 2602 N N . HIS B 1 124 ? -8.648 -1.075 0.365 1 98.31 124 HIS B N 1
ATOM 2603 C CA . HIS B 1 124 ? -7.703 -2.188 0.394 1 98.31 124 HIS B CA 1
ATOM 2604 C C . HIS B 1 124 ? -6.777 -2.096 1.603 1 98.31 124 HIS B C 1
ATOM 2606 O O . HIS B 1 124 ? -6.277 -1.017 1.925 1 98.31 124 HIS B O 1
ATOM 2612 N N . GLY B 1 125 ? -6.535 -3.209 2.305 1 98.62 125 GLY B N 1
ATOM 2613 C CA . GLY B 1 125 ? -5.621 -3.211 3.434 1 98.62 125 GLY B CA 1
ATOM 2614 C C . GLY B 1 125 ? -4.238 -2.693 3.084 1 98.62 125 GLY B C 1
ATOM 2615 O O . GLY B 1 125 ? -3.6 -2.021 3.896 1 98.62 125 GLY B O 1
ATOM 2616 N N . GLY B 1 126 ? -3.729 -3.039 1.933 1 98.88 126 GLY B N 1
ATOM 2617 C CA . GLY B 1 126 ? -2.453 -2.531 1.455 1 98.88 126 GLY B CA 1
ATOM 2618 C C . GLY B 1 126 ? -2.453 -1.032 1.231 1 98.88 126 GLY B C 1
ATOM 2619 O O . GLY B 1 126 ? -1.427 -0.372 1.409 1 98.88 126 GLY B O 1
ATOM 2620 N N . ALA B 1 127 ? -3.574 -0.463 0.785 1 98.88 127 ALA B N 1
ATOM 2621 C CA . ALA B 1 127 ? -3.691 0.985 0.634 1 98.88 127 ALA B CA 1
ATOM 2622 C C . ALA B 1 127 ? -3.617 1.685 1.987 1 98.88 127 ALA B C 1
ATOM 2624 O O . ALA B 1 127 ? -2.984 2.736 2.117 1 98.88 127 ALA B O 1
ATOM 2625 N N . ILE B 1 128 ? -4.266 1.092 2.957 1 98.94 128 ILE B N 1
ATOM 2626 C CA . ILE B 1 128 ? -4.203 1.628 4.312 1 98.94 128 ILE B CA 1
ATOM 2627 C C . ILE B 1 128 ? -2.762 1.582 4.816 1 98.94 128 ILE B C 1
ATOM 2629 O O . ILE B 1 128 ? -2.256 2.566 5.363 1 98.94 128 ILE B O 1
ATOM 2633 N N . ALA B 1 129 ? -2.059 0.442 4.613 1 98.94 129 ALA B N 1
ATOM 2634 C CA . ALA B 1 129 ? -0.654 0.301 4.988 1 98.94 129 ALA B CA 1
ATOM 2635 C C . ALA B 1 129 ? 0.205 1.362 4.309 1 98.94 129 ALA B C 1
ATOM 2637 O O . ALA B 1 129 ? 1.122 1.914 4.922 1 98.94 129 ALA B O 1
ATOM 2638 N N . THR B 1 130 ? -0.077 1.605 3.045 1 98.94 130 THR B N 1
ATOM 2639 C CA . THR B 1 130 ? 0.649 2.604 2.268 1 98.94 130 THR B CA 1
ATOM 2640 C C . THR B 1 130 ? 0.563 3.975 2.932 1 98.94 130 THR B C 1
ATOM 2642 O O . THR B 1 130 ? 1.574 4.664 3.074 1 98.94 130 THR B O 1
ATOM 2645 N N . MET B 1 131 ? -0.626 4.359 3.342 1 98.94 131 MET B N 1
ATOM 2646 C CA . MET B 1 131 ? -0.802 5.684 3.932 1 98.94 131 MET B CA 1
ATOM 2647 C C . MET B 1 131 ? -0.152 5.754 5.309 1 98.94 131 MET B C 1
ATOM 2649 O O . MET B 1 131 ? 0.42 6.781 5.68 1 98.94 131 MET B O 1
ATOM 2653 N N . ILE B 1 132 ? -0.258 4.676 6.07 1 98.94 132 ILE B N 1
ATOM 2654 C CA . ILE B 1 132 ? 0.419 4.633 7.359 1 98.94 132 ILE B CA 1
ATOM 2655 C C . I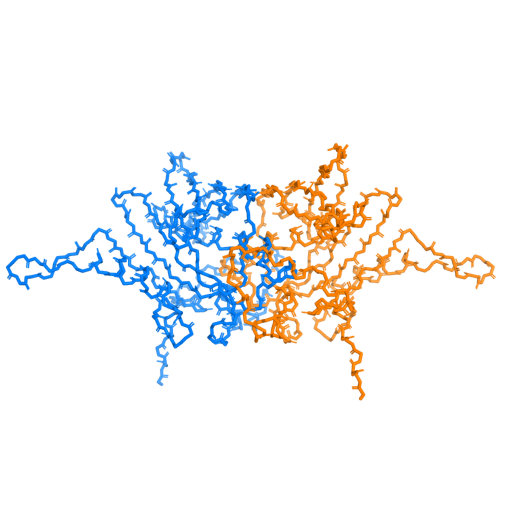LE B 1 132 ? 1.925 4.785 7.16 1 98.94 132 ILE B C 1
ATOM 2657 O O . ILE B 1 132 ? 2.574 5.578 7.848 1 98.94 132 ILE B O 1
ATOM 2661 N N . ASP B 1 133 ? 2.5 4.062 6.211 1 98.94 133 ASP B N 1
ATOM 2662 C CA . ASP B 1 133 ? 3.914 4.18 5.867 1 98.94 133 ASP B CA 1
ATOM 2663 C C . ASP B 1 133 ? 4.27 5.613 5.488 1 98.94 133 ASP B C 1
ATOM 2665 O O . ASP B 1 133 ? 5.305 6.133 5.91 1 98.94 133 ASP B O 1
ATOM 2669 N N . THR B 1 134 ? 3.42 6.25 4.711 1 98.75 134 THR B N 1
ATOM 2670 C CA . THR B 1 134 ? 3.645 7.605 4.215 1 98.75 134 THR B CA 1
ATOM 2671 C C . THR B 1 134 ? 3.65 8.609 5.363 1 98.75 134 THR B C 1
ATOM 2673 O O . THR B 1 134 ? 4.57 9.422 5.48 1 98.75 134 THR B O 1
ATOM 2676 N N . VAL B 1 135 ? 2.693 8.562 6.266 1 98.88 135 VAL B N 1
ATOM 2677 C CA . VAL B 1 135 ? 2.553 9.531 7.348 1 98.88 135 VAL B CA 1
ATOM 2678 C C . VAL B 1 135 ? 3.664 9.328 8.375 1 98.88 135 VAL B C 1
ATOM 2680 O O . VAL B 1 135 ? 4.316 10.289 8.789 1 98.88 135 VAL B O 1
ATOM 2683 N N . THR B 1 136 ? 3.896 8.055 8.734 1 98.88 136 THR B N 1
ATOM 2684 C CA . THR B 1 136 ? 4.922 7.785 9.742 1 98.88 136 THR B CA 1
ATOM 2685 C C . THR B 1 136 ? 6.316 8.031 9.164 1 98.88 136 THR B C 1
ATOM 2687 O O . THR B 1 136 ? 7.215 8.484 9.875 1 98.88 136 THR B O 1
ATOM 2690 N N . GLY B 1 137 ? 6.496 7.676 7.887 1 98.56 137 GLY B N 1
ATOM 2691 C CA . GLY B 1 137 ? 7.762 7.973 7.234 1 98.56 137 GLY B CA 1
ATOM 2692 C C . GLY B 1 137 ? 8.062 9.461 7.172 1 98.56 137 GLY B C 1
ATOM 2693 O O . GLY B 1 137 ? 9.195 9.875 7.445 1 98.56 137 GLY B O 1
ATOM 2694 N N . ALA B 1 138 ? 7.094 10.258 6.773 1 98.19 138 ALA B N 1
ATOM 2695 C CA . ALA B 1 138 ? 7.254 11.711 6.758 1 98.19 138 ALA B CA 1
ATOM 2696 C C . ALA B 1 138 ? 7.574 12.242 8.156 1 98.19 138 ALA B C 1
ATOM 2698 O O . ALA B 1 138 ? 8.438 13.109 8.312 1 98.19 138 ALA B O 1
ATOM 2699 N N . HIS B 1 139 ? 6.863 11.727 9.141 1 98.69 139 HIS B N 1
ATOM 2700 C CA . HIS B 1 139 ? 7.098 12.117 10.531 1 98.69 139 HIS B CA 1
ATOM 2701 C C . HIS B 1 139 ? 8.539 11.852 10.938 1 98.69 139 HIS B C 1
ATOM 2703 O O . HIS B 1 139 ? 9.219 12.742 11.461 1 98.69 139 HIS B O 1
ATOM 2709 N N . ALA B 1 140 ? 8.984 10.641 10.656 1 98.38 140 ALA B N 1
ATOM 2710 C CA . ALA B 1 140 ? 10.352 10.258 11 1 98.38 140 ALA B CA 1
ATOM 2711 C C . ALA B 1 140 ? 11.367 11.125 10.266 1 98.38 140 ALA B C 1
ATOM 2713 O O . ALA B 1 140 ? 12.383 11.516 10.844 1 98.38 140 ALA B O 1
ATOM 2714 N N . ALA B 1 141 ? 11.102 11.398 8.984 1 96.62 141 ALA B N 1
ATOM 2715 C CA . ALA B 1 141 ? 12.023 12.195 8.172 1 96.62 141 ALA B CA 1
ATOM 2716 C C . ALA B 1 141 ? 12.141 13.617 8.719 1 96.62 141 ALA B C 1
ATOM 2718 O O . ALA B 1 141 ? 13.227 14.203 8.703 1 96.62 141 ALA B O 1
ATOM 2719 N N . VAL B 1 142 ? 11.016 14.18 9.125 1 95.81 142 VAL B N 1
ATOM 2720 C CA . VAL B 1 142 ? 11.031 15.516 9.719 1 95.81 142 VAL B CA 1
ATOM 2721 C C . VAL B 1 142 ? 11.906 15.523 10.969 1 95.81 142 VAL B C 1
ATOM 2723 O O . VAL B 1 142 ? 12.648 16.484 11.211 1 95.81 142 VAL B O 1
ATOM 2726 N N . LEU B 1 143 ? 11.883 14.438 11.68 1 94.62 143 LEU B N 1
ATOM 2727 C CA . LEU B 1 143 ? 12.562 14.352 12.969 1 94.62 143 LEU B CA 1
ATOM 2728 C C . LEU B 1 143 ? 14.039 14.031 12.789 1 94.62 143 LEU B C 1
ATOM 2730 O O . LEU B 1 143 ? 14.883 14.492 13.57 1 94.62 143 LEU B O 1
ATOM 2734 N N . SER B 1 144 ? 14.375 13.289 11.719 1 93.12 144 SER B N 1
ATOM 2735 C CA . SER B 1 144 ? 15.719 12.727 11.719 1 93.12 144 SER B CA 1
ATOM 2736 C C . SER B 1 144 ? 16.375 12.844 10.352 1 93.12 144 SER B C 1
ATOM 2738 O O . SER B 1 144 ? 17.5 12.391 10.156 1 93.12 144 SER B O 1
ATOM 2740 N N . GLY B 1 145 ? 15.695 13.445 9.398 1 90.94 145 GLY B N 1
ATOM 2741 C CA . GLY B 1 145 ? 16.188 13.453 8.031 1 90.94 145 GLY B CA 1
ATOM 2742 C C . GLY B 1 145 ? 15.742 12.25 7.23 1 90.94 145 GLY B C 1
ATOM 2743 O O . GLY B 1 145 ? 14.805 11.555 7.617 1 90.94 145 GLY B O 1
ATOM 2744 N N . PRO B 1 146 ? 16.406 11.945 6.133 1 91.75 146 PRO B N 1
ATOM 2745 C CA . PRO B 1 146 ? 16 10.812 5.297 1 91.75 146 PRO B CA 1
ATOM 2746 C C . PRO B 1 146 ? 16.062 9.484 6.043 1 91.75 146 PRO B C 1
ATOM 2748 O O . PRO B 1 146 ? 17.016 9.219 6.773 1 91.75 146 PRO B O 1
ATOM 2751 N N . VAL B 1 147 ? 15.039 8.688 5.867 1 95.94 147 VAL B N 1
ATOM 2752 C CA . VAL B 1 147 ? 14.93 7.422 6.586 1 95.94 147 VAL B CA 1
ATOM 2753 C C . VAL B 1 147 ? 14.469 6.324 5.633 1 95.94 147 VAL B C 1
ATOM 2755 O O . VAL B 1 147 ? 13.953 6.605 4.547 1 95.94 147 VAL B O 1
ATOM 2758 N N . MET B 1 148 ? 14.664 5.039 6.051 1 96.12 148 MET B N 1
ATOM 2759 C CA . MET B 1 148 ? 14.094 3.854 5.418 1 96.12 148 MET B CA 1
ATOM 2760 C C . MET B 1 148 ? 13.258 3.051 6.414 1 96.12 148 MET B C 1
ATOM 2762 O O . MET B 1 148 ? 13.625 2.943 7.586 1 96.12 148 MET B O 1
ATOM 2766 N N . THR B 1 149 ? 12.195 2.568 5.875 1 98.25 149 THR B N 1
ATOM 2767 C CA . THR B 1 149 ? 11.344 1.744 6.73 1 98.25 149 THR B CA 1
ATOM 2768 C C . THR B 1 149 ? 12.047 0.436 7.082 1 98.25 149 THR B C 1
ATOM 2770 O O . THR B 1 149 ? 12.516 -0.283 6.199 1 98.25 149 THR B O 1
ATOM 2773 N N . ALA B 1 150 ? 12.148 0.156 8.336 1 98.81 150 ALA B N 1
ATOM 2774 C CA . ALA B 1 150 ? 12.742 -1.098 8.789 1 98.81 150 ALA B CA 1
ATOM 2775 C C . ALA B 1 150 ? 11.664 -2.086 9.227 1 98.81 150 ALA B C 1
ATOM 2777 O O . ALA B 1 150 ? 11.781 -3.291 8.992 1 98.81 150 ALA B O 1
ATOM 2778 N N . ASN B 1 151 ? 10.664 -1.564 9.883 1 98.94 151 ASN B N 1
ATOM 2779 C CA . ASN B 1 151 ? 9.531 -2.398 10.281 1 98.94 151 ASN B CA 1
ATOM 2780 C C . ASN B 1 151 ? 8.219 -1.626 10.227 1 98.94 151 ASN B C 1
ATOM 2782 O O . ASN B 1 151 ? 8.18 -0.441 10.562 1 98.94 151 ASN B O 1
ATOM 2786 N N . LEU B 1 152 ? 7.207 -2.205 9.805 1 98.94 152 LEU B N 1
ATOM 2787 C CA . LEU B 1 152 ? 5.832 -1.726 9.82 1 98.94 152 LEU B CA 1
ATOM 2788 C C . LEU B 1 152 ? 4.891 -2.787 10.383 1 98.94 152 LEU B C 1
ATOM 2790 O O . LEU B 1 152 ? 4.77 -3.875 9.812 1 98.94 152 LEU B O 1
ATOM 2794 N N . ASN B 1 153 ? 4.262 -2.553 11.508 1 99 153 ASN B N 1
ATOM 2795 C CA . ASN B 1 153 ? 3.336 -3.455 12.188 1 99 153 ASN B CA 1
ATOM 2796 C C . ASN B 1 153 ? 1.944 -2.84 12.32 1 99 153 ASN B C 1
ATOM 2798 O O . ASN B 1 153 ? 1.764 -1.846 13.023 1 99 153 ASN B O 1
ATOM 2802 N N . ILE B 1 154 ? 0.956 -3.467 11.703 1 98.94 154 ILE B N 1
ATOM 2803 C CA . ILE B 1 154 ? -0.358 -2.846 11.57 1 98.94 154 ILE B CA 1
ATOM 2804 C C . ILE B 1 154 ? -1.432 -3.791 12.109 1 98.94 154 ILE B C 1
ATOM 2806 O O . ILE B 1 154 ? -1.516 -4.945 11.68 1 98.94 154 ILE B O 1
ATOM 2810 N N . ASN B 1 155 ? -2.23 -3.324 12.984 1 98.94 155 ASN B N 1
ATOM 2811 C CA . ASN B 1 155 ? -3.428 -4 13.469 1 98.94 155 ASN B CA 1
ATOM 2812 C C . ASN B 1 155 ? -4.695 -3.371 12.898 1 98.94 155 ASN B C 1
ATOM 2814 O O . ASN B 1 155 ? -5.031 -2.23 13.227 1 98.94 155 ASN B O 1
ATOM 2818 N N . TYR B 1 156 ? -5.355 -4.125 12.086 1 98.81 156 TYR B N 1
ATOM 2819 C CA . TYR B 1 156 ? -6.598 -3.658 11.477 1 98.81 156 TYR B CA 1
ATOM 2820 C C . TYR B 1 156 ? -7.785 -3.936 12.391 1 98.81 156 TYR B C 1
ATOM 2822 O O . TYR B 1 156 ? -7.996 -5.074 12.82 1 98.81 156 TYR B O 1
ATOM 2830 N N . ARG B 1 157 ? -8.617 -2.867 12.625 1 98.56 157 ARG B N 1
ATOM 2831 C CA . ARG B 1 157 ? -9.695 -2.992 13.594 1 98.56 157 ARG B CA 1
ATOM 2832 C C . ARG B 1 157 ? -11.055 -2.918 12.914 1 98.56 157 ARG B C 1
ATOM 2834 O O . ARG B 1 157 ? -11.953 -3.709 13.219 1 98.56 157 ARG B O 1
ATOM 2841 N N . SER B 1 158 ? -11.266 -1.976 12.07 1 97.88 158 SER B N 1
ATOM 2842 C CA . SER B 1 158 ? -12.508 -1.82 11.32 1 97.88 158 SER B CA 1
ATOM 2843 C C . SER B 1 158 ? -12.25 -1.351 9.898 1 97.88 158 SER B C 1
ATOM 2845 O O . SER B 1 158 ? -11.273 -0.634 9.641 1 97.88 158 SER B O 1
ATOM 2847 N N . PRO B 1 159 ? -13.07 -1.768 8.984 1 96.81 159 PRO B N 1
ATOM 2848 C CA . PRO B 1 159 ? -12.852 -1.382 7.59 1 96.81 159 PRO B CA 1
ATOM 2849 C C . PRO B 1 159 ? -13.055 0.113 7.352 1 96.81 159 PRO B C 1
ATOM 2851 O O . PRO B 1 159 ? -13.695 0.789 8.156 1 96.81 159 PRO B O 1
ATOM 2854 N N . ILE B 1 160 ? -12.422 0.664 6.363 1 97.69 160 ILE B N 1
ATOM 2855 C CA . ILE B 1 160 ? -12.594 2.049 5.934 1 97.69 160 ILE B CA 1
ATOM 2856 C C . ILE B 1 160 ? -13.43 2.094 4.656 1 97.69 160 ILE B C 1
ATOM 2858 O O . ILE B 1 160 ? -13.023 1.569 3.619 1 97.69 160 ILE B O 1
ATOM 2862 N N . PRO B 1 161 ? -14.602 2.721 4.664 1 95.88 161 PRO B N 1
ATOM 2863 C CA . PRO B 1 161 ? -15.406 2.807 3.441 1 95.88 161 PRO B CA 1
ATOM 2864 C C . PRO B 1 161 ? -14.75 3.666 2.363 1 95.88 161 PRO B C 1
ATOM 2866 O O . PRO B 1 161 ? -14.125 4.688 2.674 1 95.88 161 PRO B O 1
ATOM 2869 N N . LEU B 1 162 ? -14.938 3.246 1.126 1 95.81 162 LEU B N 1
ATOM 2870 C CA . LEU B 1 162 ? -14.5 4.102 0.031 1 95.81 162 LEU B CA 1
ATOM 2871 C C . LEU B 1 162 ? -15.195 5.457 0.084 1 95.81 162 LEU B C 1
ATOM 2873 O O . LEU B 1 162 ? -16.375 5.543 0.45 1 95.81 162 LEU B O 1
ATOM 2877 N N . GLY B 1 163 ? -14.414 6.473 -0.229 1 94.94 163 GLY B N 1
ATOM 2878 C CA . GLY B 1 163 ? -14.984 7.809 -0.264 1 94.94 163 GLY B CA 1
ATOM 2879 C C . GLY B 1 163 ? -14.938 8.516 1.08 1 94.94 163 GLY B C 1
ATOM 2880 O O . GLY B 1 163 ? -15.148 9.727 1.159 1 94.94 163 GLY B O 1
ATOM 2881 N N . SER B 1 164 ? -14.648 7.793 2.117 1 96.5 164 SER B N 1
ATOM 2882 C CA . SER B 1 164 ? -14.641 8.398 3.445 1 96.5 164 SER B CA 1
ATOM 2883 C C . SER B 1 164 ? -13.344 9.148 3.705 1 96.5 164 SER B C 1
ATOM 2885 O O . SER B 1 164 ? -12.375 9 2.959 1 96.5 164 SER B O 1
ATOM 2887 N N . THR B 1 165 ? -13.398 10.016 4.652 1 98.56 165 THR B N 1
ATOM 2888 C CA . THR B 1 165 ? -12.234 10.742 5.148 1 98.56 165 THR B CA 1
ATOM 2889 C C . THR B 1 165 ? -11.789 10.188 6.5 1 98.56 165 THR B C 1
ATOM 2891 O O . THR B 1 165 ? -12.609 9.969 7.387 1 98.56 165 THR B O 1
ATOM 2894 N N . VAL B 1 166 ? -10.516 9.914 6.617 1 98.88 166 VAL B N 1
ATOM 2895 C CA . VAL B 1 166 ? -9.969 9.406 7.871 1 98.88 166 VAL B CA 1
ATOM 2896 C C . VAL B 1 166 ? -8.797 10.273 8.32 1 98.88 166 VAL B C 1
ATOM 2898 O O . VAL B 1 166 ? -8.234 11.023 7.52 1 98.88 166 VAL B O 1
ATOM 2901 N N . LEU B 1 167 ? -8.516 10.25 9.586 1 98.94 167 LEU B N 1
ATOM 2902 C CA . LEU B 1 167 ? -7.391 10.945 10.195 1 98.94 167 LEU B CA 1
ATOM 2903 C C . LEU B 1 167 ? -6.324 9.953 10.648 1 98.94 167 LEU B C 1
ATOM 2905 O O . LEU B 1 167 ? -6.629 8.969 11.328 1 98.94 167 LEU B O 1
ATOM 2909 N N . LEU B 1 168 ? -5.109 10.117 10.188 1 98.94 168 LEU B N 1
ATOM 2910 C CA . LEU B 1 168 ? -3.947 9.375 10.656 1 98.94 168 LEU B CA 1
ATOM 2911 C C . LEU B 1 168 ? -3.111 10.219 11.617 1 98.94 168 LEU B C 1
ATOM 2913 O O . LEU B 1 168 ? -2.67 11.312 11.258 1 98.94 168 LEU B O 1
ATOM 2917 N N . GLU B 1 169 ? -2.896 9.758 12.797 1 98.94 169 GLU B N 1
ATOM 2918 C CA . GLU B 1 169 ? -2.104 10.484 13.789 1 98.94 169 GLU B CA 1
ATOM 2919 C C . GLU B 1 169 ? -0.858 9.695 14.18 1 98.94 169 GLU B C 1
ATOM 2921 O O . GLU B 1 169 ? -0.961 8.586 14.719 1 98.94 169 GLU B O 1
ATOM 2926 N N . SER B 1 170 ? 0.243 10.25 13.891 1 98.94 170 SER B N 1
ATOM 2927 C CA . SER B 1 170 ? 1.54 9.656 14.203 1 98.94 170 SER B CA 1
ATOM 2928 C C . SER B 1 170 ? 2.207 10.367 15.375 1 98.94 170 SER B C 1
ATOM 2930 O O . SER B 1 170 ? 2.189 11.594 15.461 1 98.94 170 SER B O 1
ATOM 2932 N N . SER B 1 171 ? 2.777 9.609 16.281 1 98.94 171 SER B N 1
ATOM 2933 C CA . SER B 1 171 ? 3.502 10.141 17.422 1 98.94 171 SER B CA 1
ATOM 2934 C C . SER B 1 171 ? 4.855 9.453 17.594 1 98.94 171 SER B C 1
ATOM 2936 O O . SER B 1 171 ? 4.965 8.242 17.422 1 98.94 171 SER B O 1
ATOM 2938 N N . LEU B 1 172 ? 5.816 10.211 18 1 98.88 172 LEU B N 1
ATOM 2939 C CA . LEU B 1 172 ? 7.121 9.633 18.297 1 98.88 172 LEU B CA 1
ATOM 2940 C C . LEU B 1 172 ? 7.086 8.867 19.609 1 98.88 172 LEU B C 1
ATOM 2942 O O . LEU B 1 172 ? 6.613 9.383 20.625 1 98.88 172 LEU B O 1
ATOM 2946 N N . ASP B 1 173 ? 7.512 7.648 19.562 1 98.81 173 ASP B N 1
ATOM 2947 C CA . ASP B 1 173 ? 7.641 6.883 20.797 1 98.81 173 ASP B CA 1
ATOM 2948 C C . ASP B 1 173 ? 9.016 7.09 21.438 1 98.81 173 ASP B C 1
ATOM 2950 O O . ASP B 1 173 ? 9.117 7.438 22.609 1 98.81 173 ASP B O 1
ATOM 2954 N N . LYS B 1 174 ? 10.023 6.867 20.625 1 98.56 174 LYS B N 1
ATOM 2955 C CA . LYS B 1 174 ? 11.406 7.035 21.078 1 98.56 174 LYS B CA 1
ATOM 2956 C C . LYS B 1 174 ? 12.375 7.039 19.906 1 98.56 174 LYS B C 1
ATOM 2958 O O . LYS B 1 174 ? 12.016 6.637 18.797 1 98.56 174 LYS B O 1
ATOM 2963 N N . THR B 1 175 ? 13.539 7.543 20.172 1 98.06 175 THR B N 1
ATOM 2964 C CA . THR B 1 175 ? 14.672 7.477 19.266 1 98.06 175 THR B CA 1
ATOM 2965 C C . THR B 1 175 ? 15.859 6.777 19.922 1 98.06 175 THR B C 1
ATOM 2967 O O . THR B 1 175 ? 16.203 7.074 21.062 1 98.06 175 THR B O 1
ATOM 2970 N N . GLU B 1 176 ? 16.391 5.812 19.266 1 98.06 176 GLU B N 1
ATOM 2971 C CA . GLU B 1 176 ? 17.594 5.098 19.703 1 98.06 176 GLU B CA 1
ATOM 2972 C C . GLU B 1 176 ? 18.641 5.062 18.594 1 98.06 176 GLU B C 1
ATOM 2974 O O . GLU B 1 176 ? 18.609 4.184 17.719 1 98.06 176 GLU B O 1
ATOM 2979 N N . GLY B 1 177 ? 19.672 5.93 18.719 1 96.38 177 GLY B N 1
ATOM 2980 C CA . GLY B 1 177 ? 20.625 6.035 17.625 1 96.38 177 GLY B CA 1
ATOM 2981 C C . GLY B 1 177 ? 19.984 6.445 16.312 1 96.38 177 GLY B C 1
ATOM 2982 O O . GLY B 1 177 ? 19.328 7.484 16.234 1 96.38 177 GLY B O 1
ATOM 2983 N N . ARG B 1 178 ? 20.188 5.594 15.375 1 97 178 ARG B N 1
ATOM 2984 C CA . ARG B 1 178 ? 19.641 5.879 14.055 1 97 178 ARG B CA 1
ATOM 2985 C C . ARG B 1 178 ? 18.203 5.406 13.945 1 97 178 ARG B C 1
ATOM 2987 O O . ARG B 1 178 ? 17.547 5.59 12.914 1 97 178 ARG B O 1
ATOM 2994 N N . LYS B 1 179 ? 17.703 4.816 14.992 1 98.31 179 LYS B N 1
ATOM 2995 C CA . LYS B 1 179 ? 16.359 4.219 14.945 1 98.31 179 LYS B CA 1
ATOM 2996 C C . LYS B 1 179 ? 15.312 5.18 15.492 1 98.31 179 LYS B C 1
ATOM 2998 O O . LYS B 1 179 ? 15.469 5.727 16.578 1 98.31 179 LYS B O 1
ATOM 3003 N N . THR B 1 180 ? 14.312 5.426 14.734 1 98.69 180 THR B N 1
ATOM 3004 C CA . THR B 1 180 ? 13.156 6.215 15.141 1 98.69 180 THR B CA 1
ATOM 3005 C C . THR B 1 180 ? 11.914 5.332 15.25 1 98.69 180 THR B C 1
ATOM 3007 O O . THR B 1 180 ? 11.5 4.715 14.273 1 98.69 180 THR B O 1
ATOM 3010 N N . PHE B 1 181 ? 11.336 5.211 16.453 1 98.88 181 PHE B N 1
ATOM 3011 C CA . PHE B 1 181 ? 10.133 4.438 16.719 1 98.88 181 PHE B CA 1
ATOM 3012 C C . PHE B 1 181 ? 8.906 5.344 16.781 1 98.88 181 PHE B C 1
ATOM 3014 O O . PHE B 1 181 ? 8.883 6.301 17.547 1 98.88 181 PHE B O 1
ATOM 3021 N N . VAL B 1 182 ? 7.891 5.012 15.953 1 98.88 182 VAL B N 1
ATOM 3022 C CA . VAL B 1 182 ? 6.699 5.852 15.875 1 98.88 182 VAL B CA 1
ATOM 3023 C C . VAL B 1 182 ? 5.449 4.984 15.984 1 98.88 182 VAL B C 1
ATOM 3025 O O . VAL B 1 182 ? 5.453 3.82 15.578 1 98.88 182 VAL B O 1
ATOM 3028 N N . SER B 1 183 ? 4.418 5.535 16.531 1 98.94 183 SER B N 1
ATOM 3029 C CA . SER B 1 183 ? 3.088 4.938 16.562 1 98.94 183 SER B CA 1
ATOM 3030 C C . SER B 1 183 ? 2.107 5.738 15.711 1 98.94 183 SER B C 1
ATOM 3032 O O . SER B 1 183 ? 2.307 6.934 15.484 1 98.94 183 SER B O 1
ATOM 3034 N N . CYS B 1 184 ? 1.053 5.062 15.258 1 98.94 184 CYS B N 1
ATOM 3035 C CA . CYS B 1 184 ? 0.068 5.711 14.398 1 98.94 184 CYS B CA 1
ATOM 3036 C C . CYS B 1 184 ? -1.32 5.125 14.617 1 98.94 184 CYS B C 1
ATOM 3038 O O . CYS B 1 184 ? -1.47 3.908 14.758 1 98.94 184 CYS B O 1
ATOM 3040 N N . GLN B 1 185 ? -2.295 5.945 14.656 1 98.94 185 GLN B N 1
ATOM 3041 C CA . GLN B 1 185 ? -3.697 5.547 14.68 1 98.94 185 GLN B CA 1
ATOM 3042 C C . GLN B 1 185 ? -4.457 6.148 13.5 1 98.94 185 GLN B C 1
ATOM 3044 O O . GLN B 1 185 ? -4.234 7.301 13.133 1 98.94 185 GLN B O 1
ATOM 3049 N N . VAL B 1 186 ? -5.328 5.359 12.914 1 98.94 186 VAL B N 1
ATOM 3050 C CA . VAL B 1 186 ? -6.238 5.82 11.875 1 98.94 186 VAL B CA 1
ATOM 3051 C C . VAL B 1 186 ? -7.672 5.812 12.406 1 98.94 186 VAL B C 1
ATOM 3053 O O . VAL B 1 186 ? -8.188 4.762 12.805 1 98.94 186 VAL B O 1
ATOM 3056 N N . THR B 1 187 ? -8.32 6.934 12.398 1 98.94 187 THR B N 1
ATOM 3057 C CA . THR B 1 187 ? -9.68 7.059 12.898 1 98.94 187 THR B CA 1
ATOM 3058 C C . THR B 1 187 ? -10.57 7.75 11.867 1 98.94 187 THR B C 1
ATOM 3060 O O . THR B 1 187 ? -10.078 8.375 10.93 1 98.94 187 THR B O 1
ATOM 3063 N N . SER B 1 188 ? -11.859 7.562 12.078 1 98.5 188 SER B N 1
ATOM 3064 C CA . SER B 1 188 ? -12.812 8.328 11.281 1 98.5 188 SER B CA 1
ATOM 3065 C C . SER B 1 188 ? -12.625 9.828 11.492 1 98.5 188 SER B C 1
ATOM 3067 O O . SER B 1 188 ? -11.961 10.25 12.445 1 98.5 188 SER B O 1
ATOM 3069 N N . SER B 1 189 ? -13.164 10.586 10.625 1 97.44 189 SER B N 1
ATOM 3070 C CA . SER B 1 189 ? -12.961 12.031 10.648 1 97.44 189 SER B CA 1
ATOM 3071 C C . SER B 1 189 ? -13.461 12.641 11.961 1 97.44 189 SER B C 1
ATOM 3073 O O . SER B 1 189 ? -12.945 13.664 12.406 1 97.44 189 SER B O 1
ATOM 3075 N N . ASP B 1 190 ? -14.438 12.039 12.523 1 96.38 190 ASP B N 1
ATOM 3076 C CA . ASP B 1 190 ? -14.984 12.555 13.773 1 96.38 190 ASP B CA 1
ATOM 3077 C C . ASP B 1 190 ? -14.312 11.906 14.977 1 96.38 190 ASP B C 1
ATOM 3079 O O . ASP B 1 190 ? -14.656 12.195 16.125 1 96.38 190 ASP B O 1
ATOM 3083 N N . GLY B 1 191 ? -13.453 10.977 14.797 1 97.19 191 GLY B N 1
ATOM 3084 C CA . GLY B 1 191 ? -12.695 10.336 15.859 1 97.19 191 GLY B CA 1
ATOM 3085 C C . GLY B 1 191 ? -13.461 9.211 16.531 1 97.19 191 GLY B C 1
ATOM 3086 O O . GLY B 1 191 ? -12.945 8.578 17.469 1 97.19 191 GLY B O 1
ATOM 3087 N N . ALA B 1 192 ? -14.617 8.844 16.016 1 97.25 192 ALA B N 1
ATOM 3088 C CA . ALA B 1 192 ? -15.508 7.918 16.719 1 97.25 192 ALA B CA 1
ATOM 3089 C C . ALA B 1 192 ? -15.102 6.469 16.469 1 97.25 192 ALA B C 1
ATOM 3091 O O . ALA B 1 192 ? -15.352 5.598 17.297 1 97.25 192 ALA B O 1
ATOM 3092 N N . THR B 1 193 ? -14.578 6.211 15.305 1 98.31 193 THR B N 1
ATOM 3093 C CA . THR B 1 193 ? -14.25 4.844 14.922 1 98.31 193 THR B CA 1
ATOM 3094 C C . THR B 1 193 ? -12.742 4.68 14.758 1 98.31 193 THR B C 1
ATOM 3096 O O . THR B 1 193 ? -12.094 5.457 14.055 1 98.31 193 THR B O 1
ATOM 3099 N N . LEU B 1 194 ? -12.148 3.709 15.523 1 98.81 194 LEU B N 1
ATOM 3100 C CA . LEU B 1 194 ? -10.766 3.305 15.305 1 98.81 194 LEU B CA 1
ATOM 3101 C C . LEU B 1 194 ? -10.672 2.275 14.188 1 98.81 194 LEU B C 1
ATOM 3103 O O . LEU B 1 194 ? -11.203 1.17 14.305 1 98.81 194 LEU B O 1
ATOM 3107 N N . HIS B 1 195 ? -9.984 2.605 13.062 1 98.88 195 HIS B N 1
ATOM 3108 C CA . HIS B 1 195 ? -9.883 1.707 11.922 1 98.88 195 HIS B CA 1
ATOM 3109 C C . HIS B 1 195 ? -8.609 0.874 11.992 1 98.88 195 HIS B C 1
ATOM 3111 O O . HIS B 1 195 ? -8.602 -0.295 11.594 1 98.88 195 HIS B O 1
ATOM 3117 N N . THR B 1 196 ? -7.488 1.494 12.43 1 98.88 196 THR B N 1
ATOM 3118 C CA . THR B 1 196 ? -6.203 0.811 12.414 1 98.88 196 THR B CA 1
ATOM 3119 C C . THR B 1 196 ? -5.266 1.39 13.469 1 98.88 196 THR B C 1
ATOM 3121 O O . THR B 1 196 ? -5.293 2.592 13.742 1 98.88 196 THR B O 1
ATOM 3124 N N . GLU B 1 197 ? -4.461 0.582 14.078 1 98.88 197 GLU B N 1
ATOM 3125 C CA . GLU B 1 197 ? -3.314 0.944 14.906 1 98.88 197 GLU B CA 1
ATOM 3126 C C . GLU B 1 197 ? -2.023 0.349 14.352 1 98.88 197 GLU B C 1
ATOM 3128 O O . GLU B 1 197 ? -2.01 -0.791 13.883 1 98.88 197 GLU B O 1
ATOM 3133 N N . ALA B 1 198 ? -0.971 1.15 14.484 1 98.94 198 ALA B N 1
ATOM 3134 C CA . ALA B 1 198 ? 0.265 0.655 13.883 1 98.94 198 ALA B CA 1
ATOM 3135 C C . ALA B 1 198 ? 1.488 1.195 14.617 1 98.94 198 ALA B C 1
ATOM 3137 O O . ALA B 1 198 ? 1.396 2.195 15.336 1 98.94 198 ALA B O 1
ATOM 3138 N N . THR B 1 199 ? 2.57 0.503 14.523 1 98.94 199 THR B N 1
ATOM 3139 C CA . THR B 1 199 ? 3.904 0.973 14.875 1 98.94 199 THR B CA 1
ATOM 3140 C C . THR B 1 199 ? 4.855 0.84 13.688 1 98.94 199 THR B C 1
ATOM 3142 O O . THR B 1 199 ? 4.668 -0.029 12.828 1 98.94 199 THR B O 1
ATOM 3145 N N . ALA B 1 200 ? 5.766 1.697 13.656 1 98.94 200 ALA B N 1
ATOM 3146 C CA . ALA B 1 200 ? 6.766 1.675 12.594 1 98.94 200 ALA B CA 1
ATOM 3147 C C . ALA B 1 200 ? 8.156 1.974 13.141 1 98.94 200 ALA B C 1
ATOM 3149 O O . ALA B 1 200 ? 8.305 2.73 14.109 1 98.94 200 ALA B O 1
ATOM 3150 N N . LEU B 1 201 ? 9.109 1.341 12.594 1 98.94 201 LEU B N 1
ATOM 3151 C CA . LEU B 1 201 ? 10.523 1.592 12.859 1 98.94 201 LEU B CA 1
ATOM 3152 C C . LEU B 1 201 ? 11.227 2.098 11.602 1 98.94 201 LEU B C 1
ATOM 3154 O O . LEU B 1 201 ? 11.148 1.463 10.547 1 98.94 201 LEU B O 1
ATOM 3158 N N . PHE B 1 202 ? 11.852 3.207 11.703 1 98.69 202 PHE B N 1
ATOM 3159 C CA . PHE B 1 202 ? 12.641 3.779 10.617 1 98.69 202 PHE B CA 1
ATOM 3160 C C . PHE B 1 202 ? 14.102 3.898 11.016 1 98.69 202 PHE B C 1
ATOM 3162 O O . PHE B 1 202 ? 14.422 4.105 12.188 1 98.69 202 PHE B O 1
ATOM 3169 N N . VAL B 1 203 ? 14.977 3.803 10.039 1 97.81 203 VAL B N 1
ATOM 3170 C CA . VAL B 1 203 ? 16.422 3.957 10.242 1 97.81 203 VAL B CA 1
ATOM 3171 C C . VAL B 1 203 ? 16.938 5.098 9.375 1 97.81 203 VAL B C 1
ATOM 3173 O O . VAL B 1 203 ? 16.703 5.121 8.164 1 97.81 203 VAL B O 1
ATOM 3176 N N . SER B 1 204 ? 17.656 6.023 9.984 1 95.81 204 SER B N 1
ATOM 3177 C CA . SER B 1 204 ? 18.219 7.148 9.242 1 95.81 204 SER B CA 1
ATOM 3178 C C . SER B 1 204 ? 19.328 6.691 8.312 1 95.81 204 SER B C 1
ATOM 3180 O O . SER B 1 204 ? 20.109 5.801 8.656 1 95.81 204 SER B O 1
ATOM 3182 N N . ILE B 1 205 ? 19.391 7.297 7.125 1 88.81 205 ILE B N 1
ATOM 3183 C CA . ILE B 1 205 ? 20.422 6.949 6.152 1 88.81 205 ILE B CA 1
ATOM 3184 C C . ILE B 1 205 ? 21.5 8.031 6.133 1 88.81 205 ILE B C 1
ATOM 3186 O O . ILE B 1 205 ? 21.188 9.219 6.238 1 88.81 205 ILE B O 1
ATOM 3190 N N . SER B 1 206 ? 22.797 7.734 6.457 1 73.38 206 SER B N 1
ATOM 3191 C CA . SER B 1 206 ? 23.906 8.688 6.445 1 73.38 206 SER B CA 1
ATOM 3192 C C . SER B 1 206 ? 24.219 9.148 5.027 1 73.38 206 SER B C 1
ATOM 3194 O O . SER B 1 206 ? 24.375 8.328 4.121 1 73.38 206 SER B O 1
ATOM 3196 N N . VAL B 1 207 ? 23.844 10.281 4.617 1 56.47 207 VAL B N 1
ATOM 3197 C CA . VAL B 1 207 ? 24.203 10.852 3.322 1 56.47 207 VAL B CA 1
ATOM 3198 C C . VAL B 1 207 ? 25.719 11 3.219 1 56.47 207 VAL B C 1
ATOM 3200 O O . VAL B 1 207 ? 26.234 11.406 2.176 1 56.47 207 VAL B O 1
ATOM 3203 N N . ARG B 1 208 ? 26.547 10.992 4.184 1 41.12 208 ARG B N 1
ATOM 3204 C CA . ARG B 1 208 ? 27.969 11.211 3.951 1 41.12 208 ARG B CA 1
ATOM 3205 C C . ARG B 1 208 ? 28.516 10.234 2.916 1 41.12 208 ARG B C 1
ATOM 3207 O O . ARG B 1 208 ? 29.312 10.617 2.051 1 41.12 208 ARG B O 1
ATOM 3214 N N . LYS B 1 209 ? 28.625 9 3.324 1 37.59 209 LYS B N 1
ATOM 3215 C CA . LYS B 1 209 ? 29.5 8.125 2.559 1 37.59 209 LYS B CA 1
ATOM 3216 C C . LYS B 1 209 ? 29.109 8.094 1.087 1 37.59 209 LYS B C 1
ATOM 3218 O O . LYS B 1 209 ? 29.719 7.391 0.286 1 37.59 209 LYS B O 1
ATOM 3223 N N . ILE B 1 210 ? 27.844 8.398 0.794 1 34.56 210 ILE B N 1
ATOM 3224 C CA . ILE B 1 210 ? 27.734 8.227 -0.65 1 34.56 210 ILE B CA 1
ATOM 3225 C C . ILE B 1 210 ? 28.656 9.211 -1.36 1 34.56 210 ILE B C 1
ATOM 3227 O O . ILE B 1 210 ? 28.938 9.062 -2.551 1 34.56 210 ILE B O 1
ATOM 3231 N N . LEU B 1 211 ? 29.016 10.305 -0.75 1 31.2 211 LEU B N 1
ATOM 3232 C CA . LEU B 1 211 ? 29.938 11.211 -1.408 1 31.2 211 LEU B CA 1
ATOM 3233 C C . LEU B 1 211 ? 31.375 10.727 -1.254 1 31.2 211 LEU B C 1
ATOM 3235 O O . LEU B 1 211 ? 32.312 11.281 -1.865 1 31.2 211 LEU B O 1
ATOM 3239 N N . ASP B 1 212 ? 31.703 9.844 -0.398 1 29.09 212 ASP B N 1
ATOM 3240 C CA . ASP B 1 212 ? 33.094 9.43 -0.509 1 29.09 212 ASP B CA 1
ATOM 3241 C C . ASP B 1 212 ? 33.25 8.266 -1.477 1 29.09 212 ASP B C 1
ATOM 3243 O O . ASP B 1 212 ? 32.406 7.355 -1.498 1 29.09 212 ASP B O 1
#

Organism: Tetraodon nigroviridis (NCBI:txid99883)

Secondary structure (DSSP, 8-state):
-------TTS--TT--HHHHHHHHHHHTTTEEEPTTS-EEE-S-EEE---SS----S--TT----SSS----HHHHHH--BGGG---STTTSEEEEEEEETTTTEEEEEEEE-GGGBSSTTBB-HHHHHHHHHHHHHHHHHHHHSSEEEEEEEEEE-S--BTT-EEEEEEEEEEEETTEEEEEEEEEETTS--EEEEEEEEEEE--SHHHH-/-------TTS--TT--HHHHHHHHHHHTTTEEE-TTS-EEE-S-EEE---SS----S-GGG----SSS----HHHHHH--BGGG---STTTSEEEEEEEETTTTEEEEEEEE-GGGBSSTTBB-HHHHHHHHHHHHHHHHHHHHSSEEEEEEEEEE-S--BTT-EEEEEEEEEEEETTEEEEEEEEEETTS--EEEEEEEEEEE--SHHHH-

Nearest PDB structures (foldseek):
  4gah-assembly1_A  TM=9.736E-01  e=1.483E-22  Homo sapiens
  4ae8-assembly2_C  TM=9.633E-01  e=9.225E-23  Homo sapiens
  4ae8-assembly2_D  TM=9.759E-01  e=2.528E-22  Homo sapiens
  4ae8-assembly1_B  TM=9.742E-01  e=3.020E-22  Homo sapiens
  4gah-assembly1_B  TM=8.648E-01  e=2.359E-23  Homo sapiens

Foldseek 3Di:
DPPPFDFLQDDDPLDDPLLVVVVCVQVCQQWDQDPVRDTDGGQKDKDTDGFADPPPVPPFPVVPPPPDDPPDPVCNVQHTDPLPNDDDPQAAWRKIKMDRVVQLKIKMKTFGHPNQDDPPQFGDPVSVQVVLCVGQQVSLCVNQNHKDWDDKFKDFDATHGHRFMKMKMKHWDDDDVQKTKIKIWIAGSVRPGTGMIMITIIGDDPPPVSVD/DPPPFDFLQDDDPLDDPLLVVVVCVQVCQQWDQDPVRDTDGGQKDKDTDGFADPPPVPPQPVPPPPPDDPPDPVCNVQHTDPLPNDDDPQAAWRKIKMDRVVQLKIKMKTFGHPNQDDPPQFGDPVSVQVVLCVGQQVSVCVVQNHKDWDDKFKDFDATHGHRFMKMKMKHWDDDDVQKTKIKIWIAGSVRPGTGMIMITIIGDDPPPVSVD

InterPro domains:
  IPR006683 Thioesterase domain [PF03061] (121-193)
  IPR029069 HotDog domain superfamily [SSF54637] (92-203)
  IPR052365 THEM4/THEM5 acyl-CoA thioesterase [PTHR12418] (5-209)

pLDDT: mean 86.65, std 20.52, range [29.09, 99.0]

Sequence (424 aa):
FFSKPRDFSLPNSSWGPEMMRLYEHYNSQCEAETEGGGKQKGPWRRIPSYNRSLKRKTSFFCVCFSGGVYLSKLIQSKARLFTRSIKEAGAAFEYVLFDNSDAQKCVGILQAGHLLEGPPGFVHGGAIATMIDTVTGAHAAVLSGPVMTANLNINYRSPIPLGSTVLLESSLDKTEGRKTFVSCQVTSSDGATLHTEATALFVSISVRKILDFFSKPRDFSLPNSSWGPEMMRLYEHYNSQCEAETEGGGKQKGPWRRIPSYNRSLKRKTSFFCVCFSGGVYLSKLIQSKARLFTRSIKEAGAAFEYVLFDNSDAQKCVGILQAGHLLEGPPGFVHGGAIATMIDTVTGAHAAVLSGPVMTANLNINYRSPIPLGSTVLLESSLDKTEGRKTFVSCQVTSSDGATLHTEATALFVSISVRKILD